Protein AF-0000000083132637 (afdb_homodimer)

Foldseek 3Di:
DPDFPWQEEEEAQALLSLLLLVLVLVVVTQYEYEYEPDADQQRPPQAAPDDPPRPRHGSVRVSVVSVVVSVVRPSYHYDHWAWDEWDDDPPDQWIWIATPVRDIGIYNFYEYEHAKHWDDDPAAACVQQPPQFEAADCNGCLQVVAAFAEEEEALDPCQLVVLVVNLVRYLRYEYENQADDPDDPVSVVVCVVSNYHYDNFHFHHKDDDHNAWIWTFTPDDPVRDTDTGNHYHYNTQIADPPVVRCVNQPWDADPSHATEADPLQATPHPRYGYAANRHDVPHHSVRSSVSSSSNSVVSSVVVVPDPPD/DPDFPWQEEEEAQALLSLLLLVLVLVVVTQYEYEYEPDADQQRPPQAAFDDPPRPRHGSVRVSVVSVVVSVVRPSYHYDHWAWDEWDDDPPDQWIWIATPVRDIGIYNFYEYEHAKHWDDDPAAACVQQPPQFEAADCNGCLQVVAAFAEEEEALDPCQLVVLVVNLVRYLRYEYENQADDPDDPVSVVVCVVSNYHYDNFHFHHKDDDHNAWIWTFTPDDPVRDTDTGNHYHYNTQIADPPVVRCVNQPWDADPSHATEADPLQATPHPRYGYAANRHDVPHHSVRSSVSSSSNSVVSSVVVVPDPPD

pLDDT: mean 93.15, std 8.48, range [42.53, 98.94]

Radius of gyration: 26.76 Å; Cα contacts (8 Å, |Δi|>4): 1368; chains: 2; bounding box: 70×93×56 Å

Structure (mmCIF, N/CA/C/O backbone):
data_AF-0000000083132637-model_v1
#
loop_
_entity.id
_entity.type
_entity.pdbx_description
1 polymer 'Alkyl hydroperoxide reductase subunit F'
#
loop_
_atom_site.group_PDB
_atom_site.id
_atom_site.type_symbol
_atom_site.label_atom_id
_atom_site.label_alt_id
_atom_site.label_comp_id
_atom_site.label_asym_id
_atom_site.label_entity_id
_atom_site.label_seq_id
_atom_site.pdbx_PDB_ins_code
_atom_site.Cartn_x
_atom_site.Cartn_y
_atom_site.Cartn_z
_atom_site.occupancy
_atom_site.B_iso_or_equiv
_atom_site.auth_seq_id
_atom_site.auth_comp_id
_atom_site.auth_asym_id
_atom_site.auth_atom_id
_atom_site.pdbx_PDB_model_num
ATOM 1 N N . MET A 1 1 ? -26.375 22.875 8.797 1 43.59 1 MET A N 1
ATOM 2 C CA . MET A 1 1 ? -25.703 21.734 8.203 1 43.59 1 MET A CA 1
ATOM 3 C C . MET A 1 1 ? -26.438 20.438 8.523 1 43.59 1 MET A C 1
ATOM 5 O O . MET A 1 1 ? -26.812 20.188 9.68 1 43.59 1 MET A O 1
ATOM 9 N N . SER A 1 2 ? -27.188 19.922 7.578 1 56.88 2 SER A N 1
ATOM 10 C CA . SER A 1 2 ? -28.031 18.75 7.793 1 56.88 2 SER A CA 1
ATOM 11 C C . SER A 1 2 ? -27.328 17.703 8.648 1 56.88 2 SER A C 1
ATOM 13 O O . SER A 1 2 ? -26.109 17.531 8.547 1 56.88 2 SER A O 1
ATOM 15 N N . TYR A 1 3 ? -27.859 17.375 9.789 1 80.25 3 TYR A N 1
ATOM 16 C CA . TYR A 1 3 ? -27.375 16.422 10.781 1 80.25 3 TYR A CA 1
ATOM 17 C C . TYR A 1 3 ? -27.047 15.094 10.133 1 80.25 3 TYR A C 1
ATOM 19 O O . TYR A 1 3 ? -27.828 14.555 9.344 1 80.25 3 TYR A O 1
ATOM 27 N N . CYS A 1 4 ? -25.734 14.75 10.031 1 90.75 4 CYS A N 1
ATOM 28 C CA . CYS A 1 4 ? -25.344 13.414 9.617 1 90.75 4 CYS A CA 1
ATOM 29 C C . CYS A 1 4 ? -24.938 12.562 10.812 1 90.75 4 CYS A C 1
ATOM 31 O O . CYS A 1 4 ? -24.344 13.078 11.766 1 90.75 4 CYS A O 1
ATOM 33 N N . ASP A 1 5 ? -25.375 11.289 10.789 1 96.5 5 ASP A N 1
ATOM 34 C CA . ASP A 1 5 ? -25.031 10.367 11.867 1 96.5 5 ASP A CA 1
ATOM 35 C C . ASP A 1 5 ? -23.516 10.102 11.891 1 96.5 5 ASP A C 1
ATOM 37 O O . ASP A 1 5 ? -22.906 10.07 12.961 1 96.5 5 ASP A O 1
ATOM 41 N N . TYR A 1 6 ? -22.938 9.961 10.75 1 97.56 6 TYR A N 1
ATOM 42 C CA . TYR A 1 6 ? -21.516 9.711 10.57 1 97.56 6 TYR A CA 1
ATOM 43 C C . TYR A 1 6 ? -20.953 10.523 9.414 1 97.56 6 TYR A C 1
ATOM 45 O O . TYR A 1 6 ? -21.688 10.836 8.461 1 97.56 6 TYR A O 1
ATOM 53 N N . ASP A 1 7 ? -19.672 10.906 9.555 1 97.31 7 ASP A N 1
ATOM 54 C CA . ASP A 1 7 ? -19 11.531 8.43 1 97.31 7 ASP A CA 1
ATOM 55 C C . ASP A 1 7 ? -18.766 10.531 7.293 1 97.31 7 ASP A C 1
ATOM 57 O O . ASP A 1 7 ? -18.922 10.875 6.117 1 97.31 7 ASP A O 1
ATOM 61 N N . VAL A 1 8 ? -18.438 9.305 7.68 1 98.5 8 VAL A N 1
ATOM 62 C CA . VAL A 1 8 ? -18.109 8.289 6.688 1 98.5 8 VAL A CA 1
ATOM 63 C C . VAL A 1 8 ? -18.594 6.926 7.172 1 98.5 8 VAL A C 1
ATOM 65 O O . VAL A 1 8 ? -18.453 6.586 8.352 1 98.5 8 VAL A O 1
ATOM 68 N N . VAL A 1 9 ? -19.188 6.141 6.309 1 98.56 9 VAL A N 1
ATOM 69 C CA . VAL A 1 9 ? -19.422 4.719 6.539 1 98.56 9 VAL A CA 1
ATOM 70 C C . VAL A 1 9 ? -18.484 3.891 5.664 1 98.56 9 VAL A C 1
ATOM 72 O O . VAL A 1 9 ? -18.359 4.141 4.461 1 98.56 9 VAL A O 1
ATOM 75 N N . VAL A 1 10 ? -17.781 2.994 6.246 1 98.75 10 VAL A N 1
ATOM 76 C CA . VAL A 1 10 ? -16.922 2.035 5.551 1 98.75 10 VAL A CA 1
ATOM 77 C C . VAL A 1 10 ? -17.594 0.66 5.551 1 98.75 10 VAL A C 1
ATOM 79 O O . VAL A 1 10 ? -17.859 0.091 6.613 1 98.75 10 VAL A O 1
ATOM 82 N N . ILE A 1 11 ? -17.875 0.161 4.34 1 97.88 11 ILE A N 1
ATOM 83 C CA . ILE A 1 11 ? -18.547 -1.126 4.211 1 97.88 11 ILE A CA 1
ATOM 84 C C . ILE A 1 11 ? -17.531 -2.211 3.871 1 97.88 11 ILE A C 1
ATOM 86 O O . ILE A 1 11 ? -17 -2.24 2.762 1 97.88 11 ILE A O 1
ATOM 90 N N . GLY A 1 12 ? -17.328 -3.156 4.77 1 97 12 GLY A N 1
ATOM 91 C CA . GLY A 1 12 ? -16.281 -4.164 4.699 1 97 12 GLY A CA 1
ATOM 92 C C . GLY A 1 12 ? -15.18 -3.949 5.719 1 97 12 GLY A C 1
ATOM 93 O O . GLY A 1 12 ? -14.57 -2.877 5.766 1 97 12 GLY A O 1
ATOM 94 N N . ALA A 1 13 ? -14.883 -4.988 6.469 1 96.31 13 ALA A N 1
ATOM 95 C CA . ALA A 1 13 ? -13.945 -4.832 7.574 1 96.31 13 ALA A CA 1
ATOM 96 C C . ALA A 1 13 ? -12.711 -5.707 7.375 1 96.31 13 ALA A C 1
ATOM 98 O O . ALA A 1 13 ? -12.188 -6.285 8.328 1 96.31 13 ALA A O 1
ATOM 99 N N . GLY A 1 14 ? -12.336 -5.93 6.105 1 96.12 14 GLY A N 1
ATOM 100 C CA . GLY A 1 14 ? -11.039 -6.52 5.809 1 96.12 14 GLY A CA 1
ATOM 101 C C . GLY A 1 14 ? -9.898 -5.512 5.855 1 96.12 14 GLY A C 1
ATOM 102 O O . GLY A 1 14 ? -10.016 -4.469 6.5 1 96.12 14 GLY A O 1
ATOM 103 N N . PHE A 1 15 ? -8.836 -5.789 5.223 1 96.94 15 PHE A N 1
ATOM 104 C CA . PHE A 1 15 ? -7.633 -4.965 5.281 1 96.94 15 PHE A CA 1
ATOM 105 C C . PHE A 1 15 ? -7.918 -3.555 4.777 1 96.94 15 PHE A C 1
ATOM 107 O O . PHE A 1 15 ? -7.543 -2.574 5.422 1 96.94 15 PHE A O 1
ATOM 114 N N . SER A 1 16 ? -8.586 -3.439 3.637 1 98.06 16 SER A N 1
ATOM 115 C CA . SER A 1 16 ? -8.82 -2.113 3.074 1 98.06 16 SER A CA 1
ATOM 116 C C . SER A 1 16 ? -9.797 -1.312 3.934 1 98.06 16 SER A C 1
ATOM 118 O O . SER A 1 16 ? -9.602 -0.115 4.152 1 98.06 16 SER A O 1
ATOM 120 N N . GLY A 1 17 ? -10.867 -1.948 4.395 1 98.25 17 GLY A N 1
ATOM 121 C CA . GLY A 1 17 ? -11.805 -1.254 5.266 1 98.25 17 GLY A CA 1
ATOM 122 C C . GLY A 1 17 ? -11.164 -0.769 6.555 1 98.25 17 GLY A C 1
ATOM 123 O O . GLY A 1 17 ? -11.398 0.366 6.977 1 98.25 17 GLY A O 1
ATOM 124 N N . LEU A 1 18 ? -10.367 -1.609 7.152 1 97.94 18 LEU A N 1
ATOM 125 C CA . LEU A 1 18 ? -9.688 -1.244 8.391 1 97.94 18 LEU A CA 1
ATOM 126 C C . LEU A 1 18 ? -8.688 -0.116 8.141 1 97.94 18 LEU A C 1
ATOM 128 O O . LEU A 1 18 ? -8.531 0.773 8.984 1 97.94 18 LEU A O 1
ATOM 132 N N . ALA A 1 19 ? -8 -0.187 7.023 1 98.56 19 ALA A N 1
ATOM 133 C CA . ALA A 1 19 ? -7.043 0.863 6.699 1 98.56 19 ALA A CA 1
ATOM 134 C C . ALA A 1 19 ? -7.734 2.213 6.543 1 98.56 19 ALA A C 1
ATOM 136 O O . ALA A 1 19 ? -7.262 3.225 7.07 1 98.56 19 ALA A O 1
ATOM 137 N N . ALA A 1 20 ? -8.859 2.215 5.824 1 98.81 20 ALA A N 1
ATOM 138 C CA . ALA A 1 20 ? -9.625 3.447 5.668 1 98.81 20 ALA A CA 1
ATOM 139 C C . ALA A 1 20 ? -10.109 3.969 7.016 1 98.81 20 ALA A C 1
ATOM 141 O O . ALA A 1 20 ? -9.992 5.16 7.309 1 98.81 20 ALA A O 1
ATOM 142 N N . THR A 1 21 ? -10.609 3.062 7.828 1 98.62 21 THR A N 1
ATOM 143 C CA . THR A 1 21 ? -11.148 3.434 9.133 1 98.62 21 THR A CA 1
ATOM 144 C C . THR A 1 21 ? -10.047 3.994 10.031 1 98.62 21 THR A C 1
ATOM 146 O O . THR A 1 21 ? -10.242 5.016 10.695 1 98.62 21 THR A O 1
ATOM 149 N N . LEU A 1 22 ? -8.906 3.352 10.023 1 97.81 22 LEU A N 1
ATOM 150 C CA . LEU A 1 22 ? -7.781 3.805 10.844 1 97.81 22 LEU A CA 1
ATOM 151 C C . LEU A 1 22 ? -7.348 5.207 10.438 1 97.81 22 LEU A C 1
ATOM 153 O O . LEU A 1 22 ? -7.137 6.07 11.289 1 97.81 22 LEU A O 1
ATOM 157 N N . PHE A 1 23 ? -7.227 5.43 9.164 1 98.25 23 PHE A N 1
ATOM 158 C CA . PHE A 1 23 ? -6.836 6.734 8.641 1 98.25 23 PHE A CA 1
ATOM 159 C C . PHE A 1 23 ? -7.836 7.805 9.055 1 98.25 23 PHE A C 1
ATOM 161 O O . PHE A 1 23 ? -7.453 8.867 9.555 1 98.25 23 PHE A O 1
ATOM 168 N N . LEU A 1 24 ? -9.078 7.516 8.867 1 98.31 24 LEU A N 1
ATOM 169 C CA . LEU A 1 24 ? -10.133 8.484 9.148 1 98.31 24 LEU A CA 1
ATOM 170 C C . LEU A 1 24 ? -10.297 8.695 10.648 1 98.31 24 LEU A C 1
ATOM 172 O O . LEU A 1 24 ? -10.656 9.789 11.094 1 98.31 24 LEU A O 1
ATOM 176 N N . ALA A 1 25 ? -10.055 7.613 11.422 1 97.12 25 ALA A N 1
ATOM 177 C CA . ALA A 1 25 ? -10.031 7.766 12.875 1 97.12 25 ALA A CA 1
ATOM 178 C C . ALA A 1 25 ? -8.945 8.75 13.305 1 97.12 25 ALA A C 1
ATOM 180 O O . ALA A 1 25 ? -9.203 9.664 14.086 1 97.12 25 ALA A O 1
ATOM 181 N N . ASN A 1 26 ? -7.781 8.57 12.727 1 95.69 26 ASN A N 1
ATOM 182 C CA . ASN A 1 26 ? -6.684 9.492 13 1 95.69 26 ASN A CA 1
ATOM 183 C C . ASN A 1 26 ? -6.996 10.906 12.516 1 95.69 26 ASN A C 1
ATOM 185 O O . ASN A 1 26 ? -6.5 11.883 13.07 1 95.69 26 ASN A O 1
ATOM 189 N N . ALA A 1 27 ? -7.859 10.992 11.508 1 96.62 27 ALA A N 1
ATOM 190 C CA . ALA A 1 27 ? -8.273 12.281 10.969 1 96.62 27 ALA A CA 1
ATOM 191 C C . ALA A 1 27 ? -9.398 12.891 11.805 1 96.62 27 ALA A C 1
ATOM 193 O O . ALA A 1 27 ? -9.977 13.906 11.43 1 96.62 27 ALA A O 1
ATOM 194 N N . ASN A 1 28 ? -9.781 12.211 12.914 1 96.31 28 ASN A N 1
ATOM 195 C CA . ASN A 1 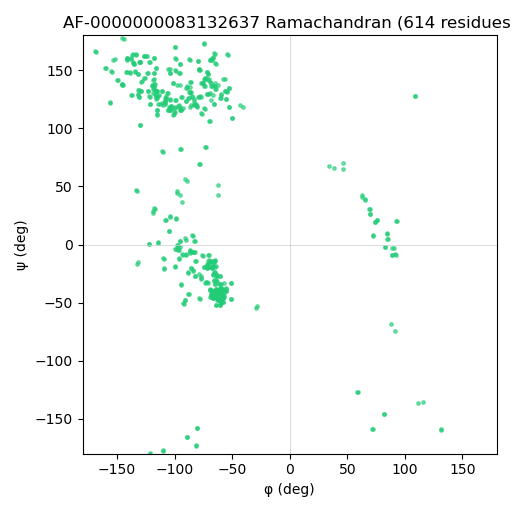28 ? -10.766 12.68 13.883 1 96.31 28 ASN A CA 1
ATOM 196 C C . ASN A 1 28 ? -12.156 12.781 13.273 1 96.31 28 ASN A C 1
ATOM 198 O O . ASN A 1 28 ? -12.898 13.719 13.562 1 96.31 28 ASN A O 1
ATOM 202 N N . ARG A 1 29 ? -12.516 11.859 12.43 1 97.25 29 ARG A N 1
ATOM 203 C CA . ARG A 1 29 ? -13.828 11.789 11.797 1 97.25 29 ARG A CA 1
ATOM 204 C C . ARG A 1 29 ? -14.734 10.797 12.523 1 97.25 29 ARG A C 1
ATOM 206 O O . ARG A 1 29 ? -14.25 9.844 13.133 1 97.25 29 ARG A O 1
ATOM 213 N N . ARG A 1 30 ? -16.047 11.062 12.5 1 97.94 30 ARG A N 1
ATOM 214 C CA . ARG A 1 30 ? -17.016 10.07 12.945 1 97.94 30 ARG A CA 1
ATOM 215 C C . ARG A 1 30 ? -17.219 8.984 11.891 1 97.94 30 ARG A C 1
ATOM 217 O O . ARG A 1 30 ? -17.75 9.242 10.812 1 97.94 30 ARG A O 1
ATOM 224 N N . VAL A 1 31 ? -16.797 7.715 12.203 1 98.56 31 VAL A N 1
ATOM 225 C CA . VAL A 1 31 ? -16.766 6.637 11.219 1 98.56 31 VAL A CA 1
ATOM 226 C C . VAL A 1 31 ? -17.594 5.461 11.711 1 98.56 31 VAL A C 1
ATOM 228 O O . VAL A 1 31 ? -17.516 5.074 12.883 1 98.56 31 VAL A O 1
ATOM 231 N N . LEU A 1 32 ? -18.438 4.93 10.875 1 98.44 32 LEU A N 1
ATOM 232 C CA . LEU A 1 32 ? -19.078 3.637 11.102 1 98.44 32 LEU A CA 1
ATOM 233 C C . LEU A 1 32 ? -18.438 2.559 10.234 1 98.44 32 LEU A C 1
ATOM 235 O O . LEU A 1 32 ? -18.438 2.662 9.008 1 98.44 32 LEU A O 1
ATOM 239 N N . LEU A 1 33 ? -17.828 1.591 10.828 1 98.31 33 LEU A N 1
ATOM 240 C CA . LEU A 1 33 ? -17.266 0.428 10.148 1 98.31 33 LEU A CA 1
ATOM 241 C C . LEU A 1 33 ? -18.25 -0.734 10.156 1 98.31 33 LEU A C 1
ATOM 243 O O . LEU A 1 33 ? -18.609 -1.24 11.227 1 98.31 33 LEU A O 1
ATOM 247 N N . VAL A 1 34 ? -18.688 -1.099 8.938 1 96.94 34 VAL A N 1
ATOM 248 C CA . VAL A 1 34 ? -19.656 -2.178 8.812 1 96.94 34 VAL A CA 1
ATOM 249 C C . VAL A 1 34 ? -18.953 -3.465 8.398 1 96.94 34 VAL A C 1
ATOM 251 O O . VAL A 1 34 ? -18.391 -3.549 7.297 1 96.94 34 VAL A O 1
ATOM 254 N N . GLY A 1 35 ? -18.906 -4.418 9.211 1 92.69 35 GLY A N 1
ATOM 255 C CA . GLY A 1 35 ? -18.281 -5.703 8.914 1 92.69 35 GLY A CA 1
ATOM 256 C C . GLY A 1 35 ? -19.281 -6.77 8.516 1 92.69 35 GLY A C 1
ATOM 257 O O . GLY A 1 35 ? -20.5 -6.566 8.633 1 92.69 35 GLY A O 1
ATOM 258 N N . SER A 1 36 ? -18.75 -7.766 7.867 1 79.62 36 SER A N 1
ATOM 259 C CA . SER A 1 36 ? -19.578 -8.93 7.578 1 79.62 36 SER A CA 1
ATOM 260 C C . SER A 1 36 ? -19.203 -10.109 8.477 1 79.62 36 SER A C 1
ATOM 262 O O . SER A 1 36 ? -18.109 -10.133 9.055 1 79.62 36 SER A O 1
ATOM 264 N N . GLN A 1 37 ? -20.219 -10.852 8.664 1 70.38 37 GLN A N 1
ATOM 265 C CA . GLN A 1 37 ? -19.953 -12.07 9.414 1 70.38 37 GLN A CA 1
ATOM 266 C C . GLN A 1 37 ? -19.125 -13.055 8.586 1 70.38 37 GLN A C 1
ATOM 268 O O . GLN A 1 37 ? -18.562 -14.016 9.125 1 70.38 37 GLN A O 1
ATOM 273 N N . GLN A 1 38 ? -19.047 -12.578 7.312 1 70.69 38 GLN A N 1
ATOM 274 C CA . GLN A 1 38 ? -18.25 -13.453 6.449 1 70.69 38 GLN A CA 1
ATOM 275 C C . GLN A 1 38 ? -16.766 -13.102 6.527 1 70.69 38 GLN A C 1
ATOM 277 O O . GLN A 1 38 ? -16.406 -11.945 6.734 1 70.69 38 GLN A O 1
ATOM 282 N N . GLY A 1 39 ? -15.914 -13.953 6.723 1 77.12 39 GLY A N 1
ATOM 283 C CA . GLY A 1 39 ? -14.477 -13.766 6.785 1 77.12 39 GLY A CA 1
ATOM 284 C C . GLY A 1 39 ? -13.914 -13.062 5.566 1 77.12 39 GLY A C 1
ATOM 285 O O . GLY A 1 39 ? -14.633 -12.836 4.586 1 77.12 39 GLY A O 1
ATOM 286 N N . THR A 1 40 ? -12.703 -12.547 5.656 1 84.44 40 THR A N 1
ATOM 287 C CA . THR A 1 40 ? -11.984 -11.906 4.559 1 84.44 40 THR A CA 1
ATOM 288 C C . THR A 1 40 ? -11.586 -12.922 3.5 1 84.44 40 THR A C 1
ATOM 290 O O . THR A 1 40 ? -11.625 -14.133 3.748 1 84.44 40 THR A O 1
ATOM 293 N N . ARG A 1 41 ? -11.336 -12.453 2.336 1 88.06 41 ARG A N 1
ATOM 294 C CA . ARG A 1 41 ? -10.914 -13.297 1.226 1 88.06 41 ARG A CA 1
ATOM 295 C C . ARG A 1 41 ? -9.742 -14.188 1.631 1 88.06 41 ARG A C 1
ATOM 297 O O . ARG A 1 41 ? -9.656 -15.344 1.209 1 88.06 41 ARG A O 1
ATOM 304 N N . ASN A 1 42 ? -8.898 -13.617 2.529 1 87.62 42 ASN A N 1
ATOM 305 C CA . ASN A 1 42 ? -7.695 -14.336 2.939 1 87.62 42 ASN A CA 1
ATOM 306 C C . ASN A 1 42 ? -7.848 -14.938 4.332 1 87.62 42 ASN A C 1
ATOM 308 O O . ASN A 1 42 ? -6.855 -15.242 4.996 1 87.62 42 ASN A O 1
ATOM 312 N N . HIS A 1 43 ? -9.031 -15.18 4.754 1 83.62 43 HIS A N 1
ATOM 313 C CA . HIS A 1 43 ? -9.328 -15.609 6.117 1 83.62 43 HIS A CA 1
ATOM 314 C C . HIS A 1 43 ? -8.648 -16.938 6.434 1 83.62 43 HIS A C 1
ATOM 316 O O . HIS A 1 43 ? -8.266 -17.188 7.578 1 83.62 43 HIS A O 1
ATOM 322 N N . HIS A 1 44 ? -8.406 -17.734 5.457 1 81.38 44 HIS A N 1
ATOM 323 C CA . HIS A 1 44 ? -7.891 -19.078 5.715 1 81.38 44 HIS A CA 1
ATOM 324 C C . HIS A 1 44 ? -6.379 -19.141 5.523 1 81.38 44 HIS A C 1
ATOM 326 O O . HIS A 1 44 ? -5.754 -20.172 5.766 1 81.38 44 HIS A O 1
ATOM 332 N N . ALA A 1 45 ? -5.816 -18.016 5.086 1 85.69 45 ALA A N 1
ATOM 333 C CA . ALA A 1 45 ? -4.367 -18.016 4.926 1 85.69 45 ALA A CA 1
ATOM 334 C C . ALA A 1 45 ? -3.662 -18.078 6.277 1 85.69 45 ALA A C 1
ATOM 336 O O . ALA A 1 45 ? -4.098 -17.453 7.246 1 85.69 45 ALA A O 1
ATOM 337 N N . LEU A 1 46 ? -2.623 -18.844 6.309 1 83.56 46 LEU A N 1
ATOM 338 C CA . LEU A 1 46 ? -1.888 -19.031 7.555 1 83.56 46 LEU A CA 1
ATOM 339 C C . LEU A 1 46 ? -1.002 -17.828 7.848 1 83.56 46 LEU A C 1
ATOM 341 O O . LEU A 1 46 ? -0.704 -17.531 9.008 1 83.56 46 LEU A O 1
ATOM 345 N N . LYS A 1 47 ? -0.576 -17.172 6.785 1 90.62 47 LYS A N 1
ATOM 346 C CA . LYS A 1 47 ? 0.303 -16.016 6.914 1 90.62 47 LYS A CA 1
ATOM 347 C C . LYS A 1 47 ? -0.05 -14.945 5.887 1 90.62 47 LYS A C 1
ATOM 349 O O . LYS A 1 47 ? -0.604 -15.25 4.828 1 90.62 47 LYS A O 1
ATOM 354 N N . ALA A 1 48 ? 0.181 -13.695 6.293 1 92.19 48 ALA A N 1
ATOM 355 C CA . ALA A 1 48 ? 0.148 -12.602 5.324 1 92.19 48 ALA A CA 1
ATOM 356 C C . ALA A 1 48 ? 1.504 -12.43 4.645 1 92.19 48 ALA A C 1
ATOM 358 O O . ALA A 1 48 ? 2.512 -12.18 5.309 1 92.19 48 ALA A O 1
ATOM 359 N N . TYR A 1 49 ? 1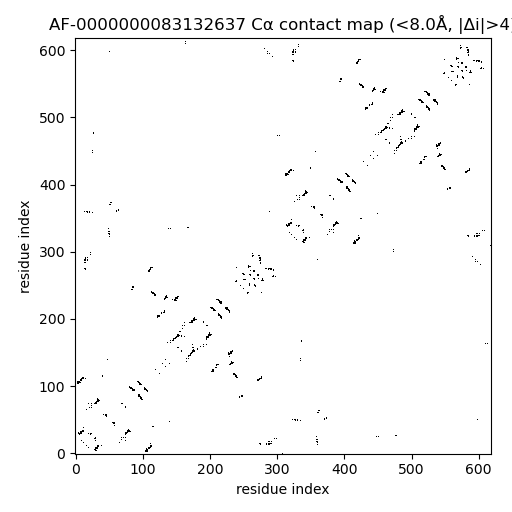.474 -12.586 3.365 1 91.31 49 TYR A N 1
ATOM 360 C CA . TYR A 1 49 ? 2.734 -12.617 2.631 1 91.31 49 TYR A CA 1
ATOM 361 C C . TYR A 1 49 ? 3.061 -11.25 2.051 1 91.31 49 TYR A C 1
ATOM 363 O O . TYR A 1 49 ? 2.158 -10.469 1.734 1 91.31 49 TYR A O 1
ATOM 371 N N . ASN A 1 50 ? 4.316 -10.938 1.965 1 93.44 50 ASN A N 1
ATOM 372 C CA . ASN A 1 50 ? 4.883 -9.844 1.188 1 93.44 50 ASN A CA 1
ATOM 373 C C . ASN A 1 50 ? 4.52 -8.484 1.781 1 93.44 50 ASN A C 1
ATOM 375 O O . ASN A 1 50 ? 4.336 -7.512 1.049 1 93.44 50 ASN A O 1
ATOM 379 N N . VAL A 1 51 ? 4.262 -8.422 3.041 1 94.88 51 VAL A N 1
ATOM 380 C CA . VAL A 1 51 ? 4.012 -7.141 3.689 1 94.88 51 VAL A CA 1
ATOM 381 C C . VAL A 1 51 ? 5.02 -6.926 4.816 1 94.88 51 VAL A C 1
ATOM 383 O O . VAL A 1 51 ? 5.078 -7.711 5.766 1 94.88 51 VAL A O 1
ATOM 386 N N . VAL A 1 52 ? 5.719 -5.863 4.641 1 96.25 52 VAL A N 1
ATOM 387 C CA . VAL A 1 52 ? 6.719 -5.465 5.625 1 96.25 52 VAL A CA 1
ATOM 388 C C . VAL A 1 52 ? 6.062 -5.328 7 1 96.25 52 VAL A C 1
ATOM 390 O O . VAL A 1 52 ? 5.004 -4.715 7.133 1 96.25 52 VAL A O 1
ATOM 393 N N . GLY A 1 53 ? 6.703 -5.926 7.98 1 94 53 GLY A N 1
ATOM 394 C CA . GLY A 1 53 ? 6.262 -5.746 9.359 1 94 53 GLY A CA 1
ATOM 395 C C . GLY A 1 53 ? 5.277 -6.805 9.812 1 94 53 GLY A C 1
ATOM 396 O O . GLY A 1 53 ? 4.969 -6.902 11 1 94 53 GLY A O 1
ATOM 397 N N . TYR A 1 54 ? 4.777 -7.664 8.891 1 93.19 54 TYR A N 1
ATOM 398 C CA . TYR A 1 54 ? 3.729 -8.609 9.266 1 93.19 54 TYR A CA 1
ATOM 399 C C . TYR A 1 54 ? 4.328 -9.906 9.789 1 93.19 54 TYR A C 1
ATOM 401 O O . TYR A 1 54 ? 3.67 -10.641 10.523 1 93.19 54 TYR A O 1
ATOM 409 N N . GLY A 1 55 ? 5.551 -10.164 9.359 1 89.81 55 GLY A N 1
ATOM 410 C CA . GLY A 1 55 ? 6.168 -11.398 9.82 1 89.81 55 GLY A CA 1
ATOM 411 C C . GLY A 1 55 ? 5.383 -12.633 9.43 1 89.81 55 GLY A C 1
ATOM 412 O O . GLY A 1 55 ? 5.047 -12.82 8.25 1 89.81 55 GLY A O 1
ATOM 413 N N . ASN A 1 56 ? 5.086 -13.461 10.492 1 89.31 56 ASN A N 1
ATOM 414 C CA . ASN A 1 56 ? 4.363 -14.703 10.25 1 89.31 56 ASN A CA 1
ATOM 415 C C . ASN A 1 56 ? 2.926 -14.625 10.758 1 89.31 56 ASN A C 1
ATOM 417 O O . ASN A 1 56 ? 2.283 -15.648 10.984 1 89.31 56 ASN A O 1
ATOM 421 N N . LYS A 1 57 ? 2.482 -13.461 10.906 1 93.19 57 LYS A N 1
ATOM 422 C CA . LYS A 1 57 ? 1.12 -13.305 11.406 1 93.19 57 LYS A CA 1
ATOM 423 C C . LYS A 1 57 ? 0.094 -13.68 10.344 1 93.19 57 LYS A C 1
ATOM 425 O O . LYS A 1 57 ? 0.271 -13.367 9.164 1 93.19 57 LYS A O 1
ATOM 430 N N . SER A 1 58 ? -0.985 -14.297 10.805 1 94.12 58 SER A N 1
ATOM 431 C CA . SER A 1 58 ? -2.1 -14.578 9.906 1 94.12 58 SER A CA 1
ATOM 432 C C . SER A 1 58 ? -2.963 -13.344 9.688 1 94.12 58 SER A C 1
ATOM 434 O O . SER A 1 58 ? -2.982 -12.438 10.523 1 94.12 58 SER A O 1
ATOM 436 N N . PRO A 1 59 ? -3.695 -13.336 8.586 1 94.44 59 PRO A N 1
ATOM 437 C CA . PRO A 1 59 ? -4.629 -12.227 8.367 1 94.44 59 PRO A CA 1
ATOM 438 C C . PRO A 1 59 ? -5.613 -12.047 9.516 1 94.44 59 PRO A C 1
ATOM 440 O O . PRO A 1 59 ? -5.902 -10.914 9.922 1 94.44 59 PRO A O 1
ATOM 443 N N . HIS A 1 60 ? -6.051 -13.133 10.062 1 93.31 60 HIS A N 1
ATOM 444 C CA . HIS A 1 60 ? -6.992 -13.07 11.18 1 93.31 60 HIS A CA 1
ATOM 445 C C . HIS A 1 60 ? -6.379 -12.359 12.383 1 93.31 60 HIS A C 1
ATOM 447 O O . HIS A 1 60 ? -7.031 -11.531 13.016 1 93.31 60 HIS A O 1
ATOM 453 N N . GLN A 1 61 ? -5.141 -12.672 12.695 1 94.62 61 GLN A N 1
ATOM 454 C CA . GLN A 1 61 ? -4.445 -12.039 13.812 1 94.62 61 GLN A CA 1
ATOM 455 C C . GLN A 1 61 ? -4.25 -10.547 13.562 1 94.62 61 GLN A C 1
ATOM 457 O O . GLN A 1 61 ? -4.457 -9.734 14.469 1 94.62 61 GLN A O 1
ATOM 462 N N . ILE A 1 62 ? -3.871 -10.203 12.375 1 96 62 ILE A N 1
ATOM 463 C CA . ILE A 1 62 ? -3.629 -8.812 12 1 96 62 ILE A CA 1
ATOM 464 C C . ILE A 1 62 ? -4.922 -8.008 12.133 1 96 62 ILE A C 1
ATOM 466 O O . ILE A 1 62 ? -4.926 -6.914 12.703 1 96 62 ILE A O 1
ATOM 470 N N . ILE A 1 63 ? -5.984 -8.586 11.648 1 94.94 63 ILE A N 1
ATOM 471 C CA . ILE A 1 63 ? -7.293 -7.938 11.695 1 94.94 63 ILE A CA 1
ATOM 472 C C . ILE A 1 63 ? -7.73 -7.766 13.148 1 94.94 63 ILE A C 1
ATOM 474 O O . ILE A 1 63 ? -8.188 -6.688 13.539 1 94.94 63 ILE A O 1
ATOM 478 N N . ALA A 1 64 ? -7.531 -8.797 13.938 1 94.12 64 ALA A N 1
ATOM 479 C CA . ALA A 1 64 ? -7.914 -8.742 15.344 1 94.12 64 ALA A CA 1
ATOM 480 C C . ALA A 1 64 ? -7.141 -7.648 16.078 1 94.12 64 ALA A C 1
ATOM 482 O O . ALA A 1 64 ? -7.727 -6.859 16.828 1 94.12 64 ALA A O 1
ATOM 483 N N . GLU A 1 65 ? -5.875 -7.586 15.844 1 94.44 65 GLU A N 1
ATOM 484 C CA . GLU A 1 65 ? -5.027 -6.586 16.484 1 94.44 65 GLU A CA 1
ATOM 485 C C . GLU A 1 65 ? -5.422 -5.176 16.062 1 94.44 65 GLU A C 1
ATOM 487 O O . GLU A 1 65 ? -5.418 -4.254 16.891 1 94.44 65 GLU A O 1
ATOM 492 N N . THR A 1 66 ? -5.742 -5.027 14.828 1 95.94 66 THR A N 1
ATOM 493 C CA . THR A 1 66 ? -6.133 -3.717 14.32 1 95.94 66 THR A CA 1
ATOM 494 C C . THR A 1 66 ? -7.48 -3.293 14.906 1 95.94 66 THR A C 1
ATOM 496 O O . THR A 1 66 ? -7.684 -2.117 15.219 1 95.94 66 THR A O 1
ATOM 499 N N . ASN A 1 67 ? -8.352 -4.25 15.023 1 94.75 67 ASN A N 1
ATOM 500 C CA . ASN A 1 67 ? -9.633 -3.951 15.656 1 94.75 67 ASN A CA 1
ATOM 501 C C . ASN A 1 67 ? -9.453 -3.467 17.094 1 94.75 67 ASN A C 1
ATOM 503 O O . ASN A 1 67 ? -10.133 -2.537 17.531 1 94.75 67 ASN A O 1
ATOM 507 N N . GLN A 1 68 ? -8.562 -4.039 17.766 1 95.44 68 GLN A N 1
ATOM 508 C CA . GLN A 1 68 ? -8.258 -3.59 19.125 1 95.44 68 GLN A CA 1
ATOM 509 C C . GLN A 1 68 ? -7.73 -2.158 19.125 1 95.44 68 GLN A C 1
ATOM 511 O O . GLN A 1 68 ? -8.086 -1.361 20 1 95.44 68 GLN A O 1
ATOM 516 N N . GLN A 1 69 ? -6.926 -1.873 18.188 1 94.5 69 GLN A N 1
ATOM 517 C CA . GLN A 1 69 ? -6.391 -0.521 18.062 1 94.5 69 GLN A CA 1
ATOM 518 C C . GLN A 1 69 ? -7.508 0.493 17.828 1 94.5 69 GLN A C 1
ATOM 520 O O . GLN A 1 69 ? -7.48 1.59 18.391 1 94.5 69 GLN A O 1
ATOM 525 N N . LEU A 1 70 ? -8.445 0.116 17.031 1 95.88 70 LEU A N 1
ATOM 526 C CA . LEU A 1 70 ? -9.531 1.016 16.656 1 95.88 70 LEU A CA 1
ATOM 527 C C . LEU A 1 70 ? -10.43 1.315 17.859 1 95.88 70 LEU A C 1
ATOM 529 O O . LEU A 1 70 ? -11.133 2.33 17.875 1 95.88 70 LEU A O 1
ATOM 533 N N . ASP A 1 71 ? -10.375 0.469 18.859 1 94.81 71 ASP A N 1
ATOM 534 C CA . ASP A 1 71 ? -11.203 0.645 20.047 1 94.81 71 ASP A CA 1
ATOM 535 C C . ASP A 1 71 ? -10.789 1.896 20.812 1 94.81 71 ASP A C 1
ATOM 537 O O . ASP A 1 71 ? -11.562 2.412 21.625 1 94.81 71 ASP A O 1
ATOM 541 N N . ARG A 1 72 ? -9.68 2.418 20.547 1 92.06 72 ARG A N 1
ATOM 542 C CA . ARG A 1 72 ? -9.18 3.582 21.266 1 92.06 72 ARG A CA 1
ATOM 543 C C . ARG A 1 72 ? -9.781 4.871 20.719 1 92.06 72 ARG A C 1
ATOM 545 O O . ARG A 1 72 ? -9.664 5.93 21.344 1 92.06 72 ARG A O 1
ATOM 552 N N . PHE A 1 73 ? -10.367 4.773 19.578 1 95.5 73 PHE A N 1
ATOM 553 C CA . PHE A 1 73 ? -10.953 5.945 18.938 1 95.5 73 PHE A CA 1
ATOM 554 C C . PHE A 1 73 ? -12.438 6.055 19.266 1 95.5 73 PHE A C 1
ATOM 556 O O . PHE A 1 73 ? -13.25 5.273 18.766 1 95.5 73 PHE A O 1
ATOM 563 N N . SER A 1 74 ? -12.836 7.09 19.969 1 95.19 74 SER A N 1
ATOM 564 C CA . SER A 1 74 ? -14.195 7.227 20.484 1 95.19 74 SER A CA 1
ATOM 565 C C . SER A 1 74 ? -15.18 7.523 19.359 1 95.19 74 SER A C 1
ATOM 567 O O . SER A 1 74 ? -16.375 7.234 19.469 1 95.19 74 SER A O 1
ATOM 569 N N . LYS A 1 75 ? -14.648 8.016 18.219 1 97.06 75 LYS A N 1
ATOM 570 C CA . LYS A 1 75 ? -15.539 8.43 17.141 1 97.06 75 LYS A CA 1
ATOM 571 C C . LYS A 1 75 ? -15.719 7.32 16.109 1 97.06 75 LYS A C 1
ATOM 573 O O . LYS A 1 75 ? -16.391 7.508 15.102 1 97.06 75 LYS A O 1
ATOM 578 N N . VAL A 1 76 ? -15.102 6.168 16.406 1 98 76 VAL A N 1
ATOM 579 C CA . VAL A 1 76 ? -15.258 5.02 15.508 1 98 76 VAL A CA 1
ATOM 580 C C . VAL A 1 76 ? -16.219 4.012 16.125 1 98 76 VAL A C 1
ATOM 582 O O . VAL A 1 76 ? -16.047 3.604 17.281 1 98 76 VAL A O 1
ATOM 585 N N . LYS A 1 77 ? -17.234 3.674 15.367 1 97.81 77 LYS A N 1
ATOM 586 C CA . LYS A 1 77 ? -18.172 2.621 15.766 1 97.81 77 LYS A CA 1
ATOM 587 C C . LYS A 1 77 ? -18.156 1.464 14.773 1 97.81 77 LYS A C 1
ATOM 589 O O . LYS A 1 77 ? -17.891 1.666 13.578 1 97.81 77 LYS A O 1
ATOM 594 N N . ARG A 1 78 ? -18.375 0.311 15.289 1 96.06 78 ARG A N 1
ATOM 595 C CA . ARG A 1 78 ? -18.438 -0.89 14.461 1 96.06 78 ARG A CA 1
ATOM 596 C C . ARG A 1 78 ? -19.797 -1.546 14.547 1 96.06 78 ARG A C 1
ATOM 598 O O . ARG A 1 78 ? -20.422 -1.558 15.609 1 96.06 78 ARG A O 1
ATOM 605 N N . CYS A 1 79 ? -20.203 -2.035 13.43 1 93.88 79 CYS A N 1
ATOM 606 C CA . CYS A 1 79 ? -21.406 -2.869 13.461 1 93.88 79 CYS A CA 1
ATOM 607 C C . CYS A 1 79 ? -21.266 -4.047 12.5 1 93.88 79 CYS A C 1
ATOM 609 O O . CYS A 1 79 ? -20.453 -4.012 11.578 1 93.88 79 CYS A O 1
ATOM 611 N N . TYR A 1 80 ? -22.047 -5.098 12.711 1 92.81 80 TYR A N 1
ATOM 612 C CA . TYR A 1 80 ? -22 -6.312 11.906 1 92.81 80 TYR A CA 1
ATOM 613 C C . TYR A 1 80 ? -23.328 -6.566 11.203 1 92.81 80 TYR A C 1
ATOM 615 O O . TYR A 1 80 ? -23.672 -7.715 10.922 1 92.81 80 TYR A O 1
ATOM 623 N N . LEU A 1 81 ? -23.984 -5.48 10.992 1 93.19 81 LEU A N 1
ATOM 624 C CA . LEU A 1 81 ? -25.234 -5.547 10.242 1 93.19 81 LEU A CA 1
ATOM 625 C C . LEU A 1 81 ? -24.984 -5.465 8.742 1 93.19 81 LEU A C 1
ATOM 627 O O . LEU A 1 81 ? -23.922 -5 8.312 1 93.19 81 LEU A O 1
ATOM 631 N N . GLN A 1 82 ? -25.922 -5.922 8.008 1 94.12 82 GLN A N 1
ATOM 632 C CA . GLN A 1 82 ? -25.859 -5.801 6.559 1 94.12 82 GLN A CA 1
ATOM 633 C C . GLN A 1 82 ? -26.438 -4.469 6.086 1 94.12 82 GLN A C 1
ATOM 635 O O . GLN A 1 82 ? -27.453 -4.004 6.621 1 94.12 82 GLN A O 1
ATOM 640 N N . VAL A 1 83 ? -25.75 -3.846 5.172 1 96.31 83 VAL A N 1
ATOM 641 C CA . VAL A 1 83 ? -26.328 -2.674 4.516 1 96.31 83 VAL A CA 1
ATOM 642 C C . VAL A 1 83 ? -27.297 -3.113 3.42 1 96.31 83 VAL A C 1
ATOM 644 O O . VAL A 1 83 ? -26.891 -3.73 2.432 1 96.31 83 VAL A O 1
ATOM 647 N N . ASN A 1 84 ? -28.516 -2.762 3.525 1 95.88 84 ASN A N 1
ATOM 648 C CA . ASN A 1 84 ? -29.531 -3.229 2.592 1 95.88 84 ASN A CA 1
ATOM 649 C C . ASN A 1 84 ? -29.75 -2.234 1.453 1 95.88 84 ASN A C 1
ATOM 651 O O . ASN A 1 84 ? -30.062 -2.631 0.331 1 95.88 84 ASN A O 1
ATOM 655 N N . ARG A 1 85 ? -29.609 -0.983 1.826 1 97.12 85 ARG A N 1
ATOM 656 C CA . ARG A 1 85 ? -29.906 0.049 0.834 1 97.12 85 ARG A CA 1
ATOM 657 C C . ARG A 1 85 ? -29.062 1.294 1.08 1 97.12 85 ARG A C 1
ATOM 659 O O . ARG A 1 85 ? -28.781 1.651 2.229 1 97.12 85 ARG A O 1
ATOM 666 N N . ILE A 1 86 ? -28.625 1.876 0.013 1 97.69 86 ILE A N 1
ATOM 667 C CA . ILE A 1 86 ? -27.953 3.172 0.044 1 97.69 86 ILE A CA 1
ATOM 668 C C . ILE A 1 86 ? -28.469 4.047 -1.097 1 97.69 86 ILE A C 1
ATOM 670 O O . ILE A 1 86 ? -28.5 3.615 -2.252 1 97.69 86 ILE A O 1
ATOM 674 N N . MET A 1 87 ? -28.875 5.25 -0.814 1 96.38 87 MET A N 1
ATOM 675 C CA . MET A 1 87 ? -29.328 6.184 -1.841 1 96.38 87 MET A CA 1
ATOM 676 C C . MET A 1 87 ? -28.953 7.617 -1.478 1 96.38 87 MET A C 1
ATOM 678 O O . MET A 1 87 ? -29 8 -0.309 1 96.38 87 MET A O 1
ATOM 682 N N . GLN A 1 88 ? -28.516 8.32 -2.449 1 96.25 88 GLN A N 1
A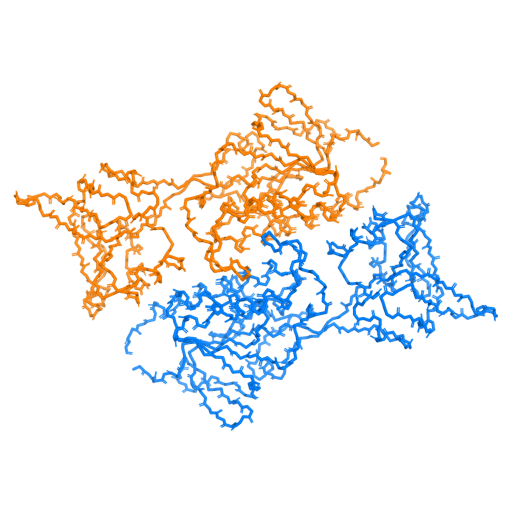TOM 683 C CA . GLN A 1 88 ? -28.312 9.75 -2.209 1 96.25 88 GLN A CA 1
ATOM 684 C C . GLN A 1 88 ? -29.641 10.445 -1.908 1 96.25 88 GLN A C 1
ATOM 686 O O . GLN A 1 88 ? -30.625 10.242 -2.611 1 96.25 88 GLN A O 1
ATOM 691 N N . ARG A 1 89 ? -29.562 11.281 -0.839 1 95.44 89 ARG A N 1
ATOM 692 C CA . ARG A 1 89 ? -30.781 12.031 -0.526 1 95.44 89 ARG A CA 1
ATOM 693 C C . ARG A 1 89 ? -31 13.156 -1.532 1 95.44 89 ARG A C 1
ATOM 695 O O . ARG A 1 89 ? -30.062 13.891 -1.861 1 95.44 89 ARG A O 1
ATOM 702 N N . GLU A 1 90 ? -32.219 13.273 -1.939 1 93.5 90 GLU A N 1
ATOM 703 C CA . GLU A 1 90 ? -32.594 14.297 -2.922 1 93.5 90 GLU A CA 1
ATOM 704 C C . GLU A 1 90 ? -32.281 15.695 -2.391 1 93.5 90 GLU A C 1
ATOM 706 O O . GLU A 1 90 ? -32.688 16.047 -1.282 1 93.5 90 GLU A O 1
ATOM 711 N N . GLY A 1 91 ? -31.547 16.422 -3.15 1 92.38 91 GLY A N 1
ATOM 712 C CA . GLY A 1 91 ? -31.25 17.812 -2.811 1 92.38 91 GLY A CA 1
ATOM 713 C C . GLY A 1 91 ? -30.109 17.953 -1.825 1 92.38 91 GLY A C 1
ATOM 714 O O . GLY A 1 91 ? -29.781 19.062 -1.41 1 92.38 91 GLY A O 1
ATOM 715 N N . TYR A 1 92 ? -29.609 16.812 -1.413 1 91.69 92 TYR A N 1
ATOM 716 C CA . TYR A 1 92 ? -28.531 16.859 -0.436 1 91.69 92 TYR A CA 1
ATOM 717 C C . TYR A 1 92 ? -27.281 16.156 -0.967 1 91.69 92 TYR A C 1
ATOM 719 O O . TYR A 1 92 ? -27.375 15.359 -1.908 1 91.69 92 TYR A O 1
ATOM 727 N N . ASP A 1 93 ? -26.156 16.531 -0.42 1 92.44 93 ASP A N 1
ATOM 728 C CA . ASP A 1 93 ? -24.875 15.891 -0.74 1 92.44 93 ASP A CA 1
ATOM 729 C C . ASP A 1 93 ? -24.516 14.852 0.314 1 92.44 93 ASP A C 1
ATOM 731 O O . ASP A 1 93 ? -23.453 14.945 0.939 1 92.44 93 ASP A O 1
ATOM 735 N N . ASP A 1 94 ? -25.484 14.031 0.671 1 96.31 94 ASP A N 1
ATOM 736 C CA . ASP A 1 94 ? -25.312 12.945 1.632 1 96.31 94 ASP A CA 1
ATOM 737 C C . ASP A 1 94 ? -26.172 11.75 1.262 1 96.31 94 ASP A C 1
ATOM 739 O O . ASP A 1 94 ? -26.797 11.727 0.198 1 96.31 94 ASP A O 1
ATOM 743 N N . PHE A 1 95 ? -26.062 10.656 2.045 1 97.56 95 PHE A N 1
ATOM 744 C CA . PHE A 1 95 ? -26.688 9.398 1.672 1 97.56 95 PHE A CA 1
ATOM 745 C C . PHE A 1 95 ? -27.562 8.875 2.803 1 97.56 95 PHE A C 1
ATOM 747 O O . PHE A 1 95 ? -27.219 9.023 3.979 1 97.56 95 PHE A O 1
ATOM 754 N N . LEU A 1 96 ? -28.688 8.281 2.412 1 97.69 96 LEU A N 1
ATOM 755 C CA . LEU A 1 96 ? -29.516 7.496 3.318 1 97.69 96 LEU A CA 1
ATOM 756 C C . LEU A 1 96 ? -29.188 6.008 3.199 1 97.69 96 LEU A C 1
ATOM 758 O O . LEU A 1 96 ? -29.234 5.449 2.102 1 97.69 96 LEU A O 1
ATOM 762 N N . MET A 1 97 ? -28.75 5.406 4.305 1 97.5 97 MET A N 1
ATOM 763 C CA . MET A 1 97 ? -28.391 3.992 4.352 1 97.5 97 MET A CA 1
ATOM 764 C C . MET A 1 97 ? -29.328 3.219 5.273 1 97.5 97 MET A C 1
ATOM 766 O O . MET A 1 97 ? -29.656 3.684 6.367 1 97.5 97 MET A O 1
ATOM 770 N N . THR A 1 98 ? -29.812 2.117 4.809 1 97.62 98 THR A N 1
ATOM 771 C CA . THR A 1 98 ? -30.656 1.245 5.617 1 97.62 98 THR A CA 1
ATOM 772 C C . THR A 1 98 ? -29.938 -0.057 5.945 1 97.62 98 THR A C 1
ATOM 774 O O . THR A 1 98 ? -29.344 -0.677 5.066 1 97.62 98 THR A O 1
ATOM 777 N N . LEU A 1 99 ? -29.984 -0.419 7.223 1 96.12 99 LEU A N 1
ATOM 778 C CA . LEU A 1 99 ? -29.328 -1.632 7.695 1 96.12 99 LEU A CA 1
ATOM 779 C C . LEU A 1 99 ? -30.328 -2.77 7.848 1 96.12 99 LEU A C 1
ATOM 781 O O . LEU A 1 99 ? -31.531 -2.57 7.676 1 96.12 99 LEU A O 1
ATOM 785 N N . SER A 1 100 ? -29.812 -3.922 8.07 1 95.06 100 SER A N 1
ATOM 786 C CA . SER A 1 100 ? -30.609 -5.137 8.094 1 95.06 100 SER A CA 1
ATOM 787 C C . SER A 1 100 ? -31.562 -5.141 9.281 1 95.06 100 SER A C 1
ATOM 789 O O . SER A 1 100 ? -32.531 -5.895 9.297 1 95.06 100 SER A O 1
ATOM 791 N N . ASP A 1 101 ? -31.344 -4.316 10.367 1 94.62 101 ASP A N 1
ATOM 792 C CA . ASP A 1 101 ? -32.281 -4.219 11.492 1 94.62 101 ASP A CA 1
ATOM 793 C C . ASP A 1 101 ? -33.312 -3.123 11.258 1 94.62 101 ASP A C 1
ATOM 795 O O . ASP A 1 101 ? -34 -2.709 12.188 1 94.62 101 ASP A O 1
ATOM 799 N N . ALA A 1 102 ? -33.281 -2.508 10.109 1 94.38 102 ALA A N 1
ATOM 800 C CA . ALA A 1 102 ? -34.25 -1.525 9.633 1 94.38 102 ALA A CA 1
ATOM 801 C C . ALA A 1 102 ? -33.906 -0.123 10.117 1 94.38 102 ALA A C 1
ATOM 803 O O . ALA A 1 102 ? -34.625 0.835 9.867 1 94.38 102 ALA A O 1
ATOM 804 N N . SER A 1 103 ? -32.781 -0.088 10.75 1 94.81 103 SER A N 1
ATOM 805 C CA . SER A 1 103 ? -32.344 1.251 11.109 1 94.81 103 SER A CA 1
ATOM 806 C C . SER A 1 103 ? -31.875 2.023 9.883 1 94.81 103 SER A C 1
ATOM 808 O O . SER A 1 103 ? -31.422 1.428 8.906 1 94.81 103 SER A O 1
ATOM 810 N N . SER A 1 104 ? -32.094 3.348 9.953 1 95.88 104 SER A N 1
ATOM 811 C CA . SER A 1 104 ? -31.641 4.246 8.891 1 95.88 104 SER A CA 1
ATOM 812 C C . SER A 1 104 ? -30.609 5.25 9.398 1 95.88 104 SER A C 1
ATOM 814 O O . SER A 1 104 ? -30.75 5.762 10.516 1 95.88 104 SER A O 1
ATOM 816 N N . LEU A 1 105 ? -29.609 5.453 8.578 1 96.56 105 LEU A N 1
ATOM 817 C CA . LEU A 1 105 ? -28.531 6.367 8.922 1 96.56 105 LEU A CA 1
ATOM 818 C C . LEU A 1 105 ? -28.297 7.371 7.797 1 96.56 105 LEU A C 1
ATOM 820 O O . LEU A 1 105 ? -28.359 7.02 6.617 1 96.56 105 LEU A O 1
ATOM 824 N N . ILE A 1 106 ? -28.047 8.562 8.172 1 97.75 106 ILE A N 1
ATOM 825 C CA . ILE A 1 106 ? -27.594 9.578 7.223 1 97.75 106 ILE A CA 1
ATOM 826 C C . ILE A 1 106 ? -26.078 9.734 7.316 1 97.75 106 ILE A C 1
ATOM 828 O O . ILE A 1 106 ? -25.531 9.992 8.391 1 97.75 106 ILE A O 1
ATOM 832 N N . VAL A 1 107 ? -25.438 9.562 6.172 1 97.44 107 VAL A N 1
ATOM 833 C CA . VAL A 1 107 ? -23.984 9.594 6.16 1 97.44 107 VAL A CA 1
ATOM 834 C C . VAL A 1 107 ? -23.484 10.508 5.039 1 97.44 107 VAL A C 1
ATOM 836 O O . VAL A 1 107 ? -24.109 10.586 3.977 1 97.44 107 VAL A O 1
ATOM 839 N N . LYS A 1 108 ? -22.359 11.18 5.242 1 97.12 108 LYS A N 1
ATOM 840 C CA . LYS A 1 108 ? -21.844 12.125 4.246 1 97.12 108 LYS A CA 1
ATOM 841 C C . LYS A 1 108 ? -21.156 11.391 3.104 1 97.12 108 LYS A C 1
ATOM 843 O O . LYS A 1 108 ? -21.391 11.688 1.931 1 97.12 108 LYS A O 1
ATOM 848 N N . ARG A 1 109 ? -20.312 10.438 3.404 1 98.38 109 ARG A N 1
ATOM 849 C CA . ARG A 1 109 ? -19.531 9.711 2.41 1 98.38 109 ARG A CA 1
ATOM 850 C C . ARG A 1 109 ? -19.547 8.211 2.686 1 98.38 109 ARG A C 1
ATOM 852 O O . ARG A 1 109 ? -19.781 7.789 3.818 1 98.38 109 ARG A O 1
ATOM 859 N N . VAL A 1 110 ? -19.328 7.438 1.632 1 98.69 110 VAL A N 1
ATOM 860 C CA . VAL A 1 110 ? -19.359 5.98 1.72 1 98.69 110 VAL A CA 1
ATOM 861 C C . VAL A 1 110 ? -18.094 5.406 1.09 1 98.69 110 VAL A C 1
ATOM 863 O O . VAL A 1 110 ? -17.672 5.836 0.011 1 98.69 110 VAL A O 1
ATOM 866 N N . ILE A 1 111 ? -17.438 4.492 1.752 1 98.88 111 ILE A N 1
ATOM 867 C CA . ILE A 1 111 ? -16.328 3.73 1.188 1 98.88 111 ILE A CA 1
ATOM 868 C C . ILE A 1 111 ? -16.703 2.254 1.105 1 98.88 111 ILE A C 1
ATOM 870 O O . ILE A 1 111 ? -16.953 1.615 2.129 1 98.88 111 ILE A O 1
ATOM 874 N N . PHE A 1 112 ? -16.781 1.75 -0.129 1 98.69 112 PHE A N 1
ATOM 875 C CA . PHE A 1 112 ? -16.938 0.317 -0.339 1 98.69 112 PHE A CA 1
ATOM 876 C C . PHE A 1 112 ? -15.602 -0.406 -0.233 1 98.69 112 PHE A C 1
ATOM 878 O O . PHE A 1 112 ? -14.672 -0.102 -0.976 1 98.69 112 PHE A O 1
ATOM 885 N N . ALA A 1 113 ? -15.5 -1.318 0.659 1 98.31 113 ALA A N 1
ATOM 886 C CA . ALA A 1 113 ? -14.336 -2.18 0.869 1 98.31 113 ALA A CA 1
ATOM 887 C C . ALA A 1 113 ? -14.758 -3.639 1.018 1 98.31 113 ALA A C 1
ATOM 889 O O . ALA A 1 113 ? -14.258 -4.348 1.895 1 98.31 113 ALA A O 1
ATOM 890 N N . THR A 1 114 ? -15.625 -4.145 0.154 1 96.94 114 THR A N 1
ATOM 891 C CA . THR A 1 114 ? -16.281 -5.43 0.358 1 96.94 114 THR A CA 1
ATOM 892 C C . THR A 1 114 ? -15.531 -6.539 -0.382 1 96.94 114 THR A C 1
ATOM 894 O O . THR A 1 114 ? -15.812 -7.723 -0.177 1 96.94 114 THR A O 1
ATOM 897 N N . GLY A 1 115 ? -14.633 -6.176 -1.238 1 96.81 115 GLY A N 1
ATOM 898 C CA . GLY A 1 115 ? -13.758 -7.148 -1.87 1 96.81 115 GLY A CA 1
ATOM 899 C C . GLY A 1 115 ? -14.469 -8.016 -2.895 1 96.81 115 GLY A C 1
ATOM 900 O O . GLY A 1 115 ? -15.422 -7.57 -3.531 1 96.81 115 GLY A O 1
ATOM 901 N N . VAL A 1 116 ? -13.883 -9.156 -3.172 1 97.12 116 VAL A N 1
ATOM 902 C CA . VAL A 1 116 ? -14.359 -10.07 -4.203 1 97.12 116 VAL A CA 1
ATOM 903 C C . VAL A 1 116 ? -14.383 -11.492 -3.654 1 97.12 116 VAL A C 1
ATOM 905 O O . VAL A 1 116 ? -13.82 -11.766 -2.592 1 97.12 116 VAL A O 1
ATOM 908 N N . THR A 1 117 ? -15.07 -12.336 -4.328 1 95.56 117 THR A N 1
ATOM 909 C CA . THR A 1 117 ? -15.094 -13.766 -4.035 1 95.56 117 THR A CA 1
ATOM 910 C C . THR A 1 117 ? -14.562 -14.562 -5.223 1 95.56 117 THR A C 1
ATOM 912 O O . THR A 1 117 ? -14.992 -14.359 -6.359 1 95.56 117 THR A O 1
ATOM 915 N N . ASP A 1 118 ? -13.617 -15.469 -4.926 1 95.31 118 ASP A N 1
ATOM 916 C CA . ASP A 1 118 ? -13.039 -16.312 -5.969 1 95.31 118 ASP A CA 1
ATOM 917 C C . ASP A 1 118 ? -14.016 -17.406 -6.398 1 95.31 118 ASP A C 1
ATOM 919 O O . ASP A 1 118 ? -14.75 -17.953 -5.57 1 95.31 118 ASP A O 1
ATOM 923 N N . LEU A 1 119 ? -14.008 -17.688 -7.664 1 95.62 119 LEU A N 1
ATOM 924 C CA . LEU A 1 119 ? -14.844 -18.734 -8.227 1 95.62 119 LEU A CA 1
ATOM 925 C C . LEU A 1 119 ? -14 -19.938 -8.641 1 95.62 119 LEU A C 1
ATOM 927 O O . LEU A 1 119 ? -13.086 -19.812 -9.453 1 95.62 119 LEU A O 1
ATOM 931 N N . LEU A 1 120 ? -14.312 -21.109 -8.055 1 95.12 120 LEU A N 1
ATOM 932 C CA . LEU A 1 120 ? -13.602 -22.328 -8.391 1 95.12 120 LEU A CA 1
ATOM 933 C C . LEU A 1 120 ? -14.086 -22.906 -9.719 1 95.12 120 LEU A C 1
ATOM 935 O O . LEU A 1 120 ? -15.234 -22.688 -10.102 1 95.12 120 LEU A O 1
ATOM 939 N N . PRO A 1 121 ? -13.148 -23.609 -10.422 1 92.5 121 PRO A N 1
ATOM 940 C CA . PRO A 1 121 ? -13.617 -24.266 -11.633 1 92.5 121 PRO A CA 1
ATOM 941 C C . PRO A 1 121 ? -14.609 -25.391 -11.344 1 92.5 121 PRO A C 1
ATOM 943 O O . PRO A 1 121 ? -14.703 -25.859 -10.211 1 92.5 121 PRO A O 1
ATOM 946 N N . ASN A 1 122 ? -15.352 -25.75 -12.398 1 91.81 122 ASN A N 1
ATOM 947 C CA . ASN A 1 122 ? -16.359 -26.797 -12.273 1 91.81 122 ASN A CA 1
ATOM 948 C C . ASN A 1 122 ? -15.719 -28.188 -12.305 1 91.81 122 ASN A C 1
ATOM 950 O O . ASN A 1 122 ? -15.867 -28.922 -13.289 1 91.81 122 ASN A O 1
ATOM 954 N N . ILE A 1 123 ? -15.016 -28.531 -11.32 1 91.88 123 ILE A N 1
ATOM 955 C CA . ILE A 1 123 ? -14.43 -29.859 -11.117 1 91.88 123 ILE A CA 1
ATOM 956 C C . ILE A 1 123 ? -15.031 -30.5 -9.883 1 91.88 123 ILE A C 1
ATOM 958 O O . ILE A 1 123 ? -15.055 -29.906 -8.805 1 91.88 123 ILE A O 1
ATOM 962 N N . GLU A 1 124 ? -15.516 -31.703 -10.07 1 93.25 124 GLU A N 1
ATOM 963 C CA . GLU A 1 124 ? -16.172 -32.406 -8.969 1 93.25 124 GLU A CA 1
ATOM 964 C C . GLU A 1 124 ? -15.219 -32.594 -7.801 1 93.25 124 GLU A C 1
ATOM 966 O O . GLU A 1 124 ? -14.078 -33.031 -7.988 1 93.25 124 GLU A O 1
ATOM 971 N N . GLY A 1 125 ? -15.688 -32.219 -6.66 1 94.25 125 GLY A N 1
ATOM 972 C CA . GLY A 1 125 ? -14.945 -32.531 -5.445 1 94.25 125 GLY A CA 1
ATOM 973 C C . GLY A 1 125 ? -13.859 -31.5 -5.141 1 94.25 125 GLY A C 1
ATOM 974 O O . GLY A 1 125 ? -13.109 -31.672 -4.176 1 94.25 125 GLY A O 1
ATOM 975 N N . ILE A 1 126 ? -13.805 -30.438 -5.809 1 94.75 126 ILE A N 1
ATOM 976 C CA . ILE A 1 126 ? -12.656 -29.547 -5.711 1 94.75 126 ILE A CA 1
ATOM 977 C C . ILE A 1 126 ? -12.82 -28.625 -4.508 1 94.75 126 ILE A C 1
ATOM 979 O O . ILE A 1 126 ? -11.828 -28.125 -3.953 1 94.75 126 ILE A O 1
ATOM 983 N N . GLN A 1 127 ? -13.977 -28.359 -3.971 1 94.81 127 GLN A N 1
ATOM 984 C CA . GLN A 1 127 ? -14.328 -27.281 -3.051 1 94.81 127 GLN A CA 1
ATOM 985 C C . GLN A 1 127 ? -13.578 -27.422 -1.732 1 94.81 127 GLN A C 1
ATOM 987 O O . GLN A 1 127 ? -13.039 -26.438 -1.219 1 94.81 127 GLN A O 1
ATOM 992 N N . PRO A 1 128 ? -13.383 -28.625 -1.222 1 95.38 128 PRO A N 1
ATOM 993 C CA . PRO A 1 128 ? -12.734 -28.75 0.084 1 95.38 128 PRO A CA 1
ATOM 994 C C . PRO A 1 128 ? -11.25 -28.391 0.04 1 95.38 128 PRO A C 1
ATOM 996 O O . PRO A 1 128 ? -10.633 -28.188 1.086 1 95.38 128 PRO A O 1
ATOM 999 N N . PHE A 1 129 ? -10.758 -28.312 -1.076 1 95.69 129 PHE A N 1
ATOM 1000 C CA . PHE A 1 129 ? -9.312 -28.172 -1.196 1 95.69 129 PHE A CA 1
ATOM 1001 C C . PHE A 1 129 ? -8.93 -26.703 -1.373 1 95.69 129 PHE A C 1
ATOM 1003 O O . PHE A 1 129 ? -7.746 -26.359 -1.404 1 95.69 129 PHE A O 1
ATOM 1010 N N . TRP A 1 130 ? -9.93 -25.875 -1.488 1 92.69 130 TRP A N 1
ATOM 1011 C CA . TRP A 1 130 ? -9.703 -24.438 -1.452 1 92.69 130 TRP A CA 1
ATOM 1012 C C . TRP A 1 130 ? -9.711 -23.906 -0.018 1 92.69 130 TRP A C 1
ATOM 1014 O O . TRP A 1 130 ? -10.633 -24.203 0.748 1 92.69 130 TRP A O 1
ATOM 1024 N N . PRO A 1 131 ? -8.734 -23.141 0.339 1 90.44 131 PRO A N 1
ATOM 1025 C CA . PRO A 1 131 ? -7.531 -22.734 -0.391 1 90.44 131 PRO A CA 1
ATOM 1026 C C . PRO A 1 131 ? -6.301 -23.547 -0.013 1 90.44 131 PRO A C 1
ATOM 1028 O O . PRO A 1 131 ? -5.168 -23.094 -0.218 1 90.44 131 PRO A O 1
ATOM 1031 N N . HIS A 1 132 ? -6.469 -24.688 0.493 1 93.25 132 HIS A N 1
ATOM 1032 C CA . HIS A 1 132 ? -5.398 -25.453 1.117 1 93.25 132 HIS A CA 1
ATOM 1033 C C . HIS A 1 132 ? -4.516 -26.125 0.068 1 93.25 132 HIS A C 1
ATOM 1035 O O . HIS A 1 132 ? -3.352 -26.438 0.336 1 93.25 132 HIS A O 1
ATOM 1041 N N . ASN A 1 133 ? -5.094 -26.359 -1.1 1 96.44 133 ASN A N 1
ATOM 1042 C CA . ASN A 1 133 ? -4.367 -27.047 -2.164 1 96.44 133 ASN A CA 1
ATOM 1043 C C . ASN A 1 133 ? -4.52 -26.328 -3.5 1 96.44 133 ASN A C 1
ATOM 1045 O O . ASN A 1 133 ? -3.797 -26.625 -4.453 1 96.44 133 ASN A O 1
ATOM 1049 N N . ILE A 1 134 ? -5.539 -25.453 -3.518 1 95.94 134 ILE A N 1
ATOM 1050 C CA . ILE A 1 134 ? -5.785 -24.641 -4.703 1 95.94 134 ILE A CA 1
ATOM 1051 C C . ILE A 1 134 ? -5.27 -23.219 -4.469 1 95.94 134 ILE A C 1
ATOM 1053 O O . ILE A 1 134 ? -5.73 -22.531 -3.557 1 95.94 134 ILE A O 1
ATOM 1057 N N . PHE A 1 135 ? -4.301 -22.875 -5.297 1 95.25 135 PHE A N 1
ATOM 1058 C CA . PHE A 1 135 ? -3.6 -21.609 -5.066 1 95.25 135 PHE A CA 1
ATOM 1059 C C . PHE A 1 135 ? -3.762 -20.672 -6.258 1 95.25 135 PHE A C 1
ATOM 1061 O O . PHE A 1 135 ? -3.656 -21.109 -7.41 1 95.25 135 PHE A O 1
ATOM 1068 N N . HIS A 1 136 ? -4 -19.438 -5.953 1 91.81 136 HIS A N 1
ATOM 1069 C CA . HIS A 1 136 ? -4.191 -18.5 -7.051 1 91.81 136 HIS A CA 1
ATOM 1070 C C . HIS A 1 136 ? -3.021 -17.516 -7.152 1 91.81 136 HIS A C 1
ATOM 1072 O O . HIS A 1 136 ? -2.908 -16.781 -8.133 1 91.81 136 HIS A O 1
ATOM 1078 N N . CYS A 1 137 ? -2.143 -17.438 -6.188 1 91.75 137 CYS A N 1
ATOM 1079 C CA . CYS A 1 137 ? -1.038 -16.5 -6.215 1 91.75 137 CYS A CA 1
ATOM 1080 C C . CYS A 1 137 ? 0.285 -17.188 -5.914 1 91.75 137 CYS A C 1
ATOM 1082 O O . CYS A 1 137 ? 0.613 -17.438 -4.754 1 91.75 137 CYS A O 1
ATOM 1084 N N . PRO A 1 138 ? 1.087 -17.453 -6.879 1 94.31 138 PRO A N 1
ATOM 1085 C CA . PRO A 1 138 ? 2.363 -18.125 -6.629 1 94.31 138 PRO A CA 1
ATOM 1086 C C . PRO A 1 138 ? 3.336 -17.266 -5.824 1 94.31 138 PRO A C 1
ATOM 1088 O O . PRO A 1 138 ? 4.145 -17.797 -5.055 1 94.31 138 PRO A O 1
ATOM 1091 N N . TYR A 1 139 ? 3.236 -15.969 -5.871 1 93.81 139 TYR A N 1
ATOM 1092 C CA . TYR A 1 139 ? 4.168 -15.078 -5.191 1 93.81 139 TYR A CA 1
ATOM 1093 C C . TYR A 1 139 ? 3.957 -15.117 -3.682 1 93.81 139 TYR A C 1
ATOM 1095 O O . TYR A 1 139 ? 4.809 -14.664 -2.916 1 93.81 139 TYR A O 1
ATOM 1103 N N . CYS A 1 140 ? 2.869 -15.602 -3.27 1 92.44 140 CYS A N 1
ATOM 1104 C CA . CYS A 1 140 ? 2.553 -15.695 -1.849 1 92.44 140 CYS A CA 1
ATOM 1105 C C . CYS A 1 140 ? 2.961 -17.047 -1.283 1 92.44 140 CYS A C 1
ATOM 1107 O O . CYS A 1 140 ? 3.83 -17.125 -0.413 1 92.44 140 CYS A O 1
ATOM 1109 N N . ILE A 1 141 ? 2.578 -18.109 -1.906 1 93.12 141 ILE A N 1
ATOM 1110 C CA . ILE A 1 141 ? 2.59 -19.391 -1.216 1 93.12 141 ILE A CA 1
ATOM 1111 C C . ILE A 1 141 ? 3.699 -20.266 -1.785 1 93.12 141 ILE A C 1
ATOM 1113 O O . ILE A 1 141 ? 4.098 -21.266 -1.162 1 93.12 141 ILE A O 1
ATOM 1117 N N . ALA A 1 142 ? 4.16 -20 -2.969 1 95 142 ALA A N 1
ATOM 1118 C CA . ALA A 1 142 ? 4.965 -20.984 -3.703 1 95 142 ALA A CA 1
ATOM 1119 C C . ALA A 1 142 ? 6.293 -21.25 -2.992 1 95 142 ALA A C 1
ATOM 1121 O O . ALA A 1 142 ? 6.801 -22.359 -3.012 1 95 142 ALA A O 1
ATOM 1122 N N . TYR A 1 143 ? 6.832 -20.203 -2.355 1 95 143 TYR A N 1
ATOM 1123 C CA . TYR A 1 143 ? 8.102 -20.391 -1.654 1 95 143 TYR A CA 1
ATOM 1124 C C . TYR A 1 143 ? 7.961 -21.438 -0.554 1 95 143 TYR A C 1
ATOM 1126 O O . TYR A 1 143 ? 8.891 -22.203 -0.297 1 95 143 TYR A O 1
ATOM 1134 N N . GLU A 1 144 ? 6.852 -21.516 0.057 1 93.25 144 GLU A N 1
ATOM 1135 C CA . GLU A 1 144 ? 6.594 -22.469 1.123 1 93.25 144 GLU A CA 1
ATOM 1136 C C . GLU A 1 144 ? 6.402 -23.875 0.56 1 93.25 144 GLU A C 1
ATOM 1138 O O . GLU A 1 144 ? 6.488 -24.859 1.294 1 93.25 144 GLU A O 1
ATOM 1143 N N . LEU A 1 145 ? 6.102 -23.922 -0.715 1 95.88 145 LEU A N 1
ATOM 1144 C CA . LEU A 1 145 ? 5.824 -25.203 -1.361 1 95.88 145 LEU A CA 1
ATOM 1145 C C . LEU A 1 145 ? 6.996 -25.641 -2.234 1 95.88 145 LEU A C 1
ATOM 1147 O O . LEU A 1 145 ? 6.855 -26.531 -3.066 1 95.88 145 LEU A O 1
ATOM 1151 N N . ARG A 1 146 ? 8.094 -24.938 -2.045 1 96.19 146 ARG A N 1
ATOM 1152 C CA . ARG A 1 146 ? 9.234 -25.188 -2.918 1 96.19 146 ARG A CA 1
ATOM 1153 C C . ARG A 1 146 ? 9.656 -26.656 -2.875 1 96.19 146 ARG A C 1
ATOM 1155 O O . ARG A 1 146 ? 9.633 -27.281 -1.815 1 96.19 146 ARG A O 1
ATOM 1162 N N . ASP A 1 147 ? 10.047 -27.172 -4.027 1 97.06 147 ASP A N 1
ATOM 1163 C CA . ASP A 1 147 ? 10.625 -28.484 -4.246 1 97.06 147 ASP A CA 1
ATOM 1164 C C . ASP A 1 147 ? 9.57 -29.578 -4.094 1 97.06 147 ASP A C 1
ATOM 1166 O O . ASP A 1 147 ? 9.891 -30.766 -4.098 1 97.06 147 ASP A O 1
ATOM 1170 N N . LEU A 1 148 ? 8.312 -29.25 -3.951 1 97.88 148 LEU A N 1
ATOM 1171 C CA . LEU A 1 148 ? 7.227 -30.234 -3.912 1 97.88 148 LEU A CA 1
ATOM 1172 C C . LEU A 1 148 ? 6.602 -30.406 -5.293 1 97.88 148 LEU A C 1
ATOM 1174 O O . LEU A 1 148 ? 6.719 -29.516 -6.145 1 97.88 148 LEU A O 1
ATOM 1178 N N . PRO A 1 149 ? 5.973 -31.609 -5.516 1 97.75 149 PRO A N 1
ATOM 1179 C CA . PRO A 1 149 ? 5.223 -31.766 -6.77 1 97.75 149 PRO A CA 1
ATOM 1180 C C . PRO A 1 149 ? 4.008 -30.844 -6.848 1 97.75 149 PRO A C 1
ATOM 1182 O O . PRO A 1 149 ? 3.127 -30.906 -5.988 1 97.75 149 PRO A O 1
ATOM 1185 N N . LEU A 1 150 ? 3.977 -29.984 -7.859 1 98 150 LEU A N 1
ATOM 1186 C CA . LEU A 1 150 ? 2.902 -29.016 -8.031 1 98 150 LEU A CA 1
ATOM 1187 C C . LEU A 1 150 ? 2.287 -29.125 -9.422 1 98 150 LEU A C 1
ATOM 1189 O O . LEU A 1 150 ? 2.846 -29.781 -10.305 1 98 150 LEU A O 1
ATOM 1193 N N . ALA A 1 151 ? 1.11 -28.578 -9.586 1 97.31 151 ALA A N 1
ATOM 1194 C CA . ALA A 1 151 ? 0.423 -28.562 -10.867 1 97.31 151 ALA A CA 1
ATOM 1195 C C . ALA A 1 151 ? -0.077 -27.156 -11.203 1 97.31 151 ALA A C 1
ATOM 1197 O O . ALA A 1 151 ? -0.113 -26.281 -10.336 1 97.31 151 ALA A O 1
ATOM 1198 N N . ILE A 1 152 ? -0.273 -26.938 -12.453 1 96.75 152 ILE A N 1
ATOM 1199 C CA . ILE A 1 152 ? -1.001 -25.797 -12.984 1 96.75 152 ILE A CA 1
ATOM 1200 C C . ILE A 1 152 ? -2.254 -26.266 -13.719 1 96.75 152 ILE A C 1
ATOM 1202 O O . ILE A 1 152 ? -2.211 -27.266 -14.453 1 96.75 152 ILE A O 1
ATOM 1206 N N . TYR A 1 153 ? -3.361 -25.625 -13.406 1 95.06 153 TYR A N 1
ATOM 1207 C CA . TYR A 1 153 ? -4.586 -25.906 -14.156 1 95.06 153 TYR A CA 1
ATOM 1208 C C . TYR A 1 153 ? -5.039 -24.672 -14.93 1 95.06 153 TYR A C 1
ATOM 1210 O O . TYR A 1 153 ? -5.402 -23.656 -14.336 1 95.06 153 TYR A O 1
ATOM 1218 N N . SER A 1 154 ? -4.961 -24.734 -16.219 1 91.56 154 SER A N 1
ATOM 1219 C CA . SER A 1 154 ? -5.449 -23.672 -17.078 1 91.56 154 SER A CA 1
ATOM 1220 C C . SER A 1 154 ? -5.789 -24.203 -18.469 1 91.56 154 SER A C 1
ATOM 1222 O O . SER A 1 154 ? -4.918 -24.703 -19.188 1 91.56 154 SER A O 1
ATOM 1224 N N . PRO A 1 155 ? -7.066 -23.984 -18.828 1 83.31 155 PRO A N 1
ATOM 1225 C CA . PRO A 1 155 ? -7.438 -24.359 -20.188 1 83.31 155 PRO A CA 1
ATOM 1226 C C . PRO A 1 155 ? -7.121 -23.281 -21.219 1 83.31 155 PRO A C 1
ATOM 1228 O O . PRO A 1 155 ? -7.473 -23.422 -22.391 1 83.31 155 PRO A O 1
ATOM 1231 N N . ASN A 1 156 ? -6.426 -22.234 -20.781 1 84.06 156 ASN A N 1
ATOM 1232 C CA . ASN A 1 156 ? -6.227 -21.062 -21.625 1 84.06 156 ASN A CA 1
ATOM 1233 C C . ASN A 1 156 ? -4.742 -20.781 -21.844 1 84.06 156 ASN A C 1
ATOM 1235 O O . ASN A 1 156 ? -3.887 -21.562 -21.438 1 84.06 156 ASN A O 1
ATOM 1239 N N . ASP A 1 157 ? -4.535 -19.75 -22.578 1 81.5 157 ASP A N 1
ATOM 1240 C CA . ASP A 1 157 ? -3.191 -19.375 -23.016 1 81.5 157 ASP A CA 1
ATOM 1241 C C . ASP A 1 157 ? -2.316 -18.984 -21.812 1 81.5 157 ASP A C 1
ATOM 1243 O O . ASP A 1 157 ? -1.088 -19.031 -21.906 1 81.5 157 ASP A O 1
ATOM 1247 N N . GLU A 1 158 ? -2.92 -18.766 -20.703 1 87.69 158 GLU A N 1
ATOM 1248 C CA . GLU A 1 158 ? -2.137 -18.297 -19.562 1 87.69 158 GLU A CA 1
ATOM 1249 C C . GLU A 1 158 ? -1.316 -19.422 -18.953 1 87.69 158 GLU A C 1
ATOM 1251 O O . GLU A 1 158 ? -0.412 -19.172 -18.141 1 87.69 158 GLU A O 1
ATOM 1256 N N . ALA A 1 159 ? -1.621 -20.641 -19.422 1 90.75 159 ALA A N 1
ATOM 1257 C CA . ALA A 1 159 ? -0.917 -21.812 -18.906 1 90.75 159 ALA A CA 1
ATOM 1258 C C . ALA A 1 159 ? 0.59 -21.688 -19.109 1 90.75 159 ALA A C 1
ATOM 1260 O O . ALA A 1 159 ? 1.37 -21.953 -18.188 1 90.75 159 ALA A O 1
ATOM 1261 N N . TYR A 1 160 ? 0.934 -21.219 -20.297 1 92.75 160 TYR A N 1
ATOM 1262 C CA . TYR A 1 160 ? 2.35 -21.062 -20.625 1 92.75 160 TYR A CA 1
ATOM 1263 C C . TYR A 1 160 ? 3.023 -20.062 -19.688 1 92.75 160 TYR A C 1
ATOM 1265 O O . TYR A 1 160 ? 4.059 -20.375 -19.094 1 92.75 160 TYR A O 1
ATOM 1273 N N . MET A 1 161 ? 2.422 -18.922 -19.469 1 92.19 161 MET A N 1
ATOM 1274 C CA . MET A 1 161 ? 2.973 -17.875 -18.609 1 92.19 161 MET A CA 1
ATOM 1275 C C . MET A 1 161 ? 3.098 -18.359 -17.172 1 92.19 161 MET A C 1
ATOM 1277 O O . MET A 1 161 ? 4.129 -18.172 -16.531 1 92.19 161 MET A O 1
ATOM 1281 N N . MET A 1 162 ? 2.092 -19.016 -16.719 1 94.56 162 MET A N 1
ATOM 1282 C CA . MET A 1 162 ? 2.109 -19.531 -15.344 1 94.56 162 MET A CA 1
ATOM 1283 C C . MET A 1 162 ? 3.232 -20.547 -15.164 1 94.56 162 MET A C 1
ATOM 1285 O O . MET A 1 162 ? 3.926 -20.531 -14.141 1 94.56 162 MET A O 1
ATOM 1289 N N . ALA A 1 163 ? 3.381 -21.359 -16.156 1 95.19 163 ALA A N 1
ATOM 1290 C CA . ALA A 1 163 ? 4.438 -22.359 -16.094 1 95.19 163 ALA A CA 1
ATOM 1291 C C . ALA A 1 163 ? 5.816 -21.719 -16.031 1 95.19 163 ALA A C 1
ATOM 1293 O O . ALA A 1 163 ? 6.66 -22.125 -15.234 1 95.19 163 ALA A O 1
ATOM 1294 N N . LYS A 1 164 ? 5.961 -20.688 -16.844 1 93.94 164 LYS A N 1
ATOM 1295 C CA . LYS A 1 164 ? 7.23 -19.969 -16.891 1 93.94 164 LYS A CA 1
ATOM 1296 C C . LYS A 1 164 ? 7.539 -19.281 -15.562 1 93.94 164 LYS A C 1
ATOM 1298 O O . LYS A 1 164 ? 8.703 -19.125 -15.195 1 93.94 164 LYS A O 1
ATOM 1303 N N . ILE A 1 165 ? 6.551 -18.984 -14.836 1 94.81 165 ILE A N 1
ATOM 1304 C CA . ILE A 1 165 ? 6.723 -18.297 -13.562 1 94.81 165 ILE A CA 1
ATOM 1305 C C . ILE A 1 165 ? 6.941 -19.328 -12.453 1 94.81 165 ILE A C 1
ATOM 1307 O O . ILE A 1 165 ? 7.867 -19.188 -11.648 1 94.81 165 ILE A O 1
ATOM 1311 N N . ILE A 1 166 ? 6.234 -20.391 -12.422 1 96 166 ILE A N 1
ATOM 1312 C CA . ILE A 1 166 ? 6.113 -21.266 -11.258 1 96 166 ILE A CA 1
ATOM 1313 C C . ILE A 1 166 ? 7.254 -22.281 -11.25 1 96 166 ILE A C 1
ATOM 1315 O O . ILE A 1 166 ? 7.625 -22.797 -10.195 1 96 166 ILE A O 1
ATOM 1319 N N . HIS A 1 167 ? 7.895 -22.531 -12.328 1 94.75 167 HIS A N 1
ATOM 1320 C CA . HIS A 1 167 ? 8.906 -23.578 -12.43 1 94.75 167 HIS A CA 1
ATOM 1321 C C . HIS A 1 167 ? 10.109 -23.266 -11.547 1 94.75 167 HIS A C 1
ATOM 1323 O O . HIS A 1 167 ? 10.883 -24.156 -11.203 1 94.75 167 HIS A O 1
ATOM 1329 N N . LYS A 1 168 ? 10.281 -22 -11.141 1 92.69 168 LYS A N 1
ATOM 1330 C CA . LYS A 1 168 ? 11.445 -21.625 -10.344 1 92.69 168 LYS A CA 1
ATOM 1331 C C . LYS A 1 168 ? 11.367 -22.219 -8.938 1 92.69 168 LYS A C 1
ATOM 1333 O O . LYS A 1 168 ? 12.375 -22.266 -8.227 1 92.69 168 LYS A O 1
ATOM 1338 N N . TRP A 1 169 ? 10.188 -22.688 -8.555 1 95.94 169 TRP A N 1
ATOM 1339 C CA . TRP A 1 169 ? 10.031 -23.203 -7.195 1 95.94 169 TRP A CA 1
ATOM 1340 C C . TRP A 1 169 ? 10.117 -24.719 -7.172 1 95.94 169 TRP A C 1
ATOM 1342 O O . TRP A 1 169 ? 10.336 -25.312 -6.113 1 95.94 169 TRP A O 1
ATOM 1352 N N . THR A 1 170 ? 9.938 -25.391 -8.344 1 96.62 170 THR A N 1
ATOM 1353 C CA . THR A 1 170 ? 9.922 -26.844 -8.32 1 96.62 170 THR A CA 1
ATOM 1354 C C . THR A 1 170 ? 10.32 -27.406 -9.68 1 96.62 170 THR A C 1
ATOM 1356 O O . THR A 1 170 ? 9.984 -26.828 -10.719 1 96.62 170 THR A O 1
ATOM 1359 N N . SER A 1 171 ? 10.977 -28.625 -9.68 1 95.56 171 SER A N 1
ATOM 1360 C CA . SER A 1 171 ? 11.328 -29.328 -10.906 1 95.56 171 SER A CA 1
ATOM 1361 C C . SER A 1 171 ? 10.258 -30.344 -11.297 1 95.56 171 SER A C 1
ATOM 1363 O O . SER A 1 171 ? 10.312 -30.922 -12.383 1 95.56 171 SER A O 1
ATOM 1365 N N . ASP A 1 172 ? 9.336 -30.516 -10.398 1 97.5 172 ASP A N 1
ATOM 1366 C CA . ASP A 1 172 ? 8.227 -31.422 -10.664 1 97.5 172 ASP A CA 1
ATOM 1367 C C . ASP A 1 172 ? 6.918 -30.656 -10.836 1 97.5 172 ASP A C 1
ATOM 1369 O O . ASP A 1 172 ? 6.109 -30.594 -9.914 1 97.5 172 ASP A O 1
ATOM 1373 N N . LEU A 1 173 ? 6.73 -30.109 -12.039 1 97.56 173 LEU A N 1
ATOM 1374 C CA . LEU A 1 173 ? 5.586 -29.281 -12.383 1 97.56 173 LEU A CA 1
ATOM 1375 C C . LEU A 1 173 ? 4.828 -29.875 -13.57 1 97.56 173 LEU A C 1
ATOM 1377 O O . LEU A 1 173 ? 5.43 -30.219 -14.586 1 97.56 173 LEU A O 1
ATOM 1381 N N . THR A 1 174 ? 3.527 -30.047 -13.422 1 96.06 174 THR A N 1
ATOM 1382 C CA . THR A 1 174 ? 2.67 -30.531 -14.5 1 96.06 174 THR A CA 1
ATOM 1383 C C . THR A 1 174 ? 1.608 -29.484 -14.844 1 96.06 174 THR A C 1
ATOM 1385 O O . THR A 1 174 ? 0.962 -28.938 -13.953 1 96.06 174 THR A O 1
ATOM 1388 N N . VAL A 1 175 ? 1.438 -29.234 -16.125 1 95.5 175 VAL A N 1
ATOM 1389 C CA . VAL A 1 175 ? 0.406 -28.312 -16.594 1 95.5 175 VAL A CA 1
ATOM 1390 C C . VAL A 1 175 ? -0.778 -29.109 -17.156 1 95.5 175 VAL A C 1
ATOM 1392 O O . VAL A 1 175 ? -0.631 -29.875 -18.109 1 95.5 175 VAL A O 1
ATOM 1395 N N . PHE A 1 176 ? -1.92 -28.859 -16.484 1 92.88 176 PHE A N 1
ATOM 1396 C CA . PHE A 1 176 ? -3.168 -29.422 -17 1 92.88 176 PHE A CA 1
ATOM 1397 C C . PHE A 1 176 ? -3.881 -28.406 -17.891 1 92.88 176 PHE A C 1
ATOM 1399 O O . PHE A 1 176 ? -4.227 -27.312 -17.453 1 92.88 176 PHE A O 1
ATOM 1406 N N . THR A 1 177 ? -4.25 -28.766 -19.156 1 88.88 177 THR A N 1
ATOM 1407 C CA . THR A 1 177 ? -4.848 -27.828 -20.094 1 88.88 177 THR A CA 1
ATOM 1408 C C . THR A 1 177 ? -6.281 -28.219 -20.422 1 88.88 177 THR A C 1
ATOM 1410 O O . THR A 1 177 ? -6.996 -27.484 -21.109 1 88.88 177 THR A O 1
ATOM 1413 N N . GLU A 1 178 ? -6.691 -29.281 -19.781 1 83.25 178 GLU A N 1
ATOM 1414 C CA . GLU A 1 178 ? -8.039 -29.781 -20.031 1 83.25 178 GLU A CA 1
ATOM 1415 C C . GLU A 1 178 ? -8.336 -29.844 -21.516 1 83.25 178 GLU A C 1
ATOM 1417 O O . GLU A 1 178 ? -9.25 -29.172 -22 1 83.25 178 GLU A O 1
ATOM 1422 N N . GLY A 1 179 ? -7.793 -30.672 -22.25 1 79.62 179 GLY A N 1
ATOM 1423 C CA . GLY A 1 179 ? -7.945 -30.844 -23.688 1 79.62 179 GLY A CA 1
ATOM 1424 C C . GLY A 1 179 ? -6.695 -30.484 -24.453 1 79.62 179 GLY A C 1
ATOM 1425 O O . GLY A 1 179 ? -5.586 -30.844 -24.062 1 79.62 179 GLY A O 1
ATOM 1426 N N . GLN A 1 180 ? -6.93 -29.781 -25.531 1 75.44 180 GLN A N 1
ATOM 1427 C CA . GLN A 1 180 ? -5.797 -29.422 -26.375 1 75.44 180 GLN A CA 1
ATOM 1428 C C . GLN A 1 180 ? -5.016 -28.25 -25.781 1 75.44 180 GLN A C 1
ATOM 1430 O O . GLN A 1 180 ? -5.605 -27.266 -25.328 1 75.44 180 GLN A O 1
ATOM 1435 N N . ALA A 1 181 ? -3.711 -28.594 -25.703 1 77.31 181 ALA A N 1
ATOM 1436 C CA . ALA A 1 181 ? -2.801 -27.531 -25.312 1 77.31 181 ALA A CA 1
ATOM 1437 C C . ALA A 1 181 ? -2.58 -26.547 -26.453 1 77.31 181 ALA A C 1
ATOM 1439 O O . ALA A 1 181 ? -2.168 -26.953 -27.547 1 77.31 181 ALA A O 1
ATOM 1440 N N . ASN A 1 182 ? -2.959 -25.297 -26.297 1 83.62 182 ASN A N 1
ATOM 1441 C CA . ASN A 1 182 ? -2.766 -24.297 -27.328 1 83.62 182 ASN A CA 1
ATOM 1442 C C . ASN A 1 182 ? -1.411 -23.594 -27.188 1 83.62 182 ASN A C 1
ATOM 1444 O O . ASN A 1 182 ? -1.342 -22.375 -27.094 1 83.62 182 ASN A O 1
ATOM 1448 N N . PHE A 1 183 ? -0.341 -24.422 -27.156 1 90.56 183 PHE A N 1
ATOM 1449 C CA . PHE A 1 183 ? 1.013 -23.891 -27.125 1 90.56 183 PHE A CA 1
ATOM 1450 C C . PHE A 1 183 ? 1.603 -23.828 -28.531 1 90.56 183 PHE A C 1
ATOM 1452 O O . PHE A 1 183 ? 1.404 -24.734 -29.328 1 90.56 183 PHE A O 1
ATOM 1459 N N . SER A 1 184 ? 2.23 -22.781 -28.781 1 91.5 184 SER A N 1
ATOM 1460 C CA . SER A 1 184 ? 3.035 -22.766 -30 1 91.5 184 SER A CA 1
ATOM 1461 C C . SER A 1 184 ? 4.176 -23.766 -29.922 1 91.5 184 SER A C 1
ATOM 1463 O O . SER A 1 184 ? 4.496 -24.266 -28.844 1 91.5 184 SER A O 1
ATOM 1465 N N . ALA A 1 185 ? 4.781 -24.094 -31.094 1 93.06 185 ALA A N 1
ATOM 1466 C CA . ALA A 1 185 ? 5.922 -25 -31.125 1 93.06 185 ALA A CA 1
ATOM 1467 C C . ALA A 1 185 ? 7.07 -24.469 -30.266 1 93.06 185 ALA A C 1
ATOM 1469 O O . ALA A 1 185 ? 7.734 -25.234 -29.562 1 93.06 185 ALA A O 1
ATOM 1470 N N . GLU A 1 186 ? 7.227 -23.203 -30.328 1 92.31 186 GLU A N 1
ATOM 1471 C CA . GLU A 1 186 ? 8.281 -22.578 -29.547 1 92.31 186 GLU A CA 1
ATOM 1472 C C . GLU A 1 186 ? 7.996 -22.688 -28.047 1 92.31 186 GLU A C 1
ATOM 1474 O O . GLU A 1 186 ? 8.898 -22.984 -27.266 1 92.31 186 GLU A O 1
ATOM 1479 N N . GLN A 1 187 ? 6.785 -22.422 -27.719 1 91.81 187 GLN A N 1
ATOM 1480 C CA . GLN A 1 187 ? 6.387 -22.516 -26.328 1 91.81 187 GLN A CA 1
ATOM 1481 C C . GLN A 1 187 ? 6.551 -23.953 -25.797 1 91.81 187 GLN A C 1
ATOM 1483 O O . GLN A 1 187 ? 7.082 -24.156 -24.703 1 91.81 187 GLN A O 1
ATOM 1488 N N . GLN A 1 188 ? 6.109 -24.891 -26.578 1 91.88 188 GLN A N 1
ATOM 1489 C CA . GLN A 1 188 ? 6.238 -26.297 -26.188 1 91.88 188 GLN A CA 1
ATOM 1490 C C . GLN A 1 188 ? 7.699 -26.688 -26.031 1 91.88 188 GLN A C 1
ATOM 1492 O O . GLN A 1 188 ? 8.055 -27.391 -25.078 1 91.88 188 GLN A O 1
ATOM 1497 N N . HIS A 1 189 ? 8.477 -26.266 -26.922 1 93.62 189 HIS A N 1
ATOM 1498 C CA . HIS A 1 189 ? 9.906 -26.547 -26.844 1 93.62 189 HIS A CA 1
ATOM 1499 C C . HIS A 1 189 ? 10.523 -25.984 -25.562 1 93.62 189 HIS A C 1
ATOM 1501 O O . HIS A 1 189 ? 11.305 -26.672 -24.906 1 93.62 189 HIS A O 1
ATOM 1507 N N . GLU A 1 190 ? 10.188 -24.828 -25.219 1 92.5 190 GLU A N 1
ATOM 1508 C CA . GLU A 1 190 ? 10.695 -24.219 -23.984 1 92.5 190 GLU A CA 1
ATOM 1509 C C . GLU A 1 190 ? 10.242 -24.984 -22.75 1 92.5 190 GLU A C 1
ATOM 1511 O O . GLU A 1 190 ? 11.023 -25.203 -21.828 1 92.5 190 GLU A O 1
ATOM 1516 N N . LEU A 1 191 ? 8.984 -25.328 -22.734 1 93.31 191 LEU A N 1
ATOM 1517 C CA . LEU A 1 191 ? 8.469 -26.094 -21.609 1 93.31 191 LEU A CA 1
ATOM 1518 C C . LEU A 1 191 ? 9.211 -27.422 -21.469 1 93.31 191 LEU A C 1
ATOM 1520 O O . LEU A 1 191 ? 9.555 -27.828 -20.359 1 93.31 191 LEU A O 1
ATOM 1524 N N . ASP A 1 192 ? 9.469 -28.047 -22.547 1 93.88 192 ASP A N 1
ATOM 1525 C CA . ASP A 1 192 ? 10.219 -29.297 -22.562 1 93.88 192 ASP A CA 1
ATOM 1526 C C . ASP A 1 192 ? 11.633 -29.109 -22 1 93.88 192 ASP A C 1
ATOM 1528 O O . ASP A 1 192 ? 12.117 -29.922 -21.234 1 93.88 192 ASP A O 1
ATOM 1532 N N . GLN A 1 193 ? 12.164 -28.047 -22.406 1 93.06 193 GLN A N 1
ATOM 1533 C CA . GLN A 1 193 ? 13.516 -27.75 -21.938 1 93.06 193 GLN A CA 1
ATOM 1534 C C . GLN A 1 193 ? 13.539 -27.531 -20.438 1 93.06 193 GLN A C 1
ATOM 1536 O O . GLN A 1 193 ? 14.523 -27.859 -19.766 1 93.06 193 GLN A O 1
ATOM 1541 N N . LEU A 1 194 ? 12.461 -27.031 -19.922 1 92.62 194 LEU A N 1
ATOM 1542 C CA . LEU A 1 194 ? 12.367 -26.75 -18.484 1 92.62 194 LEU A CA 1
ATOM 1543 C C . LEU A 1 194 ? 11.906 -28 -17.734 1 92.62 194 LEU A C 1
ATOM 1545 O O . LEU A 1 194 ? 11.812 -27.969 -16.5 1 92.62 194 LEU A O 1
ATOM 1549 N N . GLY A 1 195 ? 11.594 -29.016 -18.516 1 93.94 195 GLY A N 1
ATOM 1550 C CA . GLY A 1 195 ? 11.164 -30.266 -17.891 1 93.94 195 GLY A CA 1
ATOM 1551 C C . GLY A 1 195 ? 9.734 -30.203 -17.375 1 93.94 195 GLY A C 1
ATOM 1552 O O . GLY A 1 195 ? 9.367 -30.953 -16.469 1 93.94 195 GLY A O 1
ATOM 1553 N N . ILE A 1 196 ? 8.961 -29.297 -17.891 1 95.69 196 ILE A N 1
ATOM 1554 C CA . ILE A 1 196 ? 7.574 -29.141 -17.453 1 95.69 196 ILE A CA 1
ATOM 1555 C C . ILE A 1 196 ? 6.668 -30.047 -18.281 1 95.69 196 ILE A C 1
ATOM 1557 O O . ILE A 1 196 ? 6.668 -29.984 -19.516 1 95.69 196 ILE A O 1
ATOM 1561 N N . LYS A 1 197 ? 5.914 -30.844 -17.578 1 94.31 197 LYS A N 1
ATOM 1562 C CA . LYS A 1 197 ? 5.031 -31.781 -18.25 1 94.31 197 LYS A CA 1
ATOM 1563 C C . LYS A 1 197 ? 3.693 -31.141 -18.594 1 94.31 197 LYS A C 1
ATOM 1565 O O . LYS A 1 197 ? 3.156 -30.344 -17.812 1 94.31 197 LYS A O 1
ATOM 1570 N N . THR A 1 198 ? 3.201 -31.484 -19.797 1 93.62 198 THR A N 1
ATOM 1571 C CA . THR A 1 198 ? 1.871 -31.062 -20.203 1 93.62 198 THR A CA 1
ATOM 1572 C C . THR A 1 198 ? 0.913 -32.25 -20.281 1 93.62 198 THR A C 1
ATOM 1574 O O . THR A 1 198 ? 1.21 -33.25 -20.922 1 93.62 198 THR A O 1
ATOM 1577 N N . ASN A 1 199 ? -0.089 -32.156 -19.547 1 92.25 199 ASN A N 1
ATOM 1578 C CA . ASN A 1 199 ? -1.141 -33.188 -19.531 1 92.25 199 ASN A CA 1
ATOM 1579 C C . ASN A 1 199 ? -2.457 -32.625 -20.062 1 92.25 199 ASN A C 1
ATOM 1581 O O . ASN A 1 199 ? -3.033 -31.703 -19.469 1 92.25 199 ASN A O 1
ATOM 1585 N N . THR A 1 200 ? -3.014 -33.188 -21.125 1 90.69 200 THR A N 1
ATOM 1586 C CA . THR A 1 200 ? -4.195 -32.625 -21.781 1 90.69 200 THR A CA 1
ATOM 1587 C C . THR A 1 200 ? -5.457 -33.344 -21.297 1 90.69 200 THR A C 1
ATOM 1589 O O . THR A 1 200 ? -6.57 -32.969 -21.672 1 90.69 200 THR A O 1
ATOM 1592 N N . GLN A 1 201 ? -5.289 -34.281 -20.438 1 89.88 201 GLN A N 1
ATOM 1593 C CA . GLN A 1 201 ? -6.438 -35.031 -19.938 1 89.88 201 GLN A CA 1
ATOM 1594 C C . GLN A 1 201 ? -7.305 -34.188 -19.031 1 89.88 201 GLN A C 1
ATOM 1596 O O . GLN A 1 201 ? -6.793 -33.312 -18.312 1 89.88 201 GLN A O 1
ATOM 1601 N N . LYS A 1 202 ? -8.562 -34.469 -19.094 1 90.25 202 LYS A N 1
ATOM 1602 C CA . LYS A 1 202 ? -9.508 -33.781 -18.219 1 90.25 202 LYS A CA 1
ATOM 1603 C C . LYS A 1 202 ? -9.43 -34.312 -16.797 1 90.25 202 LYS A C 1
ATOM 1605 O O . LYS A 1 202 ? -9.32 -35.531 -16.594 1 90.25 202 LYS A O 1
ATOM 1610 N N . ILE A 1 203 ? -9.5 -33.406 -15.867 1 90.69 203 ILE A N 1
ATOM 1611 C CA . ILE A 1 203 ? -9.602 -33.812 -14.469 1 90.69 203 ILE A CA 1
ATOM 1612 C C . ILE A 1 203 ? -11.062 -34.125 -14.133 1 90.69 203 ILE A C 1
ATOM 1614 O O . ILE A 1 203 ? -11.93 -33.25 -14.258 1 90.69 203 ILE A O 1
ATOM 1618 N N . CYS A 1 204 ? -11.297 -35.312 -13.633 1 90.88 204 CYS A N 1
ATOM 1619 C CA . CYS A 1 204 ? -12.656 -35.75 -13.344 1 90.88 204 CYS A CA 1
ATOM 1620 C C . CYS A 1 204 ? -13.039 -35.406 -11.906 1 90.88 204 CYS A C 1
ATOM 1622 O O . CYS A 1 204 ? -14.141 -34.906 -11.648 1 90.88 204 CYS A O 1
ATOM 1624 N N . THR A 1 205 ? -12.188 -35.719 -11.055 1 92.75 205 THR A N 1
ATOM 1625 C CA . THR A 1 205 ? -12.438 -35.469 -9.641 1 92.75 205 THR A CA 1
ATOM 1626 C C . THR A 1 205 ? -11.125 -35.312 -8.883 1 92.75 205 THR A C 1
ATOM 1628 O O . THR A 1 205 ? -10.055 -35.625 -9.398 1 92.75 205 THR A O 1
ATOM 1631 N N . VAL A 1 206 ? -11.219 -34.688 -7.758 1 93.69 206 VAL A N 1
ATOM 1632 C CA . VAL A 1 206 ? -10.094 -34.531 -6.848 1 93.69 206 VAL A CA 1
ATOM 1633 C C . VAL A 1 206 ? -10.398 -35.219 -5.516 1 93.69 206 VAL A C 1
ATOM 1635 O O . VAL A 1 206 ? -11.531 -35.125 -5.023 1 93.69 206 VAL A O 1
ATOM 1638 N N . SER A 1 207 ? -9.438 -35.938 -4.977 1 94.56 207 SER A N 1
ATOM 1639 C CA . SER A 1 207 ? -9.641 -36.625 -3.693 1 94.56 207 SER A CA 1
ATOM 1640 C C . SER A 1 207 ? -8.414 -36.469 -2.797 1 94.56 207 SER A C 1
ATOM 1642 O O . SER A 1 207 ? -7.336 -36.094 -3.266 1 94.56 207 SER A O 1
ATOM 1644 N N . GLY A 1 208 ? -8.625 -36.75 -1.479 1 95.69 208 GLY A N 1
ATOM 1645 C CA . GLY A 1 208 ? -7.562 -36.656 -0.489 1 95.69 208 GLY A CA 1
ATOM 1646 C C . GLY A 1 208 ? -7.969 -35.875 0.749 1 95.69 208 GLY A C 1
ATOM 1647 O O . GLY A 1 208 ? -9.156 -35.812 1.08 1 95.69 208 GLY A O 1
ATOM 1648 N N . GLU A 1 209 ? -6.934 -35.406 1.438 1 96.38 209 GLU A N 1
ATOM 1649 C CA . GLU A 1 209 ? -7.133 -34.594 2.625 1 96.38 209 GLU A CA 1
ATOM 1650 C C . GLU A 1 209 ? -6.617 -33.156 2.402 1 96.38 209 GLU A C 1
ATOM 1652 O O . GLU A 1 209 ? -5.477 -32.969 1.983 1 96.38 209 GLU A O 1
ATOM 1657 N N . PRO A 1 210 ? -7.504 -32.219 2.693 1 95.25 210 PRO A N 1
ATOM 1658 C CA . PRO A 1 210 ? -7.055 -30.844 2.521 1 95.25 210 PRO A CA 1
ATOM 1659 C C . PRO A 1 210 ? -5.746 -30.562 3.25 1 95.25 210 PRO A C 1
ATOM 1661 O O . PRO A 1 210 ? -5.574 -30.953 4.406 1 95.25 210 PRO A O 1
ATOM 1664 N N . GLY A 1 211 ? -4.848 -29.875 2.523 1 94.62 211 GLY A N 1
ATOM 1665 C CA . GLY A 1 211 ? -3.584 -29.5 3.135 1 94.62 211 GLY A CA 1
ATOM 1666 C C . GLY A 1 211 ? -2.506 -30.547 2.992 1 94.62 211 GLY A C 1
ATOM 1667 O O . GLY A 1 211 ? -1.34 -30.297 3.307 1 94.62 211 GLY A O 1
ATOM 1668 N N . GLN A 1 212 ? -2.879 -31.688 2.521 1 96.69 212 GLN A N 1
ATOM 1669 C CA . GLN A 1 212 ? -1.941 -32.781 2.238 1 96.69 212 GLN A CA 1
ATOM 1670 C C . GLN A 1 212 ? -1.812 -33 0.736 1 96.69 212 GLN A C 1
ATOM 1672 O O . GLN A 1 212 ? -2.299 -32.188 -0.067 1 96.69 212 GLN A O 1
ATOM 1677 N N . PHE A 1 213 ? -1.051 -34 0.448 1 97.25 213 PHE A N 1
ATOM 1678 C CA . PHE A 1 213 ? -1.023 -34.375 -0.954 1 97.25 213 PHE A CA 1
ATOM 1679 C C . PHE A 1 213 ? -2.396 -34.875 -1.404 1 97.25 213 PHE A C 1
ATOM 1681 O O . PHE A 1 213 ? -3.084 -35.562 -0.664 1 97.25 213 PHE A O 1
ATOM 1688 N N . ILE A 1 214 ? -2.762 -34.438 -2.631 1 95.81 214 ILE A N 1
ATOM 1689 C CA . ILE A 1 214 ? -4.086 -34.781 -3.125 1 95.81 214 ILE A CA 1
ATOM 1690 C C . ILE A 1 214 ? -3.963 -35.5 -4.477 1 95.81 214 ILE A C 1
ATOM 1692 O O . ILE A 1 214 ? -2.934 -35.375 -5.145 1 95.81 214 ILE A O 1
ATOM 1696 N N . ASN A 1 215 ? -5.055 -36.188 -4.844 1 94.56 215 ASN A N 1
ATOM 1697 C CA . ASN A 1 215 ? -5.102 -36.969 -6.078 1 94.56 215 ASN A CA 1
ATOM 1698 C C . ASN A 1 215 ? -5.992 -36.312 -7.125 1 94.56 215 ASN A C 1
ATOM 1700 O O . ASN A 1 215 ? -7.16 -36.031 -6.855 1 94.56 215 ASN A O 1
ATOM 1704 N N . PHE A 1 216 ? -5.469 -36.094 -8.273 1 93.38 216 PHE A N 1
ATOM 1705 C CA . PHE A 1 216 ? -6.262 -35.719 -9.438 1 93.38 216 PHE A CA 1
ATOM 1706 C C . PHE A 1 216 ? -6.609 -36.938 -10.266 1 93.38 216 PHE A C 1
ATOM 1708 O O . PHE A 1 216 ? -5.719 -37.625 -10.781 1 93.38 216 PHE A O 1
ATOM 1715 N N . HIS A 1 217 ? -7.906 -37.156 -10.352 1 93 217 HIS A N 1
ATOM 1716 C CA . HIS A 1 217 ? -8.383 -38.25 -11.172 1 93 217 HIS A CA 1
ATOM 1717 C C . HIS A 1 217 ? -8.648 -37.812 -12.602 1 93 217 HIS A C 1
ATOM 1719 O O . HIS A 1 217 ? -9.445 -36.875 -12.828 1 93 217 HIS A O 1
ATOM 1725 N N . LEU A 1 218 ? -8.031 -38.438 -13.539 1 91 218 LEU A N 1
ATOM 1726 C CA . LEU A 1 218 ? -8.062 -38 -14.93 1 91 218 LEU A CA 1
ATOM 1727 C C . LEU A 1 218 ? -8.992 -38.875 -15.766 1 91 218 LEU A C 1
ATOM 1729 O O . LEU A 1 218 ? -9.227 -40.062 -15.422 1 91 218 LEU A O 1
ATOM 1733 N N . GLU A 1 219 ? -9.617 -38.219 -16.781 1 86.31 219 GLU A N 1
ATOM 1734 C CA . GLU A 1 219 ? -10.5 -38.938 -17.703 1 86.31 219 GLU A CA 1
ATOM 1735 C C . GLU A 1 219 ? -9.727 -39.969 -18.516 1 86.31 219 GLU A C 1
ATOM 1737 O O . GLU A 1 219 ? -8.617 -39.688 -18.984 1 86.31 219 GLU A O 1
ATOM 1742 N N . GLY A 1 220 ? -10.531 -41.094 -19.031 1 72.44 220 GLY A N 1
ATOM 1743 C CA . GLY A 1 220 ? -10.125 -42.094 -20 1 72.44 220 GLY A CA 1
ATOM 1744 C C . GLY A 1 220 ? -9.445 -43.281 -19.359 1 72.44 220 GLY A C 1
ATOM 1745 O O . GLY A 1 220 ? -9.523 -44.406 -19.891 1 72.44 220 GLY A O 1
ATOM 1746 N N . ASP A 1 221 ? -8.156 -43.062 -18.766 1 54.38 221 ASP A N 1
ATOM 1747 C CA . ASP A 1 221 ? -7.379 -44.281 -18.688 1 54.38 221 ASP A CA 1
ATOM 1748 C C . ASP A 1 221 ? -7.992 -45.25 -17.688 1 54.38 221 ASP A C 1
ATOM 1750 O O . ASP A 1 221 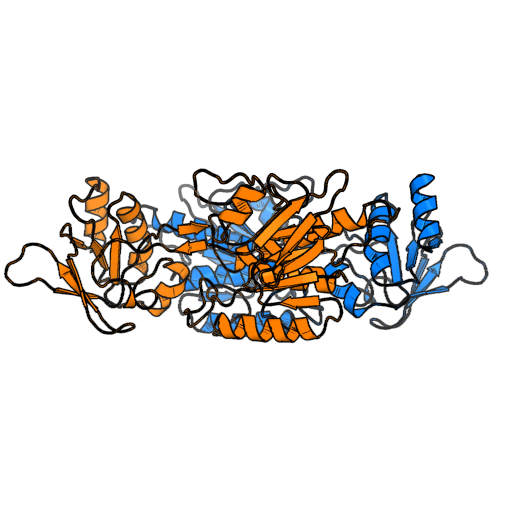? -8.555 -44.844 -16.672 1 54.38 221 ASP A O 1
ATOM 1754 N N . LYS A 1 222 ? -8.203 -46.406 -18.344 1 55.06 222 LYS A N 1
ATOM 1755 C CA . LYS A 1 222 ? -8.711 -47.594 -17.641 1 55.06 222 LYS A CA 1
ATOM 1756 C C . LYS A 1 222 ? -8.281 -47.594 -16.172 1 55.06 222 LYS A C 1
ATOM 1758 O O . LYS A 1 222 ? -9.062 -47.969 -15.305 1 55.06 222 LYS A O 1
ATOM 1763 N N . ASP A 1 223 ? -7.059 -47.5 -15.812 1 51.09 223 ASP A N 1
ATOM 1764 C CA . ASP A 1 223 ? -6.531 -47.719 -14.461 1 51.09 223 ASP A CA 1
ATOM 1765 C C . ASP A 1 223 ? -6.422 -46.375 -13.711 1 51.09 223 ASP A C 1
ATOM 1767 O O . ASP A 1 223 ? -5.727 -46.312 -12.695 1 51.09 223 ASP A O 1
ATOM 1771 N N . HIS A 1 224 ? -7.543 -45.594 -13.93 1 57.91 224 HIS A N 1
ATOM 1772 C CA . HIS A 1 224 ? -7.75 -44.344 -13.195 1 57.91 224 HIS A CA 1
ATOM 1773 C C . HIS A 1 224 ? -6.426 -43.656 -12.922 1 57.91 224 HIS A C 1
ATOM 1775 O O . HIS A 1 224 ? -5.848 -43.812 -11.844 1 57.91 224 HIS A O 1
ATOM 1781 N N . ASP A 1 225 ? -5.758 -43.188 -13.812 1 71.5 225 ASP A N 1
ATOM 1782 C CA . ASP A 1 225 ? -4.523 -42.469 -13.562 1 71.5 225 ASP A CA 1
ATOM 1783 C C . ASP A 1 225 ? -4.746 -41.344 -12.539 1 71.5 225 ASP A C 1
ATOM 1785 O O . ASP A 1 225 ? -5.773 -40.656 -12.57 1 71.5 225 ASP A O 1
ATOM 1789 N N . VAL A 1 226 ? -4.066 -41.531 -11.539 1 85.19 226 VAL A N 1
ATOM 1790 C CA . VAL A 1 226 ? -4.062 -40.594 -10.414 1 85.19 226 VAL A CA 1
ATOM 1791 C C . VAL A 1 226 ? -2.732 -39.844 -10.383 1 85.19 226 VAL A C 1
ATOM 1793 O O . VAL A 1 226 ? -1.669 -40.438 -10.562 1 85.19 226 VAL A O 1
ATOM 1796 N N . LEU A 1 227 ? -2.867 -38.594 -10.43 1 90.94 227 LEU A N 1
ATOM 1797 C CA . LEU A 1 227 ? -1.675 -37.781 -10.258 1 90.94 227 LEU A CA 1
ATOM 1798 C C . LEU A 1 227 ? -1.64 -37.125 -8.875 1 90.94 227 LEU A C 1
ATOM 1800 O O . LEU A 1 227 ? -2.516 -36.344 -8.523 1 90.94 227 LEU A O 1
ATOM 1804 N N . LEU A 1 228 ? -0.647 -37.531 -8.141 1 95.12 228 LEU A N 1
ATOM 1805 C CA . LEU A 1 228 ? -0.459 -37.031 -6.789 1 95.12 228 LEU A CA 1
ATOM 1806 C C . LEU A 1 228 ? 0.275 -35.688 -6.816 1 95.12 228 LEU A C 1
ATOM 1808 O O . LEU A 1 228 ? 1.366 -35.594 -7.383 1 95.12 228 LEU A O 1
ATOM 1812 N N . ARG A 1 229 ? -0.372 -34.625 -6.27 1 97.31 229 ARG A N 1
ATOM 1813 C CA . ARG A 1 229 ? 0.214 -33.281 -6.184 1 97.31 229 ARG A CA 1
ATOM 1814 C C . ARG A 1 229 ? -0.009 -32.688 -4.805 1 97.31 229 ARG A C 1
ATOM 1816 O O . ARG A 1 229 ? -1.003 -32.969 -4.141 1 97.31 229 ARG A O 1
ATOM 1823 N N . ARG A 1 230 ? 0.91 -31.828 -4.316 1 97.69 230 ARG A N 1
ATOM 1824 C CA . ARG A 1 230 ? 0.698 -31.062 -3.088 1 97.69 230 ARG A CA 1
ATOM 1825 C C . ARG A 1 230 ? -0.301 -29.938 -3.311 1 97.69 230 ARG A C 1
ATOM 1827 O O . ARG A 1 230 ? -1.046 -29.562 -2.398 1 97.69 230 ARG A O 1
ATOM 1834 N N . GLY A 1 231 ? -0.282 -29.406 -4.504 1 95.88 231 GLY A N 1
ATOM 1835 C CA . GLY A 1 231 ? -1.194 -28.312 -4.812 1 95.88 231 GLY A CA 1
ATOM 1836 C C . GLY A 1 231 ? -1.252 -27.984 -6.293 1 95.88 231 GLY A C 1
ATOM 1837 O O . GLY A 1 231 ? -0.474 -28.531 -7.082 1 95.88 231 GLY A O 1
ATOM 1838 N N . VAL A 1 232 ? -2.277 -27.203 -6.652 1 97.12 232 VAL A N 1
ATOM 1839 C CA . VAL A 1 232 ? -2.492 -26.797 -8.039 1 97.12 232 VAL A CA 1
ATOM 1840 C C . VAL A 1 232 ? -2.717 -25.281 -8.094 1 97.12 232 VAL A C 1
ATOM 1842 O O . VAL A 1 232 ? -3.445 -24.719 -7.27 1 97.12 232 VAL A O 1
ATOM 1845 N N . PHE A 1 233 ? -1.923 -24.625 -8.938 1 97.19 233 PHE A N 1
ATOM 1846 C CA . PHE A 1 233 ? -2.131 -23.203 -9.203 1 97.19 233 PHE A CA 1
ATOM 1847 C C . PHE A 1 233 ? -3.18 -23.016 -10.289 1 97.19 233 PHE A C 1
ATOM 1849 O O . PHE A 1 233 ? -3.121 -23.641 -11.344 1 97.19 233 PHE A O 1
ATOM 1856 N N . ILE A 1 234 ? -4.188 -22.172 -9.977 1 95 234 ILE A N 1
ATOM 1857 C CA . ILE A 1 234 ? -5.273 -21.859 -10.898 1 95 234 ILE A CA 1
ATOM 1858 C C . ILE A 1 234 ? -5.488 -20.344 -10.961 1 95 234 ILE A C 1
ATOM 1860 O O . ILE A 1 234 ? -5.5 -19.672 -9.93 1 95 234 ILE A O 1
ATOM 1864 N N . HIS A 1 235 ? -5.531 -19.781 -12.164 1 92.44 235 HIS A N 1
ATOM 1865 C CA . HIS A 1 235 ? -6.062 -18.438 -12.273 1 92.44 235 HIS A CA 1
ATOM 1866 C C . HIS A 1 235 ? -7.566 -18.406 -12.039 1 92.44 235 HIS A C 1
ATOM 1868 O O . HIS A 1 235 ? -8.344 -18.781 -12.922 1 92.44 235 HIS A O 1
ATOM 1874 N N . LEU A 1 236 ? -7.949 -17.922 -10.93 1 93 236 LEU A N 1
ATOM 1875 C CA . LEU A 1 236 ? -9.359 -17.969 -10.562 1 93 236 LEU A CA 1
ATOM 1876 C C . LEU A 1 236 ? -10.094 -16.719 -11.039 1 93 236 LEU A C 1
ATOM 1878 O O . LEU A 1 236 ? -9.578 -15.609 -10.93 1 93 236 LEU A O 1
ATOM 1882 N N . GLU A 1 237 ? -11.234 -16.984 -11.609 1 93.06 237 GLU A N 1
ATOM 1883 C CA . GLU A 1 237 ? -12.18 -15.883 -11.773 1 93.06 237 GLU A CA 1
ATOM 1884 C C . GLU A 1 237 ? -12.703 -15.414 -10.414 1 93.06 237 GLU A C 1
ATOM 1886 O O . GLU A 1 237 ? -12.523 -16.094 -9.406 1 93.06 237 GLU A O 1
ATOM 1891 N N . PHE A 1 238 ? -13.195 -14.172 -10.43 1 96.44 238 PHE A N 1
ATOM 1892 C CA . PHE A 1 238 ? -13.789 -13.664 -9.203 1 96.44 238 PHE A CA 1
ATOM 1893 C C . PHE A 1 238 ? -15.031 -12.836 -9.5 1 96.44 238 PHE A C 1
ATOM 1895 O O . PHE A 1 238 ? -15.273 -12.461 -10.648 1 96.44 238 PHE A O 1
ATOM 1902 N N . GLN A 1 239 ? -15.867 -12.672 -8.492 1 97.06 239 GLN A N 1
ATOM 1903 C CA . GLN A 1 239 ? -17.031 -11.805 -8.578 1 97.06 239 GLN A CA 1
ATOM 1904 C C . GLN A 1 239 ? -17.016 -10.75 -7.473 1 97.06 239 GLN A C 1
ATOM 1906 O O . GLN A 1 239 ? -16.516 -11.008 -6.375 1 97.06 239 GLN A O 1
ATOM 1911 N N . LEU A 1 240 ? -17.562 -9.57 -7.805 1 97.81 240 LEU A N 1
ATOM 1912 C CA . LEU A 1 240 ? -17.672 -8.492 -6.82 1 97.81 240 LEU A CA 1
ATOM 1913 C C . LEU A 1 240 ? -18.625 -8.883 -5.691 1 97.81 240 LEU A C 1
ATOM 1915 O O . LEU A 1 240 ? -19.688 -9.469 -5.941 1 97.81 240 LEU A O 1
ATOM 1919 N N . ASN A 1 241 ? -18.172 -8.562 -4.465 1 96.12 241 ASN A N 1
ATOM 1920 C CA . ASN A 1 241 ? -19.125 -8.68 -3.359 1 96.12 241 ASN A CA 1
ATOM 1921 C C . ASN A 1 241 ? -20.078 -7.5 -3.314 1 96.12 241 ASN A C 1
ATOM 1923 O O . ASN A 1 241 ? -19.766 -6.418 -3.812 1 96.12 241 ASN A O 1
ATOM 1927 N N . ASN A 1 242 ? -21.328 -7.723 -2.795 1 94.19 242 ASN A N 1
ATOM 1928 C CA . ASN A 1 242 ? -22.344 -6.695 -2.604 1 94.19 242 ASN A CA 1
ATOM 1929 C C . ASN A 1 242 ? -22.766 -6.066 -3.93 1 94.19 242 ASN A C 1
ATOM 1931 O O . ASN A 1 242 ? -22.922 -4.848 -4.02 1 94.19 242 ASN A O 1
ATOM 1935 N N . ARG A 1 243 ? -22.906 -6.883 -4.902 1 95.44 243 ARG A N 1
ATOM 1936 C CA . ARG A 1 243 ? -23.266 -6.438 -6.246 1 95.44 243 ARG A CA 1
ATOM 1937 C C . ARG A 1 243 ? -24.578 -5.672 -6.238 1 95.44 243 ARG A C 1
ATOM 1939 O O . ARG A 1 243 ? -24.766 -4.719 -6.996 1 95.44 243 ARG A O 1
ATOM 1946 N N . ALA A 1 244 ? -25.469 -6.027 -5.395 1 95.81 244 ALA A N 1
ATOM 1947 C CA . ALA A 1 244 ? -26.781 -5.379 -5.32 1 95.81 244 ALA A CA 1
ATOM 1948 C C . ALA A 1 244 ? -26.641 -3.904 -4.957 1 95.81 244 ALA A C 1
ATOM 1950 O O . ALA A 1 244 ? -27.281 -3.047 -5.574 1 95.81 244 ALA A O 1
ATOM 1951 N N . LEU A 1 245 ? -25.828 -3.6 -3.99 1 96.81 245 LEU A N 1
ATOM 1952 C CA . LEU A 1 245 ? -25.609 -2.219 -3.572 1 96.81 245 LEU A CA 1
ATOM 1953 C C . LEU A 1 245 ? -24.891 -1.427 -4.664 1 96.81 245 LEU A C 1
ATOM 1955 O O . LEU A 1 245 ? -25.203 -0.258 -4.895 1 96.81 245 LEU A O 1
ATOM 1959 N N . ILE A 1 246 ? -23.938 -2.102 -5.285 1 97.5 246 ILE A N 1
ATOM 1960 C CA . ILE A 1 246 ? -23.188 -1.501 -6.383 1 97.5 246 ILE A CA 1
ATOM 1961 C C . ILE A 1 246 ? -24.141 -1.076 -7.492 1 97.5 246 ILE A C 1
ATOM 1963 O O . ILE A 1 246 ? -24.078 0.052 -7.984 1 97.5 246 ILE A O 1
ATOM 1967 N N . ASN A 1 247 ? -25.047 -1.975 -7.809 1 96.88 247 ASN A N 1
ATOM 1968 C CA . ASN A 1 247 ? -26.047 -1.714 -8.844 1 96.88 247 ASN A CA 1
ATOM 1969 C C . ASN A 1 247 ? -27.016 -0.616 -8.43 1 96.88 247 ASN A C 1
ATOM 1971 O O . ASN A 1 247 ? -27.375 0.243 -9.242 1 96.88 247 ASN A O 1
ATOM 1975 N N . GLN A 1 248 ? -27.406 -0.65 -7.219 1 95.88 248 GLN A N 1
ATOM 1976 C CA . GLN A 1 248 ? -28.344 0.331 -6.688 1 95.88 248 GLN A CA 1
ATOM 1977 C C . GLN A 1 248 ? -27.797 1.747 -6.805 1 95.88 248 GLN A C 1
ATOM 1979 O O . GLN A 1 248 ? -28.531 2.688 -7.098 1 95.88 248 GLN A O 1
ATOM 1984 N N . LEU A 1 249 ? -26.531 1.905 -6.609 1 96.81 249 LEU A N 1
ATOM 1985 C CA . LEU A 1 249 ? -25.875 3.213 -6.648 1 96.81 249 LEU A CA 1
ATOM 1986 C C . LEU A 1 249 ? -25.469 3.576 -8.07 1 96.81 249 LEU A C 1
ATOM 1988 O O . LEU A 1 249 ? -24.984 4.68 -8.32 1 96.81 249 LEU A O 1
ATOM 1992 N N . GLY A 1 250 ? -25.641 2.605 -8.992 1 96.62 250 GLY A N 1
ATOM 1993 C CA . GLY A 1 250 ? -25.297 2.85 -10.383 1 96.62 250 GLY A CA 1
ATOM 1994 C C . GLY A 1 250 ? -23.797 2.969 -10.609 1 96.62 250 GLY A C 1
ATOM 1995 O O . GLY A 1 250 ? -23.359 3.738 -11.461 1 96.62 250 GLY A O 1
ATOM 1996 N N . LEU A 1 251 ? -23.016 2.291 -9.82 1 98.5 251 LEU A N 1
ATOM 1997 C CA . LEU A 1 251 ? -21.562 2.35 -10 1 98.5 251 LEU A CA 1
ATOM 1998 C C . LEU A 1 251 ? -21.156 1.626 -11.273 1 98.5 251 LEU A C 1
ATOM 2000 O O . LEU A 1 251 ? -21.703 0.571 -11.602 1 98.5 251 LEU A O 1
ATOM 2004 N N . VAL A 1 252 ? -20.172 2.17 -11.977 1 98.75 252 VAL A N 1
ATOM 2005 C CA . VAL A 1 252 ? -19.672 1.576 -13.211 1 98.75 252 VAL A CA 1
ATOM 2006 C C . VAL A 1 252 ? -18.734 0.419 -12.883 1 98.75 252 VAL A C 1
ATOM 2008 O O . VAL A 1 252 ? -17.812 0.568 -12.07 1 98.75 252 VAL A O 1
ATOM 2011 N N . VAL A 1 253 ? -18.969 -0.683 -13.414 1 98.62 253 VAL A N 1
ATOM 2012 C CA . VAL A 1 253 ? -18.109 -1.86 -13.32 1 98.62 253 VAL A CA 1
ATOM 2013 C C . VAL A 1 253 ? -17.391 -2.084 -14.648 1 98.62 253 VAL A C 1
ATOM 2015 O O . VAL A 1 253 ? -18.016 -2.07 -15.711 1 98.62 253 VAL A O 1
ATOM 2018 N N . THR A 1 254 ? -16.062 -2.266 -14.586 1 98.44 254 THR A N 1
ATOM 2019 C CA . THR A 1 254 ? -15.258 -2.416 -15.789 1 98.44 254 THR A CA 1
ATOM 2020 C C . THR A 1 254 ? -15.453 -3.801 -16.406 1 98.44 254 THR A C 1
ATOM 2022 O O . THR A 1 254 ? -16.078 -4.668 -15.797 1 98.44 254 THR A O 1
ATOM 2025 N N . ALA A 1 255 ? -14.883 -3.994 -17.578 1 97.69 255 ALA A N 1
ATOM 2026 C CA . ALA A 1 255 ? -14.945 -5.281 -18.266 1 97.69 255 ALA A CA 1
ATOM 2027 C C . ALA A 1 255 ? -14.203 -6.359 -17.484 1 97.69 255 ALA A C 1
ATOM 2029 O O . ALA A 1 255 ? -14.539 -7.543 -17.562 1 97.69 255 ALA A O 1
ATOM 2030 N N . GLU A 1 25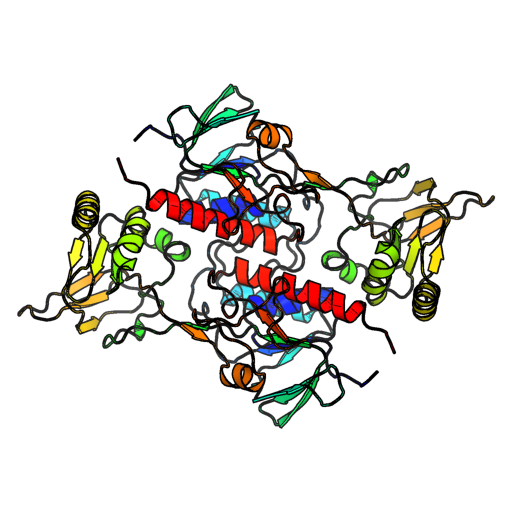6 ? -13.258 -5.949 -16.656 1 96.5 256 GLU A N 1
ATOM 2031 C CA . GLU A 1 256 ? -12.453 -6.883 -15.875 1 96.5 256 GLU A CA 1
ATOM 2032 C C . GLU A 1 256 ? -13.18 -7.305 -14.602 1 96.5 256 GLU A C 1
ATOM 2034 O O . GLU A 1 256 ? -12.695 -8.156 -13.859 1 96.5 256 GLU A O 1
ATOM 2039 N N . GLY A 1 257 ? -14.297 -6.727 -14.32 1 97.56 257 GLY A N 1
ATOM 2040 C CA . GLY A 1 257 ? -15.125 -7.172 -13.211 1 97.56 257 GLY A CA 1
ATOM 2041 C C . GLY A 1 257 ? -14.844 -6.43 -11.922 1 97.56 257 GLY A C 1
ATOM 2042 O O . GLY A 1 257 ? -15.141 -6.926 -10.836 1 97.56 257 GLY A O 1
ATOM 2043 N N . ILE A 1 258 ? -14.227 -5.23 -12.016 1 98.56 258 ILE A N 1
ATOM 2044 C CA . ILE A 1 258 ? -13.961 -4.426 -10.828 1 98.56 258 ILE A CA 1
ATOM 2045 C C . ILE A 1 258 ? -14.719 -3.1 -10.922 1 98.56 258 ILE A C 1
ATOM 2047 O O . ILE A 1 258 ? -15.133 -2.691 -12.016 1 98.56 258 ILE A O 1
ATOM 2051 N N . VAL A 1 259 ? -14.914 -2.439 -9.812 1 98.88 259 VAL A N 1
ATOM 2052 C CA . VAL A 1 259 ? -15.547 -1.129 -9.805 1 98.88 259 VAL A CA 1
ATOM 2053 C C . VAL A 1 259 ? -14.602 -0.087 -10.391 1 98.88 259 VAL A C 1
ATOM 2055 O O . VAL A 1 259 ? -13.422 -0.03 -10.023 1 98.88 259 VAL A O 1
ATOM 2058 N N . SER A 1 260 ? -15.125 0.72 -11.391 1 98.88 260 SER A N 1
ATOM 2059 C CA . SER A 1 260 ? -14.328 1.8 -11.961 1 98.88 260 SER A CA 1
ATOM 2060 C C . SER A 1 260 ? -14.117 2.928 -10.953 1 98.88 260 SER A C 1
ATOM 2062 O O . SER A 1 260 ? -15.07 3.408 -10.352 1 98.88 260 SER A O 1
ATOM 2064 N N . VAL A 1 261 ? -12.867 3.379 -10.758 1 98.81 261 VAL A N 1
ATOM 2065 C CA . VAL A 1 261 ? -12.547 4.465 -9.836 1 98.81 261 VAL A CA 1
ATOM 2066 C C . VAL A 1 261 ? -11.547 5.418 -10.484 1 98.81 261 VAL A C 1
ATOM 2068 O O . VAL A 1 261 ? -10.836 5.039 -11.422 1 98.81 261 VAL A O 1
ATOM 2071 N N . ASP A 1 262 ? -11.516 6.617 -10.055 1 98.5 262 ASP A N 1
ATOM 2072 C CA . ASP A 1 262 ? -10.508 7.57 -10.508 1 98.5 262 ASP A CA 1
ATOM 2073 C C . ASP A 1 262 ? -9.258 7.512 -9.633 1 98.5 262 ASP A C 1
ATOM 2075 O O . ASP A 1 262 ? -9.078 6.566 -8.859 1 98.5 262 ASP A O 1
ATOM 2079 N N . SER A 1 263 ? -8.336 8.492 -9.703 1 97.38 263 SER A N 1
ATOM 2080 C CA . SER A 1 263 ? -7.055 8.469 -9.008 1 97.38 263 SER A CA 1
ATOM 2081 C C . SER A 1 263 ? -7.234 8.633 -7.5 1 97.38 263 SER A C 1
ATOM 2083 O O . SER A 1 263 ? -6.328 8.328 -6.723 1 97.38 263 SER A O 1
ATOM 2085 N N . SER A 1 264 ? -8.367 9.141 -7.07 1 98.44 264 SER A N 1
ATOM 2086 C CA . SER A 1 264 ? -8.672 9.281 -5.652 1 98.44 264 SER A CA 1
ATOM 2087 C C . SER A 1 264 ? -9.484 8.094 -5.141 1 98.44 264 SER A C 1
ATOM 2089 O O . SER A 1 264 ? -9.875 8.062 -3.973 1 98.44 264 SER A O 1
ATOM 2091 N N . TYR A 1 265 ? -9.836 7.145 -6.051 1 98.81 265 TYR A N 1
ATOM 2092 C CA . TYR A 1 265 ? -10.617 5.938 -5.785 1 98.81 265 TYR A CA 1
ATOM 2093 C C . TYR A 1 265 ? -12.086 6.27 -5.578 1 98.81 265 TYR A C 1
ATOM 2095 O O . TYR A 1 265 ? -12.812 5.516 -4.93 1 98.81 265 TYR A O 1
ATOM 2103 N N . GLN A 1 266 ? -12.461 7.457 -6.062 1 98.81 266 GLN A N 1
ATOM 2104 C CA . GLN A 1 266 ? -13.883 7.766 -6.121 1 98.81 266 GLN A CA 1
ATOM 2105 C C . GLN A 1 266 ? -14.555 7.051 -7.293 1 98.81 266 GLN A C 1
ATOM 2107 O O . GLN A 1 266 ? -13.984 6.961 -8.383 1 98.81 266 GLN A O 1
ATOM 2112 N N . THR A 1 267 ? -15.719 6.559 -7.02 1 98.75 267 THR A N 1
ATOM 2113 C CA . THR A 1 267 ? -16.469 5.844 -8.039 1 98.75 267 THR A CA 1
ATOM 2114 C C . THR A 1 267 ? -17.203 6.82 -8.961 1 98.75 267 THR A C 1
ATOM 2116 O O . THR A 1 267 ? -16.938 8.023 -8.922 1 98.75 267 THR A O 1
ATOM 2119 N N . SER A 1 268 ? -18.031 6.242 -9.844 1 98.44 268 SER A N 1
ATOM 2120 C CA . SER A 1 268 ? -18.828 7.066 -10.758 1 98.44 268 SER A CA 1
ATOM 2121 C C . SER A 1 268 ? -19.875 7.879 -10.008 1 98.44 268 SER A C 1
ATOM 2123 O O . SER A 1 268 ? -20.469 8.797 -10.57 1 98.44 268 SER A O 1
ATOM 2125 N N . GLN A 1 269 ? -20.156 7.555 -8.734 1 97.75 269 GLN A N 1
ATOM 2126 C CA . GLN A 1 269 ? -21.047 8.312 -7.875 1 97.75 269 GLN A CA 1
ATOM 2127 C C . GLN A 1 269 ? -20.281 9.219 -6.926 1 97.75 269 GLN A C 1
ATOM 2129 O O . GLN A 1 269 ? -19.484 8.742 -6.102 1 97.75 269 GLN A O 1
ATOM 2134 N N . ALA A 1 270 ? -20.516 10.547 -7.078 1 96.81 270 ALA A N 1
ATOM 2135 C CA . ALA A 1 270 ? -19.844 11.5 -6.195 1 96.81 270 ALA A CA 1
ATOM 2136 C C . ALA A 1 270 ? -20.094 11.156 -4.73 1 96.81 270 ALA A C 1
ATOM 2138 O O . ALA A 1 270 ? -21.219 10.844 -4.34 1 96.81 270 ALA A O 1
ATOM 2139 N N . GLY A 1 271 ? -19 11.133 -3.938 1 97.62 271 GLY A N 1
ATOM 2140 C CA . GLY A 1 271 ? -19.109 10.875 -2.51 1 97.62 271 GLY A CA 1
ATOM 2141 C C . GLY A 1 271 ? -19.031 9.406 -2.158 1 97.62 271 GLY A C 1
ATOM 2142 O O . GLY A 1 271 ? -19.094 9.039 -0.982 1 97.62 271 GLY A O 1
ATOM 2143 N N . VAL A 1 272 ? -18.938 8.539 -3.188 1 98.81 272 VAL A N 1
ATOM 2144 C CA . VAL A 1 272 ? -18.812 7.102 -2.984 1 98.81 272 VAL A CA 1
ATOM 2145 C C . VAL A 1 272 ? -17.469 6.609 -3.502 1 98.81 272 VAL A C 1
ATOM 2147 O O . VAL A 1 272 ? -17.109 6.863 -4.652 1 98.81 272 VAL A O 1
ATOM 2150 N N . TYR A 1 273 ? -16.734 5.934 -2.654 1 98.94 273 TYR A N 1
ATOM 2151 C CA . TYR A 1 273 ? -15.406 5.422 -2.969 1 98.94 273 TYR A CA 1
ATOM 2152 C C . TYR A 1 273 ? -15.383 3.898 -2.928 1 98.94 273 TYR A C 1
ATOM 2154 O O . TYR A 1 273 ? -16.219 3.279 -2.27 1 98.94 273 TYR A O 1
ATOM 2162 N N . ALA A 1 274 ? -14.523 3.291 -3.672 1 98.94 274 ALA A N 1
ATOM 2163 C CA . ALA A 1 274 ? -14.281 1.852 -3.648 1 98.94 274 ALA A CA 1
ATOM 2164 C C . ALA A 1 274 ? -12.789 1.549 -3.551 1 98.94 274 ALA A C 1
ATOM 2166 O O . ALA A 1 274 ? -11.977 2.121 -4.289 1 98.94 274 ALA A O 1
ATOM 2167 N N . VAL A 1 275 ? -12.422 0.624 -2.637 1 98.88 275 VAL A N 1
ATOM 2168 C CA . VAL A 1 275 ? -11.008 0.389 -2.363 1 98.88 275 VAL A CA 1
ATOM 2169 C C . VAL A 1 275 ? -10.75 -1.11 -2.23 1 98.88 275 VAL A C 1
ATOM 2171 O O . VAL A 1 275 ? -11.672 -1.886 -1.975 1 98.88 275 VAL A O 1
ATOM 2174 N N . GLY A 1 276 ? -9.469 -1.533 -2.391 1 98.44 276 GLY A N 1
ATOM 2175 C CA . GLY A 1 276 ? -9.07 -2.924 -2.244 1 98.44 276 GLY A CA 1
ATOM 2176 C C . GLY A 1 276 ? -9.328 -3.752 -3.488 1 98.44 276 GLY A C 1
ATOM 2177 O O . GLY A 1 276 ? -9.25 -3.242 -4.609 1 98.44 276 GLY A O 1
ATOM 2178 N N . ASP A 1 277 ? -9.656 -4.957 -3.264 1 98 277 ASP A N 1
ATOM 2179 C CA . ASP A 1 277 ? -9.719 -5.941 -4.34 1 98 277 ASP A CA 1
ATOM 2180 C C . ASP A 1 277 ? -10.852 -5.625 -5.309 1 98 277 ASP A C 1
ATOM 2182 O O . ASP A 1 277 ? -10.797 -6.016 -6.48 1 98 277 ASP A O 1
ATOM 2186 N N . MET A 1 278 ? -11.789 -4.871 -4.926 1 98.5 278 MET A N 1
ATOM 2187 C CA . MET A 1 278 ? -12.93 -4.625 -5.797 1 98.5 278 MET A CA 1
ATOM 2188 C C . MET A 1 278 ? -12.641 -3.49 -6.773 1 98.5 278 MET A C 1
ATOM 2190 O O . MET A 1 278 ? -13.43 -3.234 -7.688 1 98.5 278 MET A O 1
ATOM 2194 N N . SER A 1 279 ? -11.461 -2.826 -6.574 1 98.56 279 SER A N 1
ATOM 2195 C CA . SER A 1 279 ? -11.25 -1.614 -7.355 1 98.56 279 SER A CA 1
ATOM 2196 C C . SER A 1 279 ? -9.984 -1.713 -8.195 1 98.56 279 SER A C 1
ATOM 2198 O O . SER A 1 279 ? -9.609 -0.756 -8.883 1 98.56 279 SER A O 1
ATOM 2200 N N . HIS A 1 280 ? -9.289 -2.807 -8.133 1 97.31 280 HIS A N 1
ATOM 2201 C CA . HIS A 1 280 ? -8.062 -2.959 -8.898 1 97.31 280 HIS A CA 1
ATOM 2202 C C . HIS A 1 280 ? -7.695 -4.43 -9.07 1 97.31 280 HIS A C 1
ATOM 2204 O O . HIS A 1 280 ? -8.023 -5.258 -8.219 1 97.31 280 HIS A O 1
ATOM 2210 N N . LEU A 1 281 ? -6.992 -4.715 -10.188 1 96.44 281 LEU A N 1
ATOM 2211 C CA . LEU A 1 281 ? -6.664 -6.102 -10.5 1 96.44 281 LEU A CA 1
ATOM 2212 C C . LEU A 1 281 ? -5.43 -6.559 -9.727 1 96.44 281 LEU A C 1
ATOM 2214 O O . LEU A 1 281 ? -5.199 -7.758 -9.578 1 96.44 281 LEU A O 1
ATOM 2218 N N . PHE A 1 282 ? -4.543 -5.645 -9.367 1 96.5 282 PHE A N 1
ATOM 2219 C CA . PHE A 1 282 ? -3.449 -5.996 -8.477 1 96.5 282 PHE A CA 1
ATOM 2220 C C . PHE A 1 282 ? -3.951 -6.184 -7.051 1 96.5 282 PHE A C 1
ATOM 2222 O O . PHE A 1 282 ? -3.824 -5.281 -6.219 1 96.5 282 PHE A O 1
ATOM 2229 N N . GLN A 1 283 ? -4.449 -7.375 -6.75 1 96.69 283 GLN A N 1
ATOM 2230 C CA . GLN A 1 283 ? -5.195 -7.66 -5.527 1 96.69 283 GLN A CA 1
ATOM 2231 C C . GLN A 1 283 ? -4.281 -8.227 -4.445 1 96.69 283 GLN A C 1
ATOM 2233 O O . GLN A 1 283 ? -4.203 -9.438 -4.266 1 96.69 283 GLN A O 1
ATOM 2238 N N . LYS A 1 284 ? -3.59 -7.387 -3.742 1 96.94 284 LYS A N 1
ATOM 2239 C CA . LYS A 1 284 ? -2.648 -7.648 -2.656 1 96.94 284 LYS A CA 1
ATOM 2240 C C . LYS A 1 284 ? -2.961 -6.785 -1.438 1 96.94 284 LYS A C 1
ATOM 2242 O O . LYS A 1 284 ? -3.596 -5.734 -1.561 1 96.94 284 LYS A O 1
ATOM 2247 N N . ILE A 1 285 ? -2.514 -7.246 -0.277 1 97.19 285 ILE A N 1
ATOM 2248 C CA . ILE A 1 285 ? -2.709 -6.473 0.945 1 97.19 285 ILE A CA 1
ATOM 2249 C C . ILE A 1 285 ? -2.119 -5.074 0.773 1 97.19 285 ILE A C 1
ATOM 2251 O O . ILE A 1 285 ? -2.723 -4.086 1.194 1 97.19 285 ILE A O 1
ATOM 2255 N N . SER A 1 286 ? -0.948 -4.957 0.113 1 97.75 286 SER A N 1
ATOM 2256 C CA . SER A 1 286 ? -0.3 -3.664 -0.084 1 97.75 286 SER A CA 1
ATOM 2257 C C . SER A 1 286 ? -1.197 -2.709 -0.863 1 97.75 286 SER A C 1
ATOM 2259 O O . SER A 1 286 ? -1.28 -1.522 -0.539 1 97.75 286 SER A O 1
ATOM 2261 N N . HIS A 1 287 ? -1.87 -3.227 -1.852 1 98.12 287 HIS A N 1
ATOM 2262 C CA . HIS A 1 287 ? -2.811 -2.396 -2.598 1 98.12 287 HIS A CA 1
ATOM 2263 C C . HIS A 1 287 ? -4.016 -2.027 -1.742 1 98.12 287 HIS A C 1
ATOM 2265 O O . HIS A 1 287 ? -4.508 -0.898 -1.811 1 98.12 287 HIS A O 1
ATOM 2271 N N . ALA A 1 288 ? -4.531 -3.025 -1.057 1 98.19 288 ALA A N 1
ATOM 2272 C CA . ALA A 1 288 ? -5.664 -2.768 -0.175 1 98.19 288 ALA A CA 1
ATOM 2273 C C . ALA A 1 288 ? -5.383 -1.593 0.757 1 98.19 288 ALA A C 1
ATOM 2275 O O . ALA A 1 288 ? -6.199 -0.675 0.875 1 98.19 288 ALA A O 1
ATOM 2276 N N . LEU A 1 289 ? -4.234 -1.576 1.375 1 98.44 289 LEU A N 1
ATOM 2277 C CA . LEU A 1 289 ? -3.844 -0.522 2.305 1 98.44 289 LEU A CA 1
ATOM 2278 C C . LEU A 1 289 ? -3.68 0.809 1.579 1 98.44 289 LEU A C 1
ATOM 2280 O O . LEU A 1 289 ? -4.172 1.839 2.045 1 98.44 289 LEU A O 1
ATOM 2284 N N . HIS A 1 290 ? -3.008 0.778 0.446 1 98.62 290 HIS A N 1
ATOM 2285 C CA . HIS A 1 290 ? -2.715 1.98 -0.325 1 98.62 290 HIS A CA 1
ATOM 2286 C C . HIS A 1 290 ? -3.996 2.639 -0.829 1 98.62 290 HIS A C 1
ATOM 2288 O O . HIS A 1 290 ? -4.207 3.836 -0.621 1 98.62 290 HIS A O 1
ATOM 2294 N N . SER A 1 291 ? -4.844 1.832 -1.497 1 98.81 291 SER A N 1
ATOM 2295 C CA . SER A 1 291 ? -6.082 2.375 -2.051 1 98.81 291 SER A CA 1
ATOM 2296 C C . SER A 1 291 ? -6.945 3 -0.961 1 98.81 291 SER A C 1
ATOM 2298 O O . SER A 1 291 ? -7.527 4.07 -1.159 1 98.81 291 SER A O 1
ATOM 2300 N N . ALA A 1 292 ? -6.973 2.367 0.172 1 98.88 292 ALA A N 1
ATOM 2301 C CA . ALA A 1 292 ? -7.777 2.852 1.289 1 98.88 292 ALA A CA 1
ATOM 2302 C C . ALA A 1 292 ? -7.238 4.176 1.821 1 98.88 292 ALA A C 1
ATOM 2304 O O . ALA A 1 292 ? -8.008 5.105 2.078 1 98.88 292 ALA A O 1
ATOM 2305 N N . ASN A 1 293 ? -5.922 4.242 2.012 1 98.69 293 ASN A N 1
ATOM 2306 C CA . ASN A 1 293 ? -5.316 5.469 2.514 1 98.69 293 ASN A CA 1
ATOM 2307 C C . ASN A 1 293 ? -5.52 6.633 1.545 1 98.69 293 ASN A C 1
ATOM 2309 O O . ASN A 1 293 ? -5.812 7.754 1.965 1 98.69 293 ASN A O 1
ATOM 2313 N N . VAL A 1 294 ? -5.371 6.363 0.251 1 98.75 294 VAL A N 1
ATOM 2314 C CA . VAL A 1 294 ? -5.562 7.398 -0.756 1 98.75 294 VAL A CA 1
ATOM 2315 C C . VAL A 1 294 ? -7.008 7.891 -0.724 1 98.75 294 VAL A C 1
ATOM 2317 O O . VAL A 1 294 ? -7.262 9.094 -0.693 1 98.75 294 VAL A O 1
ATOM 2320 N N . ALA A 1 295 ? -7.941 6.965 -0.713 1 98.88 295 ALA A N 1
ATOM 2321 C CA . ALA A 1 295 ? -9.352 7.328 -0.68 1 98.88 295 ALA A CA 1
ATOM 2322 C C . ALA A 1 295 ? -9.68 8.148 0.564 1 98.88 295 ALA A C 1
ATOM 2324 O O . ALA A 1 295 ? -10.344 9.188 0.475 1 98.88 295 ALA A O 1
ATOM 2325 N N . ALA A 1 296 ? -9.203 7.676 1.713 1 98.75 296 ALA A N 1
ATOM 2326 C CA . ALA A 1 296 ? -9.484 8.352 2.979 1 98.75 296 ALA A CA 1
ATOM 2327 C C . ALA A 1 296 ? -8.891 9.758 2.986 1 98.75 296 ALA A C 1
ATOM 2329 O O . ALA A 1 296 ? -9.523 10.703 3.479 1 98.75 296 ALA A O 1
ATOM 2330 N N . PHE A 1 297 ? -7.707 9.875 2.447 1 98.31 297 PHE A N 1
ATOM 2331 C CA . PHE A 1 297 ? -7.035 11.164 2.371 1 98.31 297 PHE A CA 1
ATOM 2332 C C . PHE A 1 297 ? -7.855 12.156 1.555 1 98.31 297 PHE A C 1
ATOM 2334 O O . PHE A 1 297 ? -8.141 13.266 2.018 1 98.31 297 PHE A O 1
ATOM 2341 N N . HIS A 1 298 ? -8.242 11.773 0.387 1 97.94 298 HIS A N 1
ATOM 2342 C CA . HIS A 1 298 ? -8.969 12.656 -0.512 1 97.94 298 HIS A CA 1
ATOM 2343 C C . HIS A 1 298 ? -10.359 12.969 0.032 1 97.94 298 HIS A C 1
ATOM 2345 O O . HIS A 1 298 ? -10.828 14.109 -0.054 1 97.94 298 HIS A O 1
ATOM 2351 N N . LEU A 1 299 ? -10.961 11.953 0.547 1 97.94 299 LEU A N 1
ATOM 2352 C CA . LEU A 1 299 ? -12.273 12.125 1.161 1 97.94 299 LEU A CA 1
ATOM 2353 C C . LEU A 1 299 ? -12.219 13.148 2.289 1 97.94 299 LEU A C 1
ATOM 2355 O O . LEU A 1 299 ? -13.031 14.07 2.332 1 97.94 299 LEU A O 1
ATOM 2359 N N . ASP A 1 300 ? -11.289 12.992 3.164 1 97.31 300 ASP A N 1
ATOM 2360 C CA . ASP A 1 300 ? -11.164 13.914 4.289 1 97.31 300 ASP A CA 1
ATOM 2361 C C . ASP A 1 300 ? -10.844 15.328 3.809 1 97.31 300 ASP A C 1
ATOM 2363 O O . ASP A 1 300 ? -11.359 16.312 4.352 1 97.31 300 ASP A O 1
ATOM 2367 N N . HIS A 1 301 ? -9.945 15.438 2.834 1 95.31 301 HIS A N 1
ATOM 2368 C CA . HIS A 1 301 ? -9.625 16.734 2.268 1 95.31 301 HIS A CA 1
ATOM 2369 C C . HIS A 1 301 ? -10.867 17.422 1.709 1 95.31 301 HIS A C 1
ATOM 2371 O O . HIS A 1 301 ? -11.094 18.609 1.95 1 95.31 301 HIS A O 1
ATOM 2377 N N . GLU A 1 302 ? -11.633 16.672 1.008 1 94.88 302 GLU A N 1
ATOM 2378 C CA . GLU A 1 302 ? -12.867 17.188 0.438 1 94.88 302 GLU A CA 1
ATOM 2379 C C . GLU A 1 302 ? -13.812 17.688 1.53 1 94.88 302 GLU A C 1
ATOM 2381 O O . GLU A 1 302 ? -14.336 18.797 1.454 1 94.88 302 GLU A O 1
ATOM 2386 N N . LEU A 1 303 ? -14.039 16.859 2.525 1 95.12 303 LEU A N 1
ATOM 2387 C CA . LEU A 1 303 ? -14.945 17.219 3.619 1 95.12 303 LEU A CA 1
ATOM 2388 C C . LEU A 1 303 ? -14.445 18.453 4.352 1 95.12 303 LEU A C 1
ATOM 2390 O O . LEU A 1 303 ? -15.242 19.312 4.742 1 95.12 303 LEU A O 1
ATOM 2394 N N . ALA A 1 304 ? -13.125 18.531 4.516 1 92.56 304 ALA A N 1
ATOM 2395 C CA . ALA A 1 304 ? -12.531 19.656 5.23 1 92.56 304 ALA A CA 1
ATOM 2396 C C . ALA A 1 304 ? -12.742 20.969 4.465 1 92.56 304 ALA A C 1
ATOM 2398 O O . ALA A 1 304 ? -12.844 22.031 5.07 1 92.56 304 ALA A O 1
ATOM 2399 N N . MET A 1 305 ? -12.789 20.891 3.166 1 89.44 305 MET A N 1
ATOM 2400 C CA . MET A 1 305 ? -12.859 22.094 2.338 1 89.44 305 MET A CA 1
ATOM 2401 C C . MET A 1 305 ? -14.305 22.5 2.09 1 89.44 305 MET A C 1
ATOM 2403 O O . MET A 1 305 ? -14.57 23.562 1.521 1 89.44 305 MET A O 1
ATOM 2407 N N . MET A 1 306 ? -15.234 21.656 2.484 1 84.38 306 MET A N 1
ATOM 2408 C CA . MET A 1 306 ? -16.641 22.016 2.367 1 84.38 306 MET A CA 1
ATOM 2409 C C . MET A 1 306 ? -17 23.141 3.34 1 84.38 306 MET A C 1
ATOM 2411 O O . MET A 1 306 ? -16.453 23.203 4.445 1 84.38 306 MET A O 1
ATOM 2415 N N . PRO A 1 307 ? -17.797 24.141 2.768 1 65.88 307 PRO A N 1
ATOM 2416 C CA . PRO A 1 307 ? -18.203 25.234 3.652 1 65.88 307 PRO A CA 1
ATOM 2417 C C . PRO A 1 307 ? -18.922 24.734 4.906 1 65.88 307 PRO A C 1
ATOM 2419 O O . PRO A 1 307 ? -19.625 23.734 4.855 1 65.88 307 PRO A O 1
ATOM 2422 N N . TYR A 1 308 ? -18.422 25.125 6.074 1 54.69 308 TYR A N 1
ATOM 2423 C CA . TYR A 1 308 ? -19.109 24.828 7.332 1 54.69 308 TYR A CA 1
ATOM 2424 C C . TYR A 1 308 ? -20.469 25.5 7.375 1 54.69 308 TYR A C 1
ATOM 2426 O O . TYR A 1 308 ? -21.188 25.422 8.375 1 54.69 308 TYR A O 1
ATOM 2434 N N . TYR A 1 309 ? -21.281 25.547 6.418 1 43.16 309 TYR A N 1
ATOM 2435 C CA . TYR A 1 309 ? -22.531 26.25 6.664 1 43.16 309 TYR A CA 1
ATOM 2436 C C . TYR A 1 309 ? -23.469 25.406 7.52 1 43.16 309 TYR A C 1
ATOM 2438 O O . TYR A 1 309 ? -23.422 24.172 7.461 1 43.16 309 TYR A O 1
ATOM 2446 N N . MET B 1 1 ? 23.812 -17.484 -21.25 1 44.03 1 MET B N 1
ATOM 2447 C CA . MET B 1 1 ? 23.188 -16.391 -20.516 1 44.03 1 MET B CA 1
ATOM 2448 C C . MET B 1 1 ? 24.219 -15.672 -19.641 1 44.03 1 MET B C 1
ATOM 2450 O O . MET B 1 1 ? 24.969 -16.312 -18.906 1 44.03 1 MET B O 1
ATOM 2454 N N . SER B 1 2 ? 24.672 -14.516 -20.047 1 57.16 2 SER B N 1
ATOM 2455 C CA . SER B 1 2 ? 25.734 -13.797 -19.359 1 57.16 2 SER B CA 1
ATOM 2456 C C . SER B 1 2 ? 25.547 -13.836 -17.859 1 57.16 2 SER B C 1
ATOM 2458 O O . SER B 1 2 ? 24.422 -13.836 -17.359 1 57.16 2 SER B O 1
ATOM 2460 N N . TYR B 1 3 ? 26.484 -14.367 -17.125 1 80.38 3 TYR B N 1
ATOM 2461 C CA . TYR B 1 3 ? 26.547 -14.547 -15.688 1 80.38 3 TYR B CA 1
ATOM 2462 C C . TYR B 1 3 ? 26.219 -13.242 -14.961 1 80.38 3 TYR B C 1
ATOM 2464 O O . TYR B 1 3 ? 26.75 -12.188 -15.305 1 80.38 3 TYR B O 1
ATOM 2472 N N . CYS B 1 4 ? 25.031 -13.172 -14.305 1 90.88 4 CYS B N 1
ATOM 2473 C CA . CYS B 1 4 ? 24.75 -12.047 -13.422 1 90.88 4 CYS B CA 1
ATOM 2474 C C . CYS B 1 4 ? 24.938 -12.43 -11.961 1 90.88 4 CYS B C 1
ATOM 2476 O O . CYS B 1 4 ? 24.641 -13.562 -11.57 1 90.88 4 CYS B O 1
ATOM 2478 N N . ASP B 1 5 ? 25.547 -11.5 -11.188 1 96.56 5 ASP B N 1
ATOM 2479 C CA . ASP B 1 5 ? 25.75 -11.742 -9.766 1 96.56 5 ASP B CA 1
ATOM 2480 C C . ASP B 1 5 ? 24.422 -11.828 -9.016 1 96.56 5 ASP B C 1
ATOM 2482 O O . ASP B 1 5 ? 24.234 -12.695 -8.164 1 96.56 5 ASP B O 1
ATOM 2486 N N . TYR B 1 6 ? 23.5 -10.992 -9.375 1 97.62 6 TYR B N 1
ATOM 2487 C CA . TYR B 1 6 ? 22.172 -10.93 -8.797 1 97.62 6 TYR B CA 1
ATOM 2488 C C . TYR B 1 6 ? 21.125 -10.703 -9.875 1 97.62 6 TYR B C 1
ATOM 2490 O O . TYR B 1 6 ? 21.406 -10.086 -10.906 1 97.62 6 TYR B O 1
ATOM 2498 N N . ASP B 1 7 ? 19.922 -11.266 -9.609 1 97.31 7 ASP B N 1
ATOM 2499 C CA . ASP B 1 7 ? 18.797 -10.961 -10.492 1 97.31 7 ASP B CA 1
ATOM 2500 C C . ASP B 1 7 ? 18.359 -9.508 -10.328 1 97.31 7 ASP B C 1
ATOM 2502 O O . ASP B 1 7 ? 18.016 -8.844 -11.312 1 97.31 7 ASP B O 1
ATOM 2506 N N . VAL B 1 8 ? 18.375 -9.039 -9.086 1 98.56 8 VAL B N 1
ATOM 2507 C CA . VAL B 1 8 ? 17.891 -7.691 -8.797 1 98.56 8 VAL B CA 1
ATOM 2508 C C . VAL B 1 8 ? 18.734 -7.074 -7.68 1 98.56 8 VAL B C 1
ATOM 2510 O O . VAL B 1 8 ? 19.078 -7.742 -6.703 1 98.56 8 VAL B O 1
ATOM 2513 N N . VAL B 1 9 ? 19.109 -5.828 -7.809 1 98.56 9 VAL B N 1
ATOM 2514 C CA . VAL B 1 9 ? 19.641 -5.027 -6.715 1 98.56 9 VAL B CA 1
ATOM 2515 C C . VAL B 1 9 ? 18.609 -3.988 -6.281 1 98.56 9 VAL B C 1
ATOM 2517 O O . VAL B 1 9 ? 18.047 -3.281 -7.117 1 98.56 9 VAL B O 1
ATOM 2520 N N . VAL B 1 10 ? 18.297 -3.959 -5.035 1 98.75 10 VAL B N 1
ATOM 2521 C CA . VAL B 1 10 ? 17.438 -2.957 -4.434 1 98.75 10 VAL B CA 1
ATOM 2522 C C . VAL B 1 10 ? 18.266 -1.943 -3.654 1 98.75 10 VAL B C 1
ATOM 2524 O O . VAL B 1 10 ? 18.984 -2.307 -2.715 1 98.75 10 VAL B O 1
ATOM 2527 N N . ILE B 1 11 ? 18.203 -0.663 -4.094 1 97.88 11 ILE B N 1
ATOM 2528 C CA . ILE B 1 11 ? 18.984 0.389 -3.457 1 97.88 11 ILE B CA 1
ATOM 2529 C C . ILE B 1 11 ? 18.094 1.183 -2.498 1 97.88 11 ILE B C 1
ATOM 2531 O O . ILE B 1 11 ? 17.219 1.93 -2.928 1 97.88 11 ILE B O 1
ATOM 2535 N N . GLY B 1 12 ? 18.375 1.107 -1.211 1 97 12 GLY B N 1
ATOM 2536 C CA . GLY B 1 12 ? 17.547 1.647 -0.143 1 97 12 GLY B CA 1
ATOM 2537 C C . GLY B 1 12 ? 16.859 0.575 0.675 1 97 12 GLY B C 1
ATOM 2538 O O . GLY B 1 12 ? 16.141 -0.269 0.126 1 97 12 GLY B O 1
ATOM 2539 N N . ALA B 1 13 ? 17.031 0.656 1.983 1 96.31 13 ALA B N 1
ATOM 2540 C CA . ALA B 1 13 ? 16.531 -0.417 2.84 1 96.31 13 ALA B CA 1
ATOM 2541 C C . ALA B 1 13 ? 15.453 0.1 3.799 1 96.31 13 ALA B C 1
ATOM 2543 O O . ALA B 1 13 ? 15.398 -0.319 4.957 1 96.31 13 ALA B O 1
ATOM 2544 N N . GLY B 1 14 ? 14.703 1.117 3.365 1 96.12 14 GLY B N 1
ATOM 2545 C CA . GLY B 1 14 ? 13.5 1.509 4.078 1 96.12 14 GLY B CA 1
ATOM 2546 C C . GLY B 1 14 ? 12.305 0.628 3.766 1 96.12 14 GLY B C 1
ATOM 2547 O O . GLY B 1 14 ? 12.469 -0.515 3.332 1 96.12 14 GLY B O 1
ATOM 2548 N N . PHE B 1 15 ? 11.148 1.105 3.977 1 96.94 15 PHE B N 1
ATOM 2549 C CA . PHE B 1 15 ? 9.922 0.326 3.826 1 96.94 15 PHE B CA 1
ATOM 2550 C C . PHE B 1 15 ? 9.773 -0.182 2.398 1 96.94 15 PHE B C 1
ATOM 2552 O O . PHE B 1 15 ? 9.492 -1.362 2.178 1 96.94 15 PHE B O 1
ATOM 2559 N N . SER B 1 16 ? 9.969 0.691 1.422 1 98.12 16 SER B N 1
ATOM 2560 C CA . SER B 1 16 ? 9.773 0.276 0.037 1 98.12 16 SER B CA 1
ATOM 2561 C C . SER B 1 16 ? 10.836 -0.723 -0.397 1 98.12 16 SER B C 1
ATOM 2563 O O . SER B 1 16 ? 10.539 -1.705 -1.079 1 98.12 16 SER B O 1
ATOM 2565 N N . GLY B 1 17 ? 12.102 -0.46 -0.039 1 98.31 17 GLY B N 1
ATOM 2566 C CA . GLY B 1 17 ? 13.148 -1.406 -0.377 1 98.31 17 GLY B CA 1
ATOM 2567 C C . GLY B 1 17 ? 12.938 -2.777 0.234 1 98.31 17 GLY B C 1
ATOM 2568 O O . GLY B 1 17 ? 13.109 -3.797 -0.438 1 98.31 17 GLY B O 1
ATOM 2569 N N . LEU B 1 18 ? 12.547 -2.805 1.476 1 98 18 LEU B N 1
ATOM 2570 C CA . LEU B 1 18 ? 12.289 -4.066 2.162 1 98 18 LEU B CA 1
ATOM 2571 C C . LEU B 1 18 ? 11.102 -4.789 1.54 1 98 18 LEU B C 1
ATOM 2573 O O . LEU B 1 18 ? 11.109 -6.02 1.425 1 98 18 LEU B O 1
ATOM 2577 N N . ALA B 1 19 ? 10.086 -4.035 1.188 1 98.56 19 ALA B N 1
ATOM 2578 C CA . ALA B 1 19 ? 8.914 -4.645 0.565 1 98.56 19 ALA B CA 1
ATOM 2579 C C . ALA B 1 19 ? 9.281 -5.305 -0.762 1 98.56 19 ALA B C 1
ATOM 2581 O O . ALA B 1 19 ? 8.867 -6.434 -1.037 1 98.56 19 ALA B O 1
ATOM 2582 N N . ALA B 1 20 ? 10.062 -4.586 -1.573 1 98.81 20 ALA B N 1
ATOM 2583 C CA . ALA B 1 20 ? 10.516 -5.156 -2.842 1 98.81 20 ALA B CA 1
ATOM 2584 C C . ALA B 1 20 ? 11.344 -6.414 -2.613 1 98.81 20 ALA B C 1
ATOM 2586 O O . ALA B 1 20 ? 11.141 -7.43 -3.281 1 98.81 20 ALA B O 1
ATOM 2587 N N . THR B 1 21 ? 12.25 -6.332 -1.652 1 98.69 21 THR B N 1
ATOM 2588 C CA . THR B 1 21 ? 13.141 -7.445 -1.359 1 98.69 21 THR B CA 1
ATOM 2589 C C . THR B 1 21 ? 12.359 -8.656 -0.866 1 98.69 21 THR B C 1
ATOM 2591 O O . THR B 1 21 ? 12.602 -9.781 -1.304 1 98.69 21 THR B O 1
ATOM 2594 N N . LEU B 1 22 ? 11.406 -8.422 0.005 1 97.94 22 LEU B N 1
ATOM 2595 C CA . LEU B 1 22 ? 10.586 -9.5 0.539 1 97.94 22 LEU B CA 1
ATOM 2596 C C . LEU B 1 22 ? 9.812 -10.195 -0.575 1 97.94 22 LEU B C 1
ATOM 2598 O O . LEU B 1 22 ? 9.773 -11.43 -0.642 1 97.94 22 LEU B O 1
ATOM 2602 N N . PHE B 1 23 ? 9.203 -9.43 -1.434 1 98.31 23 PHE B N 1
ATOM 2603 C CA . PHE B 1 23 ? 8.445 -9.961 -2.559 1 98.31 23 PHE B CA 1
ATOM 2604 C C . PHE B 1 23 ? 9.336 -10.805 -3.461 1 98.31 23 PHE B C 1
ATOM 2606 O O . PHE B 1 23 ? 8.984 -11.93 -3.814 1 98.31 23 PHE B O 1
ATOM 2613 N N . LEU B 1 24 ? 10.477 -10.273 -3.793 1 98.38 24 LEU B N 1
ATOM 2614 C CA . LEU B 1 24 ? 11.383 -10.945 -4.719 1 98.38 24 LEU B CA 1
ATOM 2615 C C . LEU B 1 24 ? 12.031 -12.156 -4.059 1 98.38 24 LEU B C 1
ATOM 2617 O O . LEU B 1 24 ? 12.336 -13.141 -4.734 1 98.38 24 LEU B O 1
ATOM 2621 N N . ALA B 1 25 ? 12.258 -12.055 -2.732 1 97.25 25 ALA B N 1
ATOM 2622 C CA . ALA B 1 25 ? 12.719 -13.234 -1.996 1 97.25 25 ALA B CA 1
ATOM 2623 C C . ALA B 1 25 ? 11.711 -14.367 -2.09 1 97.25 25 ALA B C 1
ATOM 2625 O O . ALA B 1 25 ? 12.07 -15.508 -2.406 1 97.25 25 ALA B O 1
ATOM 2626 N N . ASN B 1 26 ? 10.469 -14.023 -1.881 1 95.88 26 ASN B N 1
ATOM 2627 C CA . ASN B 1 26 ? 9.398 -15.008 -2.014 1 95.88 26 ASN B CA 1
ATOM 2628 C C . ASN B 1 26 ? 9.289 -15.531 -3.445 1 95.88 26 ASN B C 1
ATOM 2630 O O . ASN B 1 26 ? 8.859 -16.656 -3.668 1 95.88 26 ASN B O 1
ATOM 2634 N N . ALA B 1 27 ? 9.703 -14.703 -4.395 1 96.81 27 ALA B N 1
ATOM 2635 C CA . ALA B 1 27 ? 9.68 -15.086 -5.801 1 96.81 27 ALA B CA 1
ATOM 2636 C C . ALA B 1 27 ? 10.914 -15.914 -6.16 1 96.81 27 ALA B C 1
ATOM 2638 O O . ALA B 1 27 ? 11.148 -16.219 -7.336 1 96.81 27 ALA B O 1
ATOM 2639 N N . ASN B 1 28 ? 11.773 -16.219 -5.156 1 96.5 28 ASN B N 1
ATOM 2640 C CA . ASN B 1 28 ? 12.938 -17.078 -5.293 1 96.5 28 ASN B CA 1
ATOM 2641 C C . ASN B 1 28 ? 13.984 -16.469 -6.219 1 96.5 28 ASN B C 1
ATOM 2643 O O . ASN B 1 28 ? 14.609 -17.172 -7.008 1 96.5 28 ASN B O 1
ATOM 2647 N N . ARG B 1 29 ? 14.18 -15.188 -6.141 1 97.38 29 ARG B N 1
ATOM 2648 C CA . ARG B 1 29 ? 15.18 -14.461 -6.918 1 97.38 29 ARG B CA 1
ATOM 2649 C C . ARG B 1 29 ? 16.438 -14.195 -6.09 1 97.38 29 ARG B C 1
ATOM 2651 O O . ARG B 1 29 ? 16.359 -14.086 -4.863 1 97.38 29 ARG B O 1
ATOM 2658 N N . ARG B 1 30 ? 17.594 -14.125 -6.754 1 98 30 ARG B N 1
ATOM 2659 C CA . ARG B 1 30 ? 18.812 -13.641 -6.113 1 98 30 ARG B CA 1
ATOM 2660 C C . ARG B 1 30 ? 18.797 -12.117 -5.988 1 98 30 ARG B C 1
ATOM 2662 O O . ARG B 1 30 ? 18.859 -11.406 -6.992 1 98 30 ARG B O 1
ATOM 2669 N N . VAL B 1 31 ? 18.719 -11.586 -4.73 1 98.56 31 VAL B N 1
ATOM 2670 C CA . VAL B 1 31 ? 18.516 -10.164 -4.492 1 98.56 31 VAL B CA 1
ATOM 2671 C C . VAL B 1 31 ? 19.656 -9.617 -3.631 1 98.56 31 VAL B C 1
ATOM 2673 O O . VAL B 1 31 ? 20.047 -10.242 -2.643 1 98.56 31 VAL B O 1
ATOM 2676 N N . LEU B 1 32 ? 20.234 -8.516 -4.012 1 98.44 32 LEU B N 1
ATOM 2677 C CA . LEU B 1 32 ? 21.109 -7.734 -3.146 1 98.44 32 LEU B CA 1
ATOM 2678 C C . LEU B 1 32 ? 20.391 -6.488 -2.637 1 98.44 32 LEU B C 1
ATOM 2680 O O . LEU B 1 32 ? 19.953 -5.652 -3.428 1 98.44 32 LEU B O 1
ATOM 2684 N N . LEU B 1 33 ? 20.188 -6.398 -1.368 1 98.31 33 LEU B N 1
ATOM 2685 C CA . LEU B 1 33 ? 19.625 -5.219 -0.714 1 98.31 33 LEU B CA 1
ATOM 2686 C C . LEU B 1 33 ? 20.719 -4.305 -0.201 1 98.31 33 LEU B C 1
ATOM 2688 O O . LEU B 1 33 ? 21.516 -4.695 0.666 1 98.31 33 LEU B O 1
ATOM 2692 N N . VAL B 1 34 ? 20.75 -3.092 -0.79 1 96.94 34 VAL B N 1
ATOM 2693 C CA . VAL B 1 34 ? 21.781 -2.129 -0.413 1 96.94 34 VAL B CA 1
ATOM 2694 C C . VAL B 1 34 ? 21.203 -1.09 0.54 1 96.94 34 VAL B C 1
ATOM 2696 O O . VAL B 1 34 ? 20.312 -0.312 0.156 1 96.94 34 VAL B O 1
ATOM 2699 N N . GLY B 1 35 ? 21.594 -1.076 1.736 1 92.69 35 GLY B N 1
ATOM 2700 C CA . GLY B 1 35 ? 21.125 -0.115 2.725 1 92.69 35 GLY B CA 1
ATOM 2701 C C . GLY B 1 35 ? 22.094 1.042 2.928 1 92.69 35 GLY B C 1
ATOM 2702 O O . GLY B 1 35 ? 23.203 1.019 2.422 1 92.69 35 GLY B O 1
ATOM 2703 N N . SER B 1 36 ? 21.531 2.09 3.465 1 80 36 SER B N 1
ATOM 2704 C CA . SER B 1 36 ? 22.375 3.209 3.865 1 80 36 SER B CA 1
ATOM 2705 C C . SER B 1 36 ? 22.562 3.254 5.379 1 80 36 SER B C 1
ATOM 2707 O O . SER B 1 36 ? 21.766 2.666 6.121 1 80 36 SER B O 1
ATOM 2709 N N . GLN B 1 37 ? 23.672 3.777 5.668 1 70.56 37 GLN B N 1
ATOM 2710 C CA . GLN B 1 37 ? 23.891 3.986 7.094 1 70.56 37 GLN B CA 1
ATOM 2711 C C . GLN B 1 37 ? 23.016 5.105 7.637 1 70.56 37 GLN B C 1
ATOM 2713 O O . GLN B 1 37 ? 22.844 5.234 8.852 1 70.56 37 GLN B O 1
ATOM 2718 N N . GLN B 1 38 ? 22.422 5.719 6.57 1 70.5 38 GLN B N 1
ATOM 2719 C CA . GLN B 1 38 ? 21.516 6.793 6.988 1 70.5 38 GLN B CA 1
ATOM 2720 C C . GLN B 1 38 ? 20.125 6.25 7.309 1 70.5 38 GLN B C 1
ATOM 2722 O O . GLN B 1 38 ? 19.688 5.277 6.699 1 70.5 38 GLN B O 1
ATOM 2727 N N . GLY B 1 39 ? 19.547 6.547 8.352 1 77 39 GLY B N 1
ATOM 2728 C CA . GLY B 1 39 ? 18.219 6.129 8.758 1 77 39 GLY B CA 1
ATOM 2729 C C . GLY B 1 39 ? 17.156 6.465 7.73 1 77 39 GLY B C 1
ATOM 2730 O O . GLY B 1 39 ? 17.422 7.164 6.75 1 77 39 GLY B O 1
ATOM 2731 N N . THR B 1 40 ? 15.977 5.863 7.832 1 83.94 40 THR B N 1
ATOM 2732 C CA . THR B 1 40 ? 14.82 6.125 6.98 1 83.94 40 THR B CA 1
ATOM 2733 C C . THR B 1 40 ? 14.25 7.512 7.258 1 83.94 40 THR B C 1
ATOM 2735 O O . THR B 1 40 ? 14.57 8.133 8.273 1 83.94 40 THR B O 1
ATOM 2738 N N . ARG B 1 41 ? 13.531 8.016 6.328 1 87.94 41 ARG B N 1
ATOM 2739 C CA . ARG B 1 41 ? 12.883 9.32 6.457 1 87.94 41 ARG B CA 1
ATOM 2740 C C . ARG B 1 41 ? 12.094 9.406 7.758 1 87.94 41 ARG B C 1
ATOM 2742 O O . ARG B 1 41 ? 12.055 10.461 8.391 1 87.94 41 ARG B O 1
ATOM 2749 N N . ASN B 1 42 ? 11.547 8.234 8.148 1 87.31 42 ASN B N 1
ATOM 2750 C CA . ASN B 1 42 ? 10.703 8.203 9.336 1 87.31 42 ASN B CA 1
ATOM 2751 C C . ASN B 1 42 ? 11.438 7.605 10.531 1 87.31 42 ASN B C 1
ATOM 2753 O O . ASN B 1 42 ? 10.805 7.156 11.492 1 87.31 42 ASN B O 1
ATOM 2757 N N . HIS B 1 43 ? 12.711 7.652 10.531 1 83.31 43 HIS B N 1
ATOM 2758 C CA . HIS B 1 43 ? 13.539 6.98 11.531 1 83.31 43 HIS B CA 1
ATOM 2759 C C . HIS B 1 43 ? 13.242 7.5 12.93 1 83.31 43 HIS B C 1
ATOM 2761 O O . HIS B 1 43 ? 13.336 6.754 13.906 1 83.31 43 HIS B O 1
ATOM 2767 N N . HIS B 1 44 ? 12.805 8.703 13.039 1 81.19 44 HIS B N 1
ATOM 2768 C CA . HIS B 1 44 ? 12.641 9.305 14.359 1 81.19 44 HIS B CA 1
ATOM 2769 C C . HIS B 1 44 ? 11.188 9.242 14.812 1 81.19 44 HIS B C 1
ATOM 2771 O O . HIS B 1 44 ? 10.867 9.648 15.93 1 81.19 44 HIS B O 1
ATOM 2777 N N . ALA B 1 45 ? 10.336 8.742 13.945 1 85.5 45 ALA B N 1
ATOM 2778 C CA . ALA B 1 45 ? 8.938 8.617 14.352 1 85.5 45 ALA B CA 1
ATOM 2779 C C . ALA B 1 45 ? 8.773 7.551 15.43 1 85.5 45 ALA B C 1
ATOM 2781 O O . ALA B 1 45 ? 9.414 6.5 15.375 1 85.5 45 ALA B O 1
ATOM 2782 N N . LEU B 1 46 ? 7.953 7.863 16.375 1 83.12 46 LEU B N 1
ATOM 2783 C CA . LEU B 1 46 ? 7.742 6.945 17.5 1 83.12 46 LEU B CA 1
ATOM 2784 C C . LEU B 1 46 ? 6.828 5.793 17.078 1 83.12 46 LEU B C 1
ATOM 2786 O O . LEU B 1 46 ? 6.91 4.703 17.656 1 83.12 46 LEU B O 1
ATOM 2790 N N . LYS B 1 47 ? 5.953 6.074 16.141 1 90.19 47 LYS B N 1
ATOM 2791 C CA . LYS B 1 47 ? 4.996 5.078 15.672 1 90.19 47 LYS B CA 1
ATOM 2792 C C . LYS B 1 47 ? 4.789 5.184 14.164 1 90.19 47 LYS B C 1
ATOM 2794 O O . LYS B 1 47 ? 4.992 6.246 13.578 1 90.19 47 LYS B O 1
ATOM 2799 N N . ALA B 1 48 ? 4.512 4.02 13.57 1 91.94 48 ALA B N 1
ATOM 2800 C CA . ALA B 1 48 ? 4.027 4.016 12.188 1 91.94 48 ALA B CA 1
ATOM 2801 C C . ALA B 1 48 ? 2.512 4.176 12.141 1 91.94 48 ALA B C 1
ATOM 2803 O O . ALA B 1 48 ? 1.774 3.338 12.664 1 91.94 48 ALA B O 1
ATOM 2804 N N . TYR B 1 49 ? 2.111 5.246 11.523 1 91.19 49 TYR B N 1
ATOM 2805 C CA . TYR B 1 49 ? 0.697 5.598 11.57 1 91.19 49 TYR B CA 1
ATOM 2806 C C . TYR B 1 49 ? -0.038 5.07 10.344 1 91.19 49 TYR B C 1
ATOM 2808 O O . TYR B 1 49 ? 0.55 4.945 9.266 1 91.19 49 TYR B O 1
ATOM 2816 N N . ASN B 1 50 ? -1.274 4.723 10.508 1 93.25 50 ASN B N 1
ATOM 2817 C CA . ASN B 1 50 ? -2.256 4.48 9.453 1 93.25 50 ASN B CA 1
ATOM 2818 C C . ASN B 1 50 ? -1.935 3.215 8.664 1 93.25 50 ASN B C 1
ATOM 2820 O O . ASN B 1 50 ? -2.188 3.146 7.465 1 93.25 50 ASN B O 1
ATOM 2824 N N . VAL B 1 51 ? -1.265 2.287 9.258 1 94.88 51 VAL B N 1
ATOM 2825 C CA . VAL B 1 51 ? -1.013 1.009 8.602 1 94.88 51 VAL B CA 1
ATOM 2826 C C . VAL B 1 51 ? -1.58 -0.128 9.445 1 94.88 51 VAL B C 1
ATOM 2828 O O . VAL B 1 51 ? -1.166 -0.324 10.594 1 94.88 51 VAL B O 1
ATOM 2831 N N . VAL B 1 52 ? -2.461 -0.811 8.805 1 96.31 52 VAL B N 1
ATOM 2832 C CA . VAL B 1 52 ? -3.096 -1.962 9.438 1 96.31 52 VAL B CA 1
ATOM 2833 C C . VAL B 1 52 ? -2.031 -2.953 9.898 1 96.31 52 VAL B C 1
ATOM 2835 O O . VAL B 1 52 ? -1.111 -3.281 9.148 1 96.31 52 VAL B O 1
ATOM 2838 N N . GLY B 1 53 ? -2.174 -3.387 11.125 1 94 53 GLY B N 1
ATOM 2839 C CA . GLY B 1 53 ? -1.312 -4.445 11.633 1 94 53 GLY B CA 1
ATOM 2840 C C . GLY B 1 53 ? -0.069 -3.924 12.32 1 94 53 GLY B C 1
ATOM 2841 O O . GLY B 1 53 ? 0.653 -4.684 12.969 1 94 53 GLY B O 1
ATOM 2842 N N . TYR B 1 54 ? 0.201 -2.602 12.242 1 93 54 TYR B N 1
ATOM 2843 C CA . TYR B 1 54 ? 1.452 -2.084 12.781 1 93 54 TYR B CA 1
ATOM 2844 C C . TYR B 1 54 ? 1.299 -1.718 14.25 1 93 54 TYR B C 1
ATOM 2846 O O . TYR B 1 54 ? 2.287 -1.656 14.992 1 93 54 TYR B O 1
ATOM 2854 N N . GLY B 1 55 ? 0.067 -1.458 14.633 1 89.19 55 GLY B N 1
ATOM 2855 C CA . GLY B 1 55 ? -0.138 -1.09 16.031 1 89.19 55 GLY B CA 1
ATOM 2856 C C . GLY B 1 55 ? 0.646 0.142 16.438 1 89.19 55 GLY B C 1
ATOM 2857 O O . GLY B 1 55 ? 0.568 1.183 15.781 1 89.19 55 GLY B O 1
ATOM 2858 N N . ASN B 1 56 ? 1.422 -0.05 17.547 1 88.81 56 ASN B N 1
ATOM 2859 C CA . ASN B 1 56 ? 2.205 1.062 18.078 1 88.81 56 ASN B CA 1
ATOM 2860 C C . ASN B 1 56 ? 3.697 0.872 17.812 1 88.81 56 ASN B C 1
ATOM 2862 O O . ASN B 1 56 ? 4.531 1.475 18.5 1 88.81 56 ASN B O 1
ATOM 2866 N N . LYS B 1 57 ? 3.982 0.103 16.891 1 93 57 LYS B N 1
ATOM 2867 C CA . LYS B 1 57 ? 5.387 -0.146 16.578 1 93 57 LYS B CA 1
ATOM 2868 C C . LYS B 1 57 ? 6.02 1.058 15.883 1 93 57 LYS B C 1
ATOM 2870 O O . LYS B 1 57 ? 5.387 1.696 15.039 1 93 57 LYS B O 1
ATOM 2875 N N . SER B 1 58 ? 7.273 1.293 16.219 1 94.06 58 SER B N 1
ATOM 2876 C CA . SER B 1 58 ? 8.031 2.324 15.516 1 94.06 58 SER B CA 1
ATOM 2877 C C . SER B 1 58 ? 8.555 1.815 14.172 1 94.06 58 SER B C 1
ATOM 2879 O O . SER B 1 58 ? 8.719 0.608 13.984 1 94.06 58 SER B O 1
ATOM 2881 N N . PRO B 1 59 ? 8.844 2.725 13.273 1 94.38 59 PRO B N 1
ATOM 2882 C CA . PRO B 1 59 ? 9.445 2.314 12 1 94.38 59 PRO B CA 1
ATOM 2883 C C . PRO B 1 59 ? 10.734 1.508 12.195 1 94.38 59 PRO B C 1
ATOM 2885 O O . PRO B 1 59 ? 10.953 0.518 11.492 1 94.38 59 PRO B O 1
ATOM 2888 N N . HIS B 1 60 ? 11.5 1.895 13.164 1 93.31 60 HIS B N 1
ATOM 2889 C CA . HIS B 1 60 ? 12.75 1.186 13.43 1 93.31 60 HIS B CA 1
ATOM 2890 C C . HIS B 1 60 ? 12.484 -0.265 13.82 1 93.31 60 HIS B C 1
ATOM 2892 O O . HIS B 1 60 ? 13.172 -1.174 13.344 1 93.31 60 HIS B O 1
ATOM 2898 N N . GLN B 1 61 ? 11.492 -0.49 14.664 1 94.62 61 GLN B N 1
ATOM 2899 C CA . GL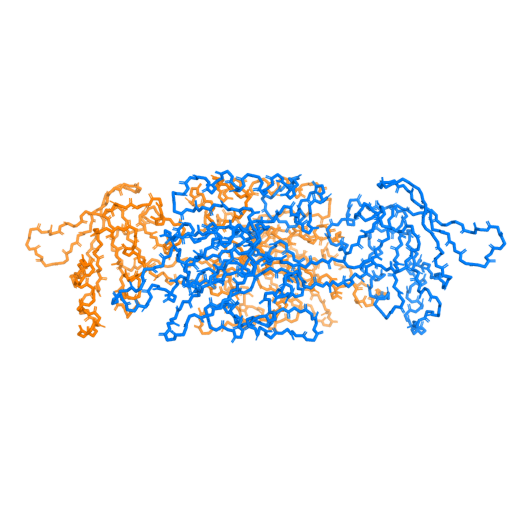N B 1 61 ? 11.141 -1.841 15.094 1 94.62 61 GLN B CA 1
ATOM 2900 C C . GLN B 1 61 ? 10.633 -2.672 13.914 1 94.62 61 GLN B C 1
ATOM 2902 O O . GLN B 1 61 ? 11.008 -3.838 13.766 1 94.62 61 GLN B O 1
ATOM 2907 N N . ILE B 1 62 ? 9.812 -2.092 13.102 1 96 62 ILE B N 1
ATOM 2908 C CA . ILE B 1 62 ? 9.234 -2.768 11.945 1 96 62 ILE B CA 1
ATOM 2909 C C . ILE B 1 62 ? 10.336 -3.18 10.977 1 96 62 ILE B C 1
ATOM 2911 O O . ILE B 1 62 ? 10.367 -4.316 10.5 1 96 62 ILE B O 1
ATOM 2915 N N . ILE B 1 63 ? 11.234 -2.266 10.75 1 94.94 63 ILE B N 1
ATOM 2916 C CA . ILE B 1 63 ? 12.352 -2.508 9.844 1 94.94 63 ILE B CA 1
ATOM 2917 C C . ILE B 1 63 ? 13.234 -3.623 10.398 1 94.94 63 ILE B C 1
ATOM 2919 O O . ILE B 1 63 ? 13.617 -4.543 9.672 1 94.94 63 ILE B O 1
ATOM 2923 N N . ALA B 1 64 ? 13.508 -3.559 11.688 1 94.12 64 ALA B N 1
ATOM 2924 C CA . ALA B 1 64 ? 14.344 -4.57 12.32 1 94.12 64 ALA B CA 1
ATOM 2925 C C . ALA B 1 64 ? 13.711 -5.953 12.219 1 94.12 64 ALA B C 1
ATOM 2927 O O . ALA B 1 64 ? 14.383 -6.926 11.859 1 94.12 64 ALA B O 1
ATOM 2928 N N . GLU B 1 65 ? 12.445 -6.027 12.469 1 94.44 65 GLU B N 1
ATOM 2929 C CA . GLU B 1 65 ? 11.727 -7.301 12.406 1 94.44 65 GLU B CA 1
ATOM 2930 C C . GLU B 1 65 ? 11.711 -7.852 10.984 1 94.44 65 GLU B C 1
ATOM 2932 O O . GLU B 1 65 ? 11.844 -9.062 10.781 1 94.44 65 GLU B O 1
ATOM 2937 N N . THR B 1 66 ? 11.555 -6.988 10.055 1 96 66 THR B N 1
ATOM 2938 C CA . THR B 1 66 ? 11.523 -7.41 8.656 1 96 66 THR B CA 1
ATOM 2939 C C . THR B 1 66 ? 12.898 -7.898 8.211 1 96 66 THR B C 1
ATOM 2941 O O . THR B 1 66 ? 13 -8.867 7.457 1 96 66 THR B O 1
ATOM 2944 N N . ASN B 1 67 ? 13.898 -7.215 8.672 1 94.88 67 ASN B N 1
ATOM 2945 C CA . ASN B 1 67 ? 15.25 -7.664 8.367 1 94.88 67 ASN B CA 1
ATOM 2946 C C . ASN B 1 67 ? 15.508 -9.07 8.906 1 94.88 67 ASN B C 1
ATOM 2948 O O . ASN B 1 67 ? 16.141 -9.891 8.242 1 94.88 67 ASN B O 1
ATOM 2952 N N . GLN B 1 68 ? 15.008 -9.336 10.031 1 95.5 68 GLN B N 1
ATOM 2953 C CA . GLN B 1 68 ? 15.133 -10.672 10.594 1 95.5 68 GLN B CA 1
ATOM 2954 C C . GLN B 1 68 ? 14.414 -11.703 9.727 1 95.5 68 GLN B C 1
ATOM 2956 O O . GLN B 1 68 ? 14.914 -12.812 9.523 1 95.5 68 GLN B O 1
ATOM 2961 N N . GLN B 1 69 ? 13.305 -11.336 9.25 1 94.62 69 GLN B N 1
ATOM 2962 C CA . GLN B 1 69 ? 12.547 -12.211 8.367 1 94.62 69 GLN B CA 1
ATOM 2963 C C . GLN B 1 69 ? 13.328 -12.531 7.102 1 94.62 69 GLN B C 1
ATOM 2965 O O . GLN B 1 69 ? 13.32 -13.664 6.629 1 94.62 69 GLN B O 1
ATOM 2970 N N . LEU B 1 70 ? 13.977 -11.547 6.59 1 96 70 LEU B N 1
ATOM 2971 C CA . LEU B 1 70 ? 14.703 -11.688 5.328 1 96 70 LEU B CA 1
ATOM 2972 C C . LEU B 1 70 ? 15.898 -12.625 5.488 1 96 70 LEU B C 1
ATOM 2974 O O . LEU B 1 70 ? 16.391 -13.188 4.508 1 96 70 LEU B O 1
ATOM 2978 N N . ASP B 1 71 ? 16.328 -12.797 6.711 1 94.94 71 ASP B N 1
ATOM 2979 C CA . ASP B 1 71 ? 17.484 -13.656 6.977 1 94.94 71 ASP B CA 1
ATOM 2980 C C . ASP B 1 71 ? 17.172 -15.117 6.648 1 94.94 71 ASP B C 1
ATOM 2982 O O . ASP B 1 71 ? 18.078 -15.922 6.465 1 94.94 71 ASP B O 1
ATOM 2986 N N . ARG B 1 72 ? 15.961 -15.43 6.492 1 92.25 72 ARG B N 1
ATOM 2987 C CA . ARG B 1 72 ? 15.562 -16.812 6.227 1 92.25 72 ARG B CA 1
ATOM 2988 C C . ARG B 1 72 ? 15.711 -17.156 4.746 1 92.25 72 ARG B C 1
ATOM 2990 O O . ARG B 1 72 ? 15.648 -18.328 4.363 1 92.25 72 ARG B O 1
ATOM 2997 N N . PHE B 1 73 ? 15.875 -16.156 3.951 1 95.75 73 PHE B N 1
ATOM 2998 C CA . PHE B 1 73 ? 16 -16.375 2.514 1 95.75 73 PHE B CA 1
ATOM 2999 C C . PHE B 1 73 ? 17.469 -16.438 2.104 1 95.75 73 PHE B C 1
ATOM 3001 O O . PHE B 1 73 ? 18.172 -15.422 2.109 1 95.75 73 PHE B O 1
ATOM 3008 N N . SER B 1 74 ? 17.906 -17.562 1.6 1 95.31 74 SER B N 1
ATOM 3009 C CA . SER B 1 74 ? 19.312 -17.797 1.313 1 95.31 74 SER B CA 1
ATOM 3010 C C . SER B 1 74 ? 19.781 -17 0.101 1 95.31 74 SER B C 1
ATOM 3012 O O . SER B 1 74 ? 20.969 -16.703 -0.037 1 95.31 74 SER B O 1
ATOM 3014 N N . LYS B 1 75 ? 18.812 -16.578 -0.725 1 97.06 75 LYS B N 1
ATOM 3015 C CA . LYS B 1 75 ? 19.188 -15.906 -1.968 1 97.06 75 LYS B CA 1
ATOM 3016 C C . LYS B 1 75 ? 19.172 -14.391 -1.805 1 97.06 75 LYS B C 1
ATOM 3018 O O . LYS B 1 75 ? 19.406 -13.656 -2.764 1 97.06 75 LYS B O 1
ATOM 3023 N N . VAL B 1 76 ? 18.891 -13.945 -0.572 1 98.06 76 VAL B N 1
ATOM 3024 C CA . VAL B 1 76 ? 18.906 -12.516 -0.291 1 98.06 76 VAL B CA 1
ATOM 3025 C C . VAL B 1 76 ? 20.172 -12.141 0.474 1 98.06 76 VAL B C 1
ATOM 3027 O O . VAL B 1 76 ? 20.484 -12.75 1.498 1 98.06 76 VAL B O 1
ATOM 3030 N N . LYS B 1 77 ? 20.906 -11.195 -0.068 1 97.81 77 LYS B N 1
ATOM 3031 C CA . LYS B 1 77 ? 22.062 -10.641 0.611 1 97.81 77 LYS B CA 1
ATOM 3032 C C . LYS B 1 77 ? 21.875 -9.148 0.896 1 97.81 77 LYS B C 1
ATOM 3034 O O . LYS B 1 77 ? 21.203 -8.453 0.146 1 97.81 77 LYS B O 1
ATOM 3039 N N . ARG B 1 78 ? 22.438 -8.75 1.971 1 96.19 78 ARG B N 1
ATOM 3040 C CA . ARG B 1 78 ? 22.391 -7.34 2.355 1 96.19 78 ARG B CA 1
ATOM 3041 C C . ARG B 1 78 ? 23.797 -6.75 2.424 1 96.19 78 ARG B C 1
ATOM 3043 O O . ARG B 1 78 ? 24.75 -7.422 2.846 1 96.19 78 ARG B O 1
ATOM 3050 N N . CYS B 1 79 ? 23.875 -5.531 1.99 1 94 79 CYS B N 1
ATOM 3051 C CA . CYS B 1 79 ? 25.125 -4.812 2.219 1 94 79 CYS B CA 1
ATOM 3052 C C . CYS B 1 79 ? 24.859 -3.352 2.566 1 94 79 CYS B C 1
ATOM 3054 O O . CYS B 1 79 ? 23.766 -2.836 2.295 1 94 79 CYS B O 1
ATOM 3056 N N . TYR B 1 80 ? 25.828 -2.691 3.18 1 92.81 80 TYR B N 1
ATOM 3057 C CA . TYR B 1 80 ? 25.688 -1.305 3.613 1 92.81 80 TYR B CA 1
ATOM 3058 C C . TYR B 1 80 ? 26.719 -0.415 2.922 1 92.81 80 TYR B C 1
ATOM 3060 O O . TYR B 1 80 ? 27.156 0.589 3.484 1 92.81 80 TYR B O 1
ATOM 3068 N N . LEU B 1 81 ? 27.047 -0.858 1.763 1 93.19 81 LEU B N 1
ATOM 3069 C CA . LEU B 1 81 ? 27.953 -0.069 0.933 1 93.19 81 LEU B CA 1
ATOM 3070 C C . LEU B 1 81 ? 27.188 0.944 0.098 1 93.19 81 LEU B C 1
ATOM 3072 O O . LEU B 1 81 ? 25.969 0.8 -0.096 1 93.19 81 LEU B O 1
ATOM 3076 N N . GLN B 1 82 ? 27.875 1.919 -0.341 1 94.06 82 GLN B N 1
ATOM 3077 C CA . GLN B 1 82 ? 27.281 2.9 -1.245 1 94.06 82 GLN B CA 1
ATOM 3078 C C . GLN B 1 82 ? 27.438 2.471 -2.701 1 94.06 82 GLN B C 1
ATOM 3080 O O . GLN B 1 82 ? 28.484 1.937 -3.088 1 94.06 82 GLN B O 1
ATOM 3085 N N . VAL B 1 83 ? 26.391 2.631 -3.451 1 96.31 83 VAL B N 1
ATOM 3086 C CA . VAL B 1 83 ? 26.484 2.438 -4.895 1 96.31 83 VAL B CA 1
ATOM 3087 C C . VAL B 1 83 ? 27.078 3.693 -5.543 1 96.31 83 VAL B C 1
ATOM 3089 O O . VAL B 1 83 ? 26.453 4.758 -5.516 1 96.31 83 VAL B O 1
ATOM 3092 N N . ASN B 1 84 ? 28.172 3.582 -6.168 1 95.81 84 ASN B N 1
ATOM 3093 C CA . ASN B 1 84 ? 28.859 4.742 -6.723 1 95.81 84 ASN B CA 1
ATOM 3094 C C . ASN B 1 84 ? 28.5 4.965 -8.188 1 95.81 84 ASN B C 1
ATOM 3096 O O . ASN B 1 84 ? 28.469 6.102 -8.664 1 95.81 84 ASN B O 1
ATOM 3100 N N . ARG B 1 85 ? 28.312 3.844 -8.844 1 97.06 85 ARG B N 1
ATOM 3101 C CA . ARG B 1 85 ? 28.062 3.941 -10.281 1 97.06 85 ARG B CA 1
ATOM 3102 C C . ARG B 1 85 ? 27.156 2.805 -10.758 1 97.06 85 ARG B C 1
ATOM 3104 O O . ARG B 1 85 ? 27.266 1.68 -10.258 1 97.06 85 ARG B O 1
ATOM 3111 N N . ILE B 1 86 ? 26.297 3.135 -11.648 1 97.69 86 ILE B N 1
ATOM 3112 C CA . ILE B 1 86 ? 25.484 2.152 -12.352 1 97.69 86 ILE B CA 1
ATOM 3113 C C . ILE B 1 86 ? 25.406 2.498 -13.836 1 97.69 86 ILE B C 1
ATOM 3115 O O . ILE B 1 86 ? 25.109 3.637 -14.203 1 97.69 86 ILE B O 1
ATOM 3119 N N . MET B 1 87 ? 25.688 1.567 -14.695 1 96.31 87 MET B N 1
ATOM 3120 C CA . MET B 1 87 ? 25.594 1.783 -16.141 1 96.31 87 MET B CA 1
ATOM 3121 C C . MET B 1 87 ? 25.141 0.514 -16.844 1 96.31 87 MET B C 1
ATOM 3123 O O . MET B 1 87 ? 25.547 -0.59 -16.484 1 96.31 87 MET B O 1
ATOM 3127 N N . GLN B 1 88 ? 24.281 0.684 -17.781 1 96.19 88 GLN B N 1
ATOM 3128 C CA . GLN B 1 88 ? 23.938 -0.462 -18.609 1 96.19 88 GLN B CA 1
ATOM 3129 C C . GLN B 1 88 ? 25.156 -0.924 -19.422 1 96.19 88 GLN B C 1
ATOM 3131 O O . GLN B 1 88 ? 25.844 -0.108 -20.031 1 96.19 88 GLN B O 1
ATOM 3136 N N . ARG B 1 89 ? 25.328 -2.26 -19.391 1 95.44 89 ARG B N 1
ATOM 3137 C CA . ARG B 1 89 ? 26.438 -2.787 -20.188 1 95.44 89 ARG B CA 1
ATOM 3138 C C . ARG B 1 89 ? 26.094 -2.746 -21.672 1 95.44 89 ARG B C 1
ATOM 3140 O O . ARG B 1 89 ? 25 -3.139 -22.078 1 95.44 89 ARG B O 1
ATOM 3147 N N . GLU B 1 90 ? 27.078 -2.312 -22.438 1 93.56 90 GLU B N 1
ATOM 3148 C CA . GLU B 1 90 ? 26.891 -2.201 -23.875 1 93.56 90 GLU B CA 1
ATOM 3149 C C . GLU B 1 90 ? 26.562 -3.557 -24.5 1 93.56 90 GLU B C 1
ATOM 3151 O O . GLU B 1 90 ? 27.266 -4.539 -24.266 1 93.56 90 GLU B O 1
ATOM 3156 N N . GLY B 1 91 ? 25.5 -3.605 -25.219 1 92.31 91 GLY B N 1
ATOM 3157 C CA . GLY B 1 91 ? 25.109 -4.809 -25.938 1 92.31 91 GLY B CA 1
ATOM 3158 C C . GLY B 1 91 ? 24.375 -5.812 -25.078 1 92.31 91 GLY B C 1
ATOM 3159 O O . GLY B 1 91 ? 24.016 -6.898 -25.547 1 92.31 91 GLY B O 1
ATOM 3160 N N . TYR B 1 92 ? 24.25 -5.441 -23.812 1 91.69 92 TYR B N 1
ATOM 3161 C CA . TYR B 1 92 ? 23.578 -6.363 -22.906 1 91.69 92 TYR B CA 1
ATOM 3162 C C . TYR B 1 92 ? 22.359 -5.707 -22.25 1 91.69 92 TYR B C 1
ATOM 3164 O O . TYR B 1 92 ? 22.234 -4.48 -22.25 1 91.69 92 TYR B O 1
ATOM 3172 N N . ASP B 1 93 ? 21.453 -6.551 -21.812 1 92.5 93 ASP B N 1
ATOM 3173 C CA . ASP B 1 93 ? 20.266 -6.102 -21.078 1 92.5 93 ASP B CA 1
ATOM 3174 C C . ASP B 1 93 ? 20.469 -6.25 -19.562 1 92.5 93 ASP B C 1
ATOM 3176 O O . ASP B 1 93 ? 19.688 -6.926 -18.891 1 92.5 93 ASP B O 1
ATOM 3180 N N . ASP B 1 94 ? 21.641 -5.84 -19.109 1 96.31 94 ASP B N 1
ATOM 3181 C CA . ASP B 1 94 ? 22 -5.863 -17.688 1 96.31 94 ASP B CA 1
ATOM 3182 C C . ASP B 1 94 ? 22.859 -4.66 -17.328 1 96.31 94 ASP B C 1
ATOM 3184 O O . ASP B 1 94 ? 23.078 -3.766 -18.141 1 96.31 94 ASP B O 1
ATOM 3188 N N . PHE B 1 95 ? 23.203 -4.539 -16.031 1 97.5 95 PHE B N 1
ATOM 3189 C CA . PHE B 1 95 ? 23.859 -3.336 -15.539 1 97.5 95 PHE B CA 1
ATOM 3190 C C . PHE B 1 95 ? 25.156 -3.684 -14.812 1 97.5 95 PHE B C 1
ATOM 3192 O O . PHE B 1 95 ? 25.219 -4.695 -14.109 1 97.5 95 PHE B O 1
ATOM 3199 N N . LEU B 1 96 ? 26.141 -2.826 -14.992 1 97.69 96 LEU B N 1
ATOM 3200 C CA . LEU B 1 96 ? 27.359 -2.84 -14.18 1 97.69 96 LEU B CA 1
ATOM 3201 C C . LEU B 1 96 ? 27.266 -1.829 -13.047 1 97.69 96 LEU B C 1
ATOM 3203 O O . LEU B 1 96 ? 27 -0.648 -13.281 1 97.69 96 LEU B O 1
ATOM 3207 N N . MET B 1 97 ? 27.344 -2.322 -11.812 1 97.5 97 MET B N 1
ATOM 3208 C CA . MET B 1 97 ? 27.25 -1.49 -10.617 1 97.5 97 MET B CA 1
ATOM 3209 C C . MET B 1 97 ? 28.562 -1.509 -9.836 1 97.5 97 MET B C 1
ATOM 3211 O O . MET B 1 97 ? 29.172 -2.566 -9.656 1 97.5 97 MET B O 1
ATOM 3215 N N . THR B 1 98 ? 29.031 -0.356 -9.469 1 97.62 98 THR B N 1
ATOM 3216 C CA . THR B 1 98 ? 30.234 -0.244 -8.648 1 97.62 98 THR B CA 1
ATOM 3217 C C . THR B 1 98 ? 29.906 0.252 -7.25 1 97.62 98 THR B C 1
ATOM 3219 O O . THR B 1 98 ? 29.141 1.212 -7.094 1 97.62 98 THR B O 1
ATOM 3222 N N . LEU B 1 99 ? 30.453 -0.449 -6.258 1 96.12 99 LEU B N 1
ATOM 3223 C CA . LEU B 1 99 ? 30.203 -0.108 -4.863 1 96.12 99 LEU B CA 1
ATOM 3224 C C . LEU B 1 99 ? 31.375 0.691 -4.285 1 96.12 99 LEU B C 1
ATOM 3226 O O . LEU B 1 99 ? 32.375 0.875 -4.949 1 96.12 99 LEU B O 1
ATOM 3230 N N . SER B 1 100 ? 31.141 1.197 -3.125 1 95.12 100 SER B N 1
ATOM 3231 C CA . SER B 1 100 ? 32.094 2.107 -2.496 1 95.12 100 SER B CA 1
ATOM 3232 C C . SER B 1 100 ? 33.375 1.39 -2.137 1 95.12 100 SER B C 1
ATOM 3234 O O . SER B 1 100 ? 34.406 2.031 -1.911 1 95.12 100 SER B O 1
ATOM 3236 N N . ASP B 1 101 ? 33.406 0.018 -2.043 1 94.56 101 ASP B N 1
ATOM 3237 C CA . ASP B 1 101 ? 34.656 -0.727 -1.78 1 94.56 101 ASP B CA 1
ATOM 3238 C C . ASP B 1 101 ? 35.344 -1.106 -3.082 1 94.56 101 ASP B C 1
ATOM 3240 O O . ASP B 1 101 ? 36.25 -1.947 -3.086 1 94.56 101 ASP B O 1
ATOM 3244 N N . ALA B 1 102 ? 34.844 -0.666 -4.191 1 94.31 102 ALA B N 1
ATOM 3245 C CA . ALA B 1 102 ? 35.406 -0.805 -5.527 1 94.31 102 ALA B CA 1
ATOM 3246 C C . ALA B 1 102 ? 35.031 -2.137 -6.156 1 94.31 102 ALA B C 1
ATOM 3248 O O . ALA B 1 102 ? 35.438 -2.457 -7.266 1 94.31 102 ALA B O 1
ATOM 3249 N N . SER B 1 103 ? 34.219 -2.811 -5.43 1 94.81 103 SER B N 1
ATOM 3250 C CA . SER B 1 103 ? 33.719 -4.027 -6.051 1 94.81 103 SER B CA 1
ATOM 3251 C C . SER B 1 103 ? 32.719 -3.701 -7.168 1 94.81 103 SER B C 1
ATOM 3253 O O . SER B 1 103 ? 32.062 -2.666 -7.137 1 94.81 103 SER B O 1
ATOM 3255 N N . SER B 1 104 ? 32.719 -4.582 -8.18 1 95.88 104 SER B N 1
ATOM 3256 C CA . SER B 1 104 ? 31.797 -4.461 -9.297 1 95.88 104 SER B CA 1
ATOM 3257 C C . SER B 1 104 ? 30.875 -5.668 -9.391 1 95.88 104 SER B C 1
ATOM 3259 O O . SER B 1 104 ? 31.297 -6.805 -9.164 1 95.88 104 SER B O 1
ATOM 3261 N N . LEU B 1 105 ? 29.609 -5.355 -9.672 1 96.56 105 LEU B N 1
ATOM 3262 C CA . LEU B 1 105 ? 28.594 -6.387 -9.773 1 96.56 105 LEU B CA 1
ATOM 3263 C C . LEU B 1 105 ? 27.812 -6.254 -11.078 1 96.56 105 LEU B C 1
ATOM 3265 O O . LEU B 1 105 ? 27.531 -5.141 -11.531 1 96.56 105 LEU B O 1
ATOM 3269 N N . ILE B 1 106 ? 27.531 -7.352 -11.648 1 97.81 106 ILE B N 1
ATOM 3270 C CA . ILE B 1 106 ? 26.609 -7.391 -12.789 1 97.81 106 ILE B CA 1
ATOM 3271 C C . ILE B 1 106 ? 25.219 -7.809 -12.312 1 97.81 106 ILE B C 1
ATOM 3273 O O . ILE B 1 106 ? 25.062 -8.859 -11.688 1 97.81 106 ILE B O 1
ATOM 3277 N N . VAL B 1 107 ? 24.25 -6.961 -12.625 1 97.44 107 VAL B N 1
ATOM 3278 C CA . VAL B 1 107 ? 22.906 -7.207 -12.141 1 97.44 107 VAL B CA 1
ATOM 3279 C C . VAL B 1 107 ? 21.906 -7.059 -13.289 1 97.44 107 VAL B C 1
ATOM 3281 O O . VAL B 1 107 ? 22.094 -6.23 -14.18 1 97.44 107 VAL B O 1
ATOM 3284 N N . LYS B 1 108 ? 20.828 -7.848 -13.258 1 97.19 108 LYS B N 1
ATOM 3285 C CA . LYS B 1 108 ? 19.859 -7.812 -14.344 1 97.19 108 LYS B CA 1
ATOM 3286 C C . LYS B 1 108 ? 18.938 -6.602 -14.219 1 97.19 108 LYS B C 1
ATOM 3288 O O . LYS B 1 108 ? 18.688 -5.898 -15.203 1 97.19 108 LYS B O 1
ATOM 3293 N N . ARG B 1 109 ? 18.422 -6.336 -13.047 1 98.38 109 ARG B N 1
ATOM 3294 C CA . ARG B 1 109 ? 17.469 -5.254 -12.812 1 98.38 109 ARG B CA 1
ATOM 3295 C C . ARG B 1 109 ? 17.828 -4.469 -11.555 1 98.38 109 ARG B C 1
ATOM 3297 O O . ARG B 1 109 ? 18.5 -4.988 -10.664 1 98.38 109 ARG B O 1
ATOM 3304 N N . VAL B 1 110 ? 17.391 -3.213 -11.516 1 98.69 110 VAL B N 1
ATOM 3305 C CA . VAL B 1 110 ? 17.672 -2.32 -10.398 1 98.69 110 VAL B CA 1
ATOM 3306 C C . VAL B 1 110 ? 16.391 -1.684 -9.898 1 98.69 110 VAL B C 1
ATOM 3308 O O . VAL B 1 110 ? 15.555 -1.241 -10.695 1 98.69 110 VAL B O 1
ATOM 3311 N N . ILE B 1 111 ? 16.156 -1.681 -8.617 1 98.88 111 ILE B N 1
ATOM 3312 C CA . ILE B 1 111 ? 15.062 -0.944 -7.996 1 98.88 111 ILE B CA 1
ATOM 3313 C C . ILE B 1 111 ? 15.625 0.15 -7.09 1 98.88 111 ILE B C 1
ATOM 3315 O O . ILE B 1 111 ? 16.328 -0.14 -6.117 1 98.88 111 ILE B O 1
ATOM 3319 N N . PHE B 1 112 ? 15.344 1.406 -7.461 1 98.69 112 PHE B N 1
ATOM 3320 C CA . PHE B 1 112 ? 15.664 2.531 -6.59 1 98.69 112 PHE B CA 1
ATOM 3321 C C . PHE B 1 112 ? 14.586 2.709 -5.523 1 98.69 112 PHE B C 1
ATOM 3323 O O . PHE B 1 112 ? 13.414 2.906 -5.848 1 98.69 112 PHE B O 1
ATOM 3330 N N . ALA B 1 113 ? 14.945 2.623 -4.305 1 98.38 113 ALA B N 1
ATOM 3331 C CA . ALA B 1 113 ? 14.094 2.842 -3.141 1 98.38 113 ALA B CA 1
ATOM 3332 C C . ALA B 1 113 ? 14.766 3.758 -2.125 1 98.38 113 ALA B C 1
ATOM 3334 O O . ALA B 1 113 ? 14.742 3.49 -0.922 1 98.38 113 ALA B O 1
ATOM 3335 N N . THR B 1 114 ? 15.352 4.875 -2.564 1 96.94 114 THR B N 1
ATOM 3336 C CA . THR B 1 114 ? 16.234 5.676 -1.726 1 96.94 114 THR B CA 1
ATOM 3337 C C . THR B 1 114 ? 15.469 6.828 -1.078 1 96.94 114 THR B C 1
ATOM 3339 O O . THR B 1 114 ? 15.984 7.504 -0.187 1 96.94 114 THR B O 1
ATOM 3342 N N . GLY B 1 115 ? 14.266 7.059 -1.525 1 96.81 115 GLY B N 1
ATOM 3343 C CA . GLY B 1 115 ? 13.398 8.023 -0.865 1 96.81 115 GLY B CA 1
ATOM 3344 C C . GLY B 1 115 ? 13.836 9.461 -1.074 1 96.81 115 GLY B C 1
ATOM 3345 O O . GLY B 1 115 ? 14.422 9.797 -2.109 1 96.81 115 GLY B O 1
ATOM 3346 N N . VAL B 1 116 ? 13.391 10.32 -0.191 1 97.12 116 VAL B N 1
ATOM 3347 C CA . VAL B 1 116 ? 13.617 11.758 -0.278 1 97.12 116 VAL B CA 1
ATOM 3348 C C . VAL B 1 116 ? 14.062 12.297 1.08 1 97.12 116 VAL B C 1
ATOM 3350 O O . VAL B 1 116 ? 13.961 11.602 2.092 1 97.12 116 VAL B O 1
ATOM 3353 N N . THR B 1 117 ? 14.609 13.453 1.066 1 95.56 117 THR B N 1
ATOM 3354 C CA . THR B 1 117 ? 14.969 14.188 2.279 1 95.56 117 THR B CA 1
ATOM 3355 C C . THR B 1 117 ? 14.188 15.492 2.373 1 95.56 117 THR B C 1
ATOM 3357 O O . THR B 1 117 ? 14.156 16.266 1.417 1 95.56 117 THR B O 1
ATOM 3360 N N . ASP B 1 118 ? 13.562 15.711 3.539 1 95.31 118 ASP B N 1
ATOM 3361 C CA . ASP B 1 118 ? 12.805 16.938 3.768 1 95.31 118 ASP B CA 1
ATOM 3362 C C . ASP B 1 118 ? 13.734 18.125 3.975 1 95.31 118 ASP B C 1
ATOM 3364 O O . ASP B 1 118 ? 14.789 18 4.598 1 95.31 118 ASP B O 1
ATOM 3368 N N . LEU B 1 119 ? 13.32 19.234 3.455 1 95.56 119 LEU B N 1
ATOM 3369 C CA . LEU B 1 119 ? 14.07 20.484 3.604 1 95.56 119 LEU B CA 1
ATOM 3370 C C . LEU B 1 119 ? 13.352 21.438 4.555 1 95.56 119 LEU B C 1
ATOM 3372 O O . LEU B 1 119 ? 12.195 21.797 4.328 1 95.56 119 LEU B O 1
ATOM 3376 N N . LEU B 1 120 ? 14.039 21.828 5.633 1 95.12 120 LEU B N 1
ATOM 3377 C CA . LEU B 1 120 ? 13.469 22.75 6.602 1 95.12 120 LEU B CA 1
ATOM 3378 C C . LEU B 1 120 ? 13.547 24.188 6.086 1 95.12 120 LEU B C 1
ATOM 3380 O O . LEU B 1 120 ? 14.43 24.516 5.289 1 95.12 120 LEU B O 1
ATOM 3384 N N . PRO B 1 121 ? 12.555 25.016 6.535 1 92.5 121 PRO B N 1
ATOM 3385 C CA . PRO B 1 121 ? 12.672 26.422 6.16 1 92.5 121 PRO B CA 1
ATOM 3386 C C . PRO B 1 121 ? 13.875 27.109 6.801 1 92.5 121 PRO B C 1
ATOM 3388 O O . PRO B 1 121 ? 14.438 26.594 7.77 1 92.5 121 PRO B O 1
ATOM 3391 N N . ASN B 1 122 ? 14.242 28.234 6.184 1 91.88 122 ASN B N 1
ATOM 3392 C CA . ASN B 1 122 ? 15.383 29 6.672 1 91.88 122 ASN B CA 1
ATOM 3393 C C . ASN B 1 122 ? 15.023 29.828 7.902 1 91.88 122 ASN B C 1
ATOM 3395 O O . ASN B 1 122 ? 14.938 31.062 7.828 1 91.88 122 ASN B O 1
ATOM 3399 N N . ILE B 1 123 ? 14.781 29.219 8.977 1 92 123 ILE B N 1
ATOM 3400 C CA . ILE B 1 123 ? 14.523 29.828 10.273 1 92 123 ILE B CA 1
ATOM 3401 C C . ILE 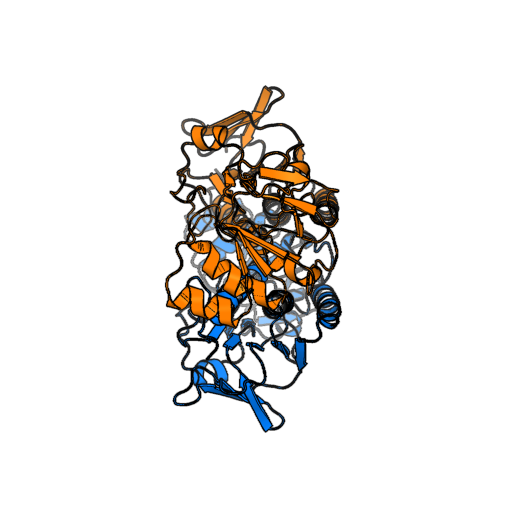B 1 123 ? 15.633 29.438 11.25 1 92 123 ILE B C 1
ATOM 3403 O O . ILE B 1 123 ? 15.93 28.266 11.422 1 92 123 ILE B O 1
ATOM 3407 N N . GLU B 1 124 ? 16.203 30.453 11.852 1 93.25 124 GLU B N 1
ATOM 3408 C CA . GLU B 1 124 ? 17.312 30.219 12.773 1 93.25 124 GLU B CA 1
ATOM 3409 C C . GLU B 1 124 ? 16.891 29.328 13.938 1 93.25 124 GLU B C 1
ATOM 3411 O O . GLU B 1 124 ? 15.844 29.562 14.555 1 93.25 124 GLU B O 1
ATOM 3416 N N . GLY B 1 125 ? 17.656 28.312 14.141 1 94.25 125 GLY B N 1
ATOM 3417 C CA . GLY B 1 125 ? 17.453 27.484 15.32 1 94.25 125 GLY B CA 1
ATOM 3418 C C . GLY B 1 125 ? 16.391 26.422 15.133 1 94.25 125 GLY B C 1
ATOM 3419 O O . GLY B 1 125 ? 16.062 25.688 16.078 1 94.25 125 GLY B O 1
ATOM 3420 N N . ILE B 1 126 ? 15.93 26.203 13.984 1 94.69 126 ILE B N 1
ATOM 3421 C CA . ILE B 1 126 ? 14.758 25.359 13.781 1 94.69 126 ILE B CA 1
ATOM 3422 C C . ILE B 1 126 ? 15.18 23.891 13.742 1 94.69 126 ILE B C 1
ATOM 3424 O O . ILE B 1 126 ? 14.383 23 14.055 1 94.69 126 ILE B O 1
ATOM 3428 N N . GLN B 1 127 ? 16.391 23.5 13.453 1 94.75 127 GLN B N 1
ATOM 3429 C CA . GLN B 1 127 ? 16.859 22.188 13.062 1 94.75 127 GLN B CA 1
ATOM 3430 C C . GLN B 1 127 ? 16.641 21.172 14.188 1 94.75 127 GLN B C 1
ATOM 3432 O O . GLN B 1 127 ? 16.156 20.062 13.945 1 94.75 127 GLN B O 1
ATOM 3437 N N . PRO B 1 128 ? 16.844 21.562 15.445 1 95.25 128 PRO B N 1
ATOM 3438 C CA . PRO B 1 128 ? 16.719 20.562 16.516 1 95.25 128 PRO B CA 1
ATOM 3439 C C . PRO B 1 128 ? 15.281 20.125 16.75 1 95.25 128 PRO B C 1
ATOM 3441 O O . PRO B 1 128 ? 15.039 19.109 17.406 1 95.25 128 PRO B O 1
ATOM 3444 N N . PHE B 1 129 ? 14.422 20.828 16.234 1 95.56 129 PHE B N 1
ATOM 3445 C CA . PHE B 1 129 ? 13.023 20.578 16.562 1 95.56 129 PHE B CA 1
ATOM 3446 C C . PHE B 1 129 ? 12.367 19.688 15.516 1 95.56 129 PHE B C 1
ATOM 3448 O O . PHE B 1 129 ? 11.203 19.312 15.664 1 95.56 129 PHE B O 1
ATOM 3455 N N . TRP B 1 130 ? 13.117 19.391 14.484 1 92.62 130 TRP B N 1
ATOM 3456 C CA . TRP B 1 130 ? 12.68 18.391 13.516 1 92.62 130 TRP B CA 1
ATOM 3457 C C . TRP B 1 130 ? 13.102 16.984 13.953 1 92.62 130 TRP B C 1
ATOM 3459 O O . TRP B 1 130 ? 14.273 16.766 14.273 1 92.62 130 TRP B O 1
ATOM 3469 N N . PRO B 1 131 ? 12.203 16.062 13.938 1 90.44 131 PRO B N 1
ATOM 3470 C CA . PRO B 1 131 ? 10.773 16.141 13.641 1 90.44 131 PRO B CA 1
ATOM 3471 C C . PRO B 1 131 ? 9.906 16.203 14.891 1 90.44 131 PRO B C 1
ATOM 3473 O O . PRO B 1 131 ? 8.711 15.891 14.844 1 90.44 131 PRO B O 1
ATOM 3476 N N . HIS B 1 132 ? 10.43 16.594 15.961 1 93.19 132 HIS B N 1
ATOM 3477 C CA . HIS B 1 132 ? 9.797 16.469 17.266 1 93.19 132 HIS B CA 1
ATOM 3478 C C . HIS B 1 132 ? 8.719 17.531 17.453 1 93.19 132 HIS B C 1
ATOM 3480 O O . HIS B 1 132 ? 7.793 17.344 18.25 1 93.19 132 HIS B O 1
ATOM 3486 N N . ASN B 1 133 ? 8.883 18.656 16.766 1 96.38 133 ASN B N 1
ATOM 3487 C CA . ASN B 1 133 ? 7.953 19.766 16.922 1 96.38 133 ASN B CA 1
ATOM 3488 C C . ASN B 1 133 ? 7.5 20.312 15.562 1 96.38 133 ASN B C 1
ATOM 3490 O O . ASN B 1 133 ? 6.547 21.078 15.484 1 96.38 133 ASN B O 1
ATOM 3494 N N . ILE B 1 134 ? 8.273 19.891 14.547 1 95.88 134 ILE B N 1
ATOM 3495 C CA . ILE B 1 134 ? 7.945 20.266 13.18 1 95.88 134 ILE B CA 1
ATOM 3496 C C . ILE B 1 134 ? 7.32 19.094 12.445 1 95.88 134 ILE B C 1
ATOM 3498 O O . ILE B 1 134 ? 7.949 18.031 12.297 1 95.88 134 ILE B O 1
ATOM 3502 N N . PHE B 1 135 ? 6.078 19.297 12.047 1 95.19 135 PHE B N 1
ATOM 3503 C CA . PHE B 1 135 ? 5.305 18.188 11.5 1 95.19 135 PHE B CA 1
ATOM 3504 C C . PHE B 1 135 ? 4.879 18.484 10.07 1 95.19 135 PHE B C 1
ATOM 3506 O O . PHE B 1 135 ? 4.438 19.594 9.758 1 95.19 135 PHE B O 1
ATOM 3513 N N . HIS B 1 136 ? 5.016 17.5 9.25 1 91.69 136 HIS B N 1
ATOM 3514 C CA . HIS B 1 136 ? 4.652 17.719 7.855 1 91.69 136 HIS B CA 1
ATOM 3515 C C . HIS B 1 136 ? 3.377 16.969 7.492 1 91.69 136 HIS B C 1
ATOM 3517 O O . HIS B 1 136 ? 2.807 17.188 6.418 1 91.69 136 HIS B O 1
ATOM 3523 N N . CYS B 1 137 ? 2.891 16.062 8.297 1 91.44 137 CYS B N 1
ATOM 3524 C CA . CYS B 1 137 ? 1.703 15.281 7.977 1 91.44 137 CYS B CA 1
ATOM 3525 C C . CYS B 1 137 ? 0.706 15.297 9.125 1 91.44 137 CYS B C 1
ATOM 3527 O O . CYS B 1 137 ? 0.856 14.547 10.094 1 91.44 137 CYS B O 1
ATOM 3529 N N . PRO B 1 138 ? -0.329 16.047 9.047 1 94.06 138 PRO B N 1
ATOM 3530 C CA . PRO B 1 138 ? -1.304 16.094 10.133 1 94.06 138 PRO B CA 1
ATOM 3531 C C . PRO B 1 138 ? -2.059 14.789 10.312 1 94.06 138 PRO B C 1
ATOM 3533 O O . PRO B 1 138 ? -2.455 14.445 11.43 1 94.06 138 PRO B O 1
ATOM 3536 N N . TYR B 1 139 ? -2.191 13.984 9.305 1 93.62 139 TYR B N 1
ATOM 3537 C CA . TYR B 1 139 ? -2.957 12.742 9.367 1 93.62 139 TYR B CA 1
ATOM 3538 C C . TYR B 1 139 ? -2.223 11.695 10.195 1 93.62 139 TYR B C 1
ATOM 3540 O O . TYR B 1 139 ? -2.812 10.688 10.602 1 93.62 139 TYR B O 1
ATOM 3548 N N . CYS B 1 140 ? -0.993 11.883 10.398 1 92.12 140 CYS B N 1
ATOM 3549 C CA . CYS B 1 140 ? -0.188 10.945 11.18 1 92.12 140 CYS B CA 1
ATOM 3550 C C . CYS B 1 140 ? -0.148 11.352 12.648 1 92.12 140 CYS B C 1
ATOM 3552 O O . CYS B 1 140 ? -0.661 10.633 13.508 1 92.12 140 CYS B O 1
ATOM 3554 N N . ILE B 1 141 ? 0.173 12.547 12.938 1 92.81 141 ILE B N 1
ATOM 3555 C CA . ILE B 1 141 ? 0.613 12.875 14.289 1 92.81 141 ILE B CA 1
ATOM 3556 C C . ILE B 1 141 ? -0.463 13.703 14.992 1 92.81 141 ILE B C 1
ATOM 3558 O O . ILE B 1 141 ? -0.452 13.82 16.219 1 92.81 141 ILE B O 1
ATOM 3562 N N . ALA B 1 142 ? -1.352 14.328 14.273 1 94.75 142 ALA B N 1
ATOM 3563 C CA . ALA B 1 142 ? -2.197 15.367 14.844 1 94.75 142 ALA B CA 1
ATOM 3564 C C . ALA B 1 142 ? -3.123 14.805 15.914 1 94.75 142 ALA B C 1
ATOM 3566 O O . ALA B 1 142 ? -3.418 15.477 16.906 1 94.75 142 ALA B O 1
ATOM 3567 N N . TYR B 1 143 ? -3.557 13.562 15.711 1 94.75 143 TYR B N 1
ATOM 3568 C CA . TYR B 1 143 ? -4.445 12.961 16.703 1 94.75 143 TYR B CA 1
ATOM 3569 C C . TYR B 1 143 ? -3.758 12.859 18.062 1 94.75 143 TYR B C 1
ATOM 3571 O O . TYR B 1 143 ? -4.402 13.023 19.094 1 94.75 143 TYR B O 1
ATOM 3579 N N . GLU B 1 144 ? -2.516 12.633 18.078 1 93 144 GLU B N 1
ATOM 3580 C CA . GLU B 1 144 ? -1.744 12.523 19.312 1 93 144 GLU B CA 1
ATOM 3581 C C . GLU B 1 144 ? -1.532 13.898 19.953 1 93 144 GLU B C 1
ATOM 3583 O O . GLU B 1 144 ? -1.196 13.984 21.125 1 93 144 GLU B O 1
ATOM 3588 N N . LEU B 1 145 ? -1.692 14.914 19.141 1 95.75 145 LEU B N 1
ATOM 3589 C CA . LEU B 1 145 ? -1.452 16.266 19.609 1 95.75 145 LEU B CA 1
ATOM 3590 C C . LEU B 1 145 ? -2.768 17 19.844 1 95.75 145 LEU B C 1
ATOM 3592 O O . LEU B 1 145 ? -2.783 18.234 19.984 1 95.75 145 LEU B O 1
ATOM 3596 N N . ARG B 1 146 ? -3.834 16.234 19.828 1 96.06 146 ARG B N 1
ATOM 3597 C CA . ARG B 1 146 ? -5.152 16.859 19.906 1 96.06 146 ARG B CA 1
ATOM 3598 C C . ARG B 1 146 ? -5.289 17.703 21.156 1 96.06 146 ARG B C 1
ATOM 3600 O O . ARG B 1 146 ? -4.785 17.344 22.219 1 96.06 146 ARG B O 1
ATOM 3607 N N . ASP B 1 147 ? -5.961 18.828 21.016 1 97 147 ASP B N 1
ATOM 3608 C CA . ASP B 1 147 ? -6.352 19.766 22.062 1 97 147 ASP B CA 1
ATOM 3609 C C . ASP B 1 147 ? -5.148 20.547 22.594 1 97 147 ASP B C 1
ATOM 3611 O O . ASP B 1 147 ? -5.25 21.266 23.578 1 97 147 ASP B O 1
ATOM 3615 N N . LEU B 1 148 ? -3.994 20.422 21.984 1 97.81 148 LEU B N 1
ATOM 3616 C CA . LEU B 1 148 ? -2.818 21.219 22.344 1 97.81 148 LEU B CA 1
ATOM 3617 C C . LEU B 1 148 ? -2.701 22.453 21.453 1 97.81 148 LEU B C 1
ATOM 3619 O O . LEU B 1 148 ? -3.246 22.469 20.344 1 97.81 148 LEU B O 1
ATOM 3623 N N . PRO B 1 149 ? -2.004 23.516 21.984 1 97.75 149 PRO B N 1
ATOM 3624 C CA . PRO B 1 149 ? -1.73 24.656 21.109 1 97.75 149 PRO B CA 1
ATOM 3625 C C . PRO B 1 149 ? -0.792 24.312 19.969 1 97.75 149 PRO B C 1
ATOM 3627 O O . PRO B 1 149 ? 0.332 23.859 20.188 1 97.75 149 PRO B O 1
ATOM 3630 N N . LEU B 1 150 ? -1.258 24.5 18.734 1 98 150 LEU B N 1
ATOM 3631 C CA . LEU B 1 150 ? -0.489 24.156 17.547 1 98 150 LEU B CA 1
ATOM 3632 C C . LEU B 1 150 ? -0.395 25.359 16.609 1 98 150 LEU B C 1
ATOM 3634 O O . LEU B 1 150 ? -1.113 26.344 16.781 1 98 150 LEU B O 1
ATOM 3638 N N . ALA B 1 151 ? 0.553 25.328 15.695 1 97.25 151 ALA B N 1
ATOM 3639 C CA . ALA B 1 151 ? 0.73 26.375 14.695 1 97.25 151 ALA B CA 1
ATOM 3640 C C . ALA B 1 151 ? 0.838 25.781 13.297 1 97.25 151 ALA B C 1
ATOM 3642 O O . ALA B 1 151 ? 1.033 24.578 13.133 1 97.25 151 ALA B O 1
ATOM 3643 N N . ILE B 1 152 ? 0.537 26.594 12.344 1 96.69 152 ILE B N 1
ATOM 3644 C CA . ILE B 1 152 ? 0.828 26.359 10.938 1 96.69 152 ILE B CA 1
ATOM 3645 C C . ILE B 1 152 ? 1.803 27.406 10.422 1 96.69 152 ILE B C 1
ATOM 3647 O O . ILE B 1 152 ? 1.672 28.594 10.75 1 96.69 152 ILE B O 1
ATOM 3651 N N . TYR B 1 153 ? 2.828 26.938 9.742 1 95.06 153 TYR B N 1
ATOM 3652 C CA . TYR B 1 153 ? 3.74 27.875 9.078 1 95.06 153 TYR B CA 1
ATOM 3653 C C . TYR B 1 153 ? 3.686 27.703 7.566 1 95.06 153 TYR B C 1
ATOM 3655 O O . TYR B 1 153 ? 4.062 26.656 7.035 1 95.06 153 TYR B O 1
ATOM 3663 N N . SER B 1 154 ? 3.174 28.688 6.898 1 91.62 154 SER B N 1
ATOM 3664 C CA . SER B 1 154 ? 3.152 28.703 5.441 1 91.62 154 SER B CA 1
ATOM 3665 C C . SER B 1 154 ? 3.059 30.141 4.91 1 91.62 154 SER B C 1
ATOM 3667 O O . SER B 1 154 ? 2.088 30.844 5.188 1 91.62 154 SER B O 1
ATOM 3669 N N . PRO B 1 155 ? 4.074 30.469 4.086 1 83.31 155 PRO B N 1
ATOM 3670 C CA . PRO B 1 155 ? 3.988 31.781 3.443 1 83.31 155 PRO B CA 1
ATOM 3671 C C . PRO B 1 155 ? 3.154 31.766 2.166 1 83.31 155 PRO B C 1
ATOM 3673 O O . PRO B 1 155 ? 3.084 32.781 1.456 1 83.31 155 PRO B O 1
ATOM 3676 N N . ASN B 1 156 ? 2.498 30.625 1.908 1 84.12 156 ASN B N 1
ATOM 3677 C CA . ASN B 1 156 ? 1.821 30.438 0.629 1 84.12 156 ASN B CA 1
ATOM 3678 C C . ASN B 1 156 ? 0.331 30.172 0.817 1 84.12 156 ASN B C 1
ATOM 3680 O O . ASN B 1 156 ? -0.18 30.234 1.937 1 84.12 156 ASN B O 1
ATOM 3684 N N . ASP B 1 157 ? -0.291 30 -0.289 1 81.75 157 ASP B N 1
ATOM 3685 C CA . ASP B 1 157 ? -1.743 29.859 -0.339 1 81.75 157 ASP B CA 1
ATOM 3686 C C . ASP B 1 157 ? -2.199 28.578 0.37 1 81.75 157 ASP B C 1
ATOM 3688 O O . ASP B 1 157 ? -3.354 28.484 0.79 1 81.75 157 ASP B O 1
ATOM 3692 N N . GLU B 1 158 ? -1.276 27.719 0.639 1 87.75 158 GLU B N 1
ATOM 3693 C CA . GLU B 1 158 ? -1.689 26.438 1.219 1 87.75 158 GLU B CA 1
ATOM 3694 C C . GLU B 1 158 ? -2.033 26.594 2.697 1 87.75 158 GLU B C 1
ATOM 3696 O O . GLU B 1 158 ? -2.615 25.688 3.301 1 87.75 158 GLU B O 1
ATOM 3701 N N . ALA B 1 159 ? -1.714 27.797 3.221 1 90.81 159 ALA B N 1
ATOM 3702 C CA . ALA B 1 159 ? -1.987 28.078 4.629 1 90.81 159 ALA B CA 1
ATOM 3703 C C . ALA B 1 159 ? -3.469 27.891 4.945 1 90.81 159 ALA B C 1
ATOM 3705 O O . ALA B 1 159 ? -3.822 27.281 5.957 1 90.81 159 ALA B O 1
ATOM 3706 N N . TYR B 1 160 ? -4.285 28.406 4.031 1 92.69 160 TYR B N 1
ATOM 3707 C CA . TYR B 1 160 ? -5.727 28.328 4.238 1 92.69 160 TYR B CA 1
ATOM 3708 C C . TYR B 1 160 ? -6.188 26.875 4.277 1 92.69 160 TYR B C 1
ATOM 3710 O O . TYR B 1 160 ? -6.883 26.469 5.207 1 92.69 160 TYR B O 1
ATOM 3718 N N . MET B 1 161 ? -5.75 26.047 3.346 1 92.06 161 MET B N 1
ATOM 3719 C CA . MET B 1 161 ? -6.129 24.641 3.27 1 92.06 161 MET B CA 1
ATOM 3720 C C . MET B 1 161 ? -5.656 23.875 4.504 1 92.06 161 MET B C 1
ATOM 3722 O O . MET B 1 161 ? -6.414 23.109 5.09 1 92.06 161 MET B O 1
ATOM 3726 N N . MET B 1 162 ? -4.461 24.125 4.895 1 94.44 162 MET B N 1
ATOM 3727 C CA . MET B 1 162 ? -3.91 23.453 6.066 1 94.44 162 MET B CA 1
ATOM 3728 C C . MET B 1 162 ? -4.711 23.797 7.316 1 94.44 162 MET B C 1
ATOM 3730 O O . MET B 1 162 ? -4.996 22.922 8.141 1 94.44 162 MET B O 1
ATOM 3734 N N . ALA B 1 163 ? -5.062 25.062 7.395 1 95.12 163 ALA B N 1
ATOM 3735 C CA . ALA B 1 163 ? -5.848 25.5 8.547 1 95.12 163 ALA B CA 1
ATOM 3736 C C . ALA B 1 163 ? -7.203 24.797 8.586 1 95.12 163 ALA B C 1
ATOM 3738 O O . ALA B 1 163 ? -7.633 24.344 9.648 1 95.12 163 ALA B O 1
ATOM 3739 N N . LYS B 1 164 ? -7.797 24.688 7.41 1 93.75 164 LYS B N 1
ATOM 3740 C CA . LYS B 1 164 ? -9.102 24.047 7.293 1 93.75 164 LYS B CA 1
ATOM 3741 C C . LYS B 1 164 ? -9.031 22.578 7.676 1 93.75 164 LYS B C 1
ATOM 3743 O O . LYS B 1 164 ? -10.008 22.016 8.18 1 93.75 164 LYS B O 1
ATOM 3748 N N . ILE B 1 165 ? -7.922 22 7.52 1 94.69 165 ILE B N 1
ATOM 3749 C CA . ILE B 1 165 ? -7.746 20.578 7.816 1 94.69 165 ILE B CA 1
ATOM 3750 C C . ILE B 1 165 ? -7.387 20.406 9.289 1 94.69 165 ILE B C 1
ATOM 3752 O O . ILE B 1 165 ? -7.984 19.578 9.984 1 94.69 165 ILE B O 1
ATOM 3756 N N . ILE B 1 166 ? -6.531 21.203 9.844 1 95.94 166 ILE B N 1
ATOM 3757 C CA . ILE B 1 166 ? -5.863 20.938 11.109 1 95.94 166 ILE B CA 1
ATOM 3758 C C . ILE B 1 166 ? -6.746 21.406 12.266 1 95.94 166 ILE B C 1
ATOM 3760 O O . ILE B 1 166 ? -6.629 20.906 13.383 1 95.94 166 ILE B O 1
ATOM 3764 N N . HIS B 1 167 ? -7.668 22.266 12.055 1 94.62 167 HIS B N 1
ATOM 3765 C CA . HIS B 1 167 ? -8.469 22.859 13.117 1 94.62 167 HIS B CA 1
ATOM 3766 C C . HIS B 1 167 ? -9.32 21.797 13.82 1 94.62 167 HIS B C 1
ATOM 3768 O O . HIS B 1 167 ? -9.766 22 14.953 1 94.62 167 HIS B O 1
ATOM 3774 N N . LYS B 1 168 ? -9.516 20.641 13.18 1 92.5 168 LYS B N 1
ATOM 3775 C CA . LYS B 1 168 ? -10.367 19.609 13.75 1 92.5 168 LYS B CA 1
ATOM 3776 C C . LYS B 1 168 ? -9.711 18.984 14.984 1 92.5 168 LYS B C 1
ATOM 3778 O O . LYS B 1 168 ? -10.391 18.328 15.789 1 92.5 168 LYS B O 1
ATOM 3783 N N . TRP B 1 169 ? -8.43 19.203 15.148 1 95.81 169 TRP B N 1
ATOM 3784 C CA . TRP B 1 169 ? -7.727 18.562 16.25 1 95.81 169 TRP B CA 1
ATOM 3785 C C . TRP B 1 169 ? -7.547 19.531 17.422 1 95.81 169 TRP B C 1
ATOM 3787 O O . TRP B 1 169 ? -7.277 19.109 18.547 1 95.81 169 TRP B O 1
ATOM 3797 N N . THR B 1 170 ? -7.668 20.875 17.172 1 96.5 170 THR B N 1
ATOM 3798 C CA . THR B 1 170 ? -7.41 21.812 18.25 1 96.5 170 THR B CA 1
ATOM 3799 C C . THR B 1 170 ? -8.164 23.125 18.016 1 96.5 170 THR B C 1
ATOM 3801 O O . THR B 1 170 ? -8.312 23.562 16.875 1 96.5 170 THR B O 1
ATOM 3804 N N . SER B 1 171 ? -8.578 23.797 19.141 1 95.5 171 SER B N 1
ATOM 3805 C CA . SER B 1 171 ? -9.227 25.109 19.078 1 95.5 171 SER B CA 1
ATOM 3806 C C . SER B 1 171 ? -8.211 26.234 19.219 1 95.5 171 SER B C 1
ATOM 3808 O O . SER B 1 171 ? -8.539 27.406 19.047 1 95.5 171 SER B O 1
ATOM 3810 N N . ASP B 1 172 ? -7.012 25.844 19.547 1 97.44 172 ASP B N 1
ATOM 3811 C CA . ASP B 1 172 ? -5.934 26.812 19.688 1 97.44 172 ASP B CA 1
ATOM 3812 C C . ASP B 1 172 ? -4.914 26.656 18.562 1 97.44 172 ASP B C 1
ATOM 3814 O O . ASP B 1 172 ? -3.852 26.062 18.766 1 97.44 172 ASP B O 1
ATOM 3818 N N . LEU B 1 173 ? -5.254 27.203 17.406 1 97.5 173 LEU B N 1
ATOM 3819 C CA . LEU B 1 173 ? -4.457 27.109 16.188 1 97.5 173 LEU B CA 1
ATOM 3820 C C . LEU B 1 173 ? -4.078 28.484 15.664 1 97.5 173 LEU B C 1
ATOM 3822 O O . LEU B 1 173 ? -4.934 29.375 15.547 1 97.5 173 LEU B O 1
ATOM 3826 N N . THR B 1 174 ? -2.793 28.703 15.43 1 96 174 THR B N 1
ATOM 3827 C CA . THR B 1 174 ? -2.307 29.953 14.859 1 96 174 THR B CA 1
ATOM 3828 C C . THR B 1 174 ? -1.621 29.703 13.516 1 96 174 THR B C 1
ATOM 3830 O O . THR B 1 174 ? -0.802 28.797 13.398 1 96 174 THR B O 1
ATOM 3833 N N . VAL B 1 175 ? -1.961 30.516 12.523 1 95.5 175 VAL B N 1
ATOM 3834 C CA . VAL B 1 175 ? -1.328 30.422 11.211 1 95.5 175 VAL B CA 1
ATOM 3835 C C . VAL B 1 175 ? -0.301 31.547 11.062 1 95.5 175 VAL B C 1
ATOM 3837 O O . VAL B 1 175 ? -0.648 32.719 11.117 1 95.5 175 VAL B O 1
ATOM 3840 N N . PHE B 1 176 ? 0.946 31.078 10.875 1 92.75 176 PHE B N 1
ATOM 3841 C CA . PHE B 1 176 ? 2.006 32.031 10.555 1 92.75 176 PHE B CA 1
ATOM 3842 C C . PHE B 1 176 ? 2.178 32.156 9.039 1 92.75 176 PHE B C 1
ATOM 3844 O O . PHE B 1 176 ? 2.467 31.172 8.359 1 92.75 176 PHE B O 1
ATOM 3851 N N . THR B 1 177 ? 2.139 33.375 8.445 1 88.69 177 THR B N 1
ATOM 3852 C CA . THR B 1 177 ? 2.195 33.562 7 1 88.69 177 THR B CA 1
ATOM 3853 C C . THR B 1 177 ? 3.477 34.281 6.594 1 88.69 177 THR B C 1
ATOM 3855 O O . THR B 1 177 ? 3.758 34.438 5.402 1 88.69 177 THR B O 1
ATOM 3858 N N . GLU B 1 178 ? 4.266 34.531 7.59 1 83.19 178 GLU B N 1
ATOM 3859 C CA . GLU B 1 178 ? 5.52 35.25 7.336 1 83.19 178 GLU B CA 1
ATOM 3860 C C . GLU B 1 178 ? 5.301 36.469 6.438 1 83.19 178 GLU B C 1
ATOM 3862 O O . GLU B 1 178 ? 5.887 36.562 5.359 1 83.19 178 GLU B O 1
ATOM 3867 N N . GLY B 1 179 ? 4.633 37.406 6.828 1 79.69 179 GLY B N 1
ATOM 3868 C CA . GLY B 1 179 ? 4.312 38.625 6.082 1 79.69 179 GLY B CA 1
ATOM 3869 C C . GLY B 1 179 ? 2.83 38.781 5.793 1 79.69 179 GLY B C 1
ATOM 3870 O O . GLY B 1 179 ? 1.996 38.531 6.672 1 79.69 179 GLY B O 1
ATOM 3871 N N . GLN B 1 180 ? 2.559 39.156 4.574 1 75.38 180 GLN B N 1
ATOM 3872 C CA . GLN B 1 180 ? 1.163 39.344 4.211 1 75.38 180 GLN B CA 1
ATOM 3873 C C . GLN B 1 180 ? 0.446 38.031 3.967 1 75.38 180 GLN B C 1
ATOM 3875 O O . GLN B 1 180 ? 0.972 37.156 3.279 1 75.38 180 GLN B O 1
ATOM 3880 N N . ALA B 1 181 ? -0.661 38 4.734 1 77.12 181 ALA B N 1
ATOM 3881 C CA . ALA B 1 181 ? -1.544 36.875 4.496 1 77.12 181 ALA B CA 1
ATOM 3882 C C . ALA B 1 181 ? -2.312 37.031 3.189 1 77.12 181 ALA B C 1
ATOM 3884 O O . ALA B 1 181 ? -3.002 38.031 2.99 1 77.12 181 ALA B O 1
ATOM 3885 N N . ASN B 1 182 ? -2.111 36.156 2.244 1 83.44 182 ASN B N 1
ATOM 3886 C CA . ASN B 1 182 ? -2.82 36.219 0.971 1 83.44 182 ASN B CA 1
ATOM 3887 C C . ASN B 1 182 ? -4.129 35.406 1.022 1 83.44 182 ASN B C 1
ATOM 3889 O O . ASN B 1 182 ? -4.344 34.5 0.224 1 83.44 182 ASN B O 1
ATOM 3893 N N . PHE B 1 183 ? -4.984 35.781 2.01 1 90.5 183 PHE B N 1
ATOM 3894 C CA . PHE B 1 183 ? -6.309 35.188 2.104 1 90.5 183 PHE B CA 1
ATOM 3895 C C . PHE B 1 183 ? -7.355 36.094 1.458 1 90.5 183 PHE B C 1
ATOM 3897 O O . PHE B 1 183 ? -7.305 37.312 1.598 1 90.5 183 PHE B O 1
ATOM 3904 N N . SER B 1 184 ? -8.188 35.469 0.754 1 91.5 184 SER B N 1
ATOM 3905 C CA . SER B 1 184 ? -9.359 36.25 0.32 1 91.5 184 SER B CA 1
ATOM 3906 C C . SER B 1 184 ? -10.219 36.656 1.508 1 91.5 184 SER B C 1
ATOM 3908 O O . SER B 1 184 ? -10.055 36.125 2.613 1 91.5 184 SER B O 1
ATOM 3910 N N . ALA B 1 185 ? -11.141 37.625 1.283 1 93 185 ALA B N 1
ATOM 3911 C CA . ALA B 1 185 ? -12.055 38.062 2.334 1 93 185 ALA B CA 1
ATOM 3912 C C . ALA B 1 185 ? -12.898 36.875 2.838 1 93 185 ALA B C 1
ATOM 3914 O O . ALA B 1 185 ? -13.141 36.75 4.043 1 93 185 ALA B O 1
ATOM 3915 N N . GLU B 1 186 ? -13.281 36.094 1.927 1 92.31 186 GLU B N 1
ATOM 3916 C CA . GLU B 1 186 ? -14.078 34.906 2.281 1 92.31 186 GLU B CA 1
ATOM 3917 C C . GLU B 1 186 ? -13.273 33.938 3.127 1 92.31 186 GLU B C 1
ATOM 3919 O O . GLU B 1 186 ? -13.773 33.406 4.117 1 92.31 186 GLU B O 1
ATOM 3924 N N . GLN B 1 187 ? -12.086 33.719 2.707 1 91.81 187 GLN B N 1
ATOM 3925 C CA . GLN B 1 187 ? -11.211 32.812 3.443 1 91.81 187 GLN B CA 1
ATOM 3926 C C . GLN B 1 187 ? -10.945 33.312 4.855 1 91.81 187 GLN B C 1
ATOM 3928 O O . GLN B 1 187 ? -11.016 32.562 5.824 1 91.81 187 GLN B O 1
ATOM 3933 N N . GLN B 1 188 ? -10.656 34.594 4.953 1 91.81 188 GLN B N 1
ATOM 3934 C CA . GLN B 1 188 ? -10.406 35.219 6.254 1 91.81 188 GLN B CA 1
ATOM 3935 C C . GLN B 1 188 ? -11.633 35.094 7.156 1 91.81 188 GLN B C 1
ATOM 3937 O O . GLN B 1 188 ? -11.508 34.812 8.344 1 91.81 188 GLN B O 1
ATOM 3942 N N . HIS B 1 189 ? -12.734 35.344 6.598 1 93.62 189 HIS B N 1
ATOM 3943 C CA . HIS B 1 189 ? -13.984 35.25 7.348 1 93.62 189 HIS B CA 1
ATOM 3944 C C . HIS B 1 189 ? -14.18 33.844 7.898 1 93.62 189 HIS B C 1
ATOM 3946 O O . HIS B 1 189 ? -14.555 33.688 9.062 1 93.62 189 HIS B O 1
ATOM 3952 N N . GLU B 1 190 ? -13.938 32.875 7.121 1 92.44 190 GLU B N 1
ATOM 3953 C CA . GLU B 1 190 ? -14.078 31.5 7.551 1 92.44 190 GLU B CA 1
ATOM 3954 C C . GLU B 1 190 ? -13.102 31.156 8.672 1 92.44 190 GLU B C 1
ATOM 3956 O O . GLU B 1 190 ? -13.461 30.484 9.641 1 92.44 190 GLU B O 1
ATOM 3961 N N . LEU B 1 191 ? -11.875 31.578 8.492 1 93.25 191 LEU B N 1
ATOM 3962 C CA . LEU B 1 191 ? -10.875 31.344 9.531 1 93.25 191 LEU B CA 1
ATOM 3963 C C . LEU B 1 191 ? -11.297 31.984 10.844 1 93.25 191 LEU B C 1
ATOM 3965 O O . LEU B 1 191 ? -11.156 31.375 11.914 1 93.25 191 LEU B O 1
ATOM 3969 N N . ASP B 1 192 ? -11.82 33.156 10.773 1 93.88 192 ASP B N 1
ATOM 3970 C CA . ASP B 1 192 ? -12.312 33.844 11.961 1 93.88 192 ASP B CA 1
ATOM 3971 C C . ASP B 1 192 ? -13.445 33.062 12.625 1 93.88 192 ASP B C 1
ATOM 3973 O O . ASP B 1 192 ? -13.492 32.969 13.852 1 93.88 192 ASP B O 1
ATOM 3977 N N . GLN B 1 193 ? -14.25 32.594 11.805 1 93.19 193 GLN B N 1
ATOM 3978 C CA . GLN B 1 193 ? -15.383 31.828 12.32 1 93.19 193 GLN B CA 1
ATOM 3979 C C . GLN B 1 193 ? -14.906 30.562 13.039 1 93.19 193 GLN B C 1
ATOM 3981 O O . GLN B 1 193 ? -15.523 30.141 14.016 1 93.19 193 GLN B O 1
ATOM 3986 N N . LEU B 1 194 ? -13.82 30.047 12.586 1 92.62 194 LEU B N 1
ATOM 3987 C CA . LEU B 1 194 ? -13.266 28.828 13.18 1 92.62 194 LEU B CA 1
ATOM 3988 C C . LEU B 1 194 ? -12.375 29.156 14.367 1 92.62 194 LEU B C 1
ATOM 3990 O O . LEU B 1 194 ? -11.852 28.25 15.023 1 92.62 194 LEU B O 1
ATOM 3994 N N . GLY B 1 195 ? -12.188 30.469 14.562 1 93.88 195 GLY B N 1
ATOM 3995 C CA . GLY B 1 195 ? -11.367 30.891 15.68 1 93.88 195 GLY B CA 1
ATOM 3996 C C . GLY B 1 195 ? -9.883 30.703 15.438 1 93.88 195 GLY B C 1
ATOM 3997 O O . GLY B 1 195 ? -9.102 30.578 16.391 1 93.88 195 GLY B O 1
ATOM 3998 N N . ILE B 1 196 ? -9.5 30.609 14.195 1 95.62 196 ILE B N 1
ATOM 3999 C CA . ILE B 1 196 ? -8.102 30.422 13.844 1 95.62 196 ILE B CA 1
ATOM 4000 C C . ILE B 1 196 ? -7.406 31.781 13.719 1 95.62 196 ILE B C 1
ATOM 4002 O O . ILE B 1 196 ? -7.852 32.625 12.961 1 95.62 196 ILE B O 1
ATOM 4006 N N . LYS B 1 197 ? -6.336 31.891 14.453 1 94.25 197 LYS B N 1
ATOM 4007 C CA . LYS B 1 197 ? -5.598 33.156 14.469 1 94.25 197 LYS B CA 1
ATOM 4008 C C . LYS B 1 197 ? -4.598 33.219 13.312 1 94.25 197 LYS B C 1
ATOM 4010 O O . LYS B 1 197 ? -3.961 32.219 12.984 1 94.25 197 LYS B O 1
ATOM 4015 N N . THR B 1 198 ? -4.512 34.406 12.703 1 93.56 198 THR B N 1
ATOM 4016 C CA . THR B 1 198 ? -3.502 34.656 11.672 1 93.56 198 THR B CA 1
ATOM 4017 C C . THR B 1 198 ? -2.447 35.625 12.172 1 93.56 198 THR B C 1
ATOM 4019 O O . THR B 1 198 ? -2.779 36.719 12.656 1 93.56 198 THR B O 1
ATOM 4022 N N . ASN B 1 199 ? -1.286 35.188 12.188 1 92.19 199 ASN B N 1
ATOM 4023 C CA . ASN B 1 199 ? -0.148 36.031 12.562 1 92.19 199 ASN B CA 1
ATOM 4024 C C . ASN B 1 199 ? 0.782 36.281 11.383 1 92.19 199 ASN B C 1
ATOM 4026 O O . ASN B 1 199 ? 1.374 35.344 10.844 1 92.19 199 ASN B O 1
ATOM 4030 N N . THR B 1 200 ? 1.023 37.531 10.984 1 90.56 200 THR B N 1
ATOM 4031 C CA . THR B 1 200 ? 1.789 37.844 9.789 1 90.56 200 THR B CA 1
ATOM 4032 C C . THR B 1 200 ? 3.242 38.156 10.141 1 90.56 200 THR B C 1
ATOM 4034 O O . THR B 1 200 ? 4.074 38.344 9.258 1 90.56 200 THR B O 1
ATOM 4037 N N . GLN B 1 201 ? 3.539 38.094 11.406 1 89.75 201 GLN B N 1
ATOM 4038 C CA . GLN B 1 201 ? 4.898 38.406 11.836 1 89.75 201 GLN B CA 1
ATOM 4039 C C . GLN B 1 201 ? 5.875 37.312 11.422 1 89.75 201 GLN B C 1
ATOM 4041 O O . GLN B 1 201 ? 5.512 36.125 11.383 1 89.75 201 GLN B O 1
ATOM 4046 N N . LYS B 1 202 ? 7.051 37.75 11.148 1 90.31 202 LYS B N 1
ATOM 4047 C CA . LYS B 1 202 ? 8.117 36.812 10.805 1 90.31 202 LYS B CA 1
ATOM 4048 C C . LYS B 1 202 ? 8.641 36.094 12.055 1 90.31 202 LYS B C 1
ATOM 4050 O O . LYS B 1 202 ? 8.812 36.719 13.102 1 90.31 202 LYS B O 1
ATOM 4055 N N . ILE B 1 203 ? 8.867 34.844 11.891 1 90.81 203 ILE B N 1
ATOM 4056 C CA . ILE B 1 203 ? 9.531 34.094 12.953 1 90.81 203 ILE B CA 1
ATOM 4057 C C . ILE B 1 203 ? 11.047 34.281 12.852 1 90.81 203 ILE B C 1
ATOM 4059 O O . ILE B 1 203 ? 11.656 33.969 11.836 1 90.81 203 ILE B O 1
ATOM 4063 N N . CYS B 1 204 ? 11.641 34.75 13.938 1 91 204 CYS B N 1
ATOM 4064 C CA . CYS B 1 204 ? 13.07 35.031 13.938 1 91 204 CYS B CA 1
ATOM 4065 C C . CYS B 1 204 ? 13.867 33.812 14.383 1 91 204 CYS B C 1
ATOM 4067 O O . CYS B 1 204 ? 14.898 33.5 13.789 1 91 204 CYS B O 1
ATOM 4069 N N . THR B 1 205 ? 13.438 33.281 15.414 1 92.75 205 THR B N 1
ATOM 4070 C CA . THR B 1 205 ? 14.125 32.094 15.969 1 92.75 205 THR B CA 1
ATOM 4071 C C . THR B 1 205 ? 13.156 31.219 16.734 1 92.75 205 THR B C 1
ATOM 4073 O O . THR B 1 205 ? 12.039 31.641 17.047 1 92.75 205 THR B O 1
ATOM 4076 N N . VAL B 1 206 ? 13.539 29.984 16.891 1 93.69 206 VAL B N 1
ATOM 4077 C CA . VAL B 1 206 ? 12.797 29.031 17.703 1 93.69 206 VAL B CA 1
ATOM 4078 C C . VAL B 1 206 ? 13.664 28.547 18.859 1 93.69 206 VAL B C 1
ATOM 4080 O O . VAL B 1 206 ? 14.859 28.312 18.688 1 93.69 206 VAL B O 1
ATOM 4083 N N . SER B 1 207 ? 13.078 28.484 20.078 1 94.56 207 SER B N 1
ATOM 4084 C CA . SER B 1 207 ? 13.828 28.016 21.234 1 94.56 207 SER B CA 1
ATOM 4085 C C . SER B 1 207 ? 12.992 27.047 22.078 1 94.56 207 SER B C 1
ATOM 4087 O O . SER B 1 207 ? 11.773 26.969 21.906 1 94.56 207 SER B O 1
ATOM 4089 N N . GLY B 1 208 ? 13.703 26.312 22.953 1 95.75 208 GLY B N 1
ATOM 4090 C CA . GLY B 1 208 ? 13.062 25.344 23.828 1 95.75 208 GLY B CA 1
ATOM 4091 C C . GLY B 1 208 ? 13.742 23.984 23.828 1 95.75 208 GLY B C 1
ATOM 4092 O O . GLY B 1 208 ? 14.938 23.875 23.531 1 95.75 208 GLY B O 1
ATOM 4093 N N . GLU B 1 209 ? 12.961 23 24.25 1 96.31 209 GLU B N 1
ATOM 4094 C CA . GLU B 1 209 ? 13.43 21.609 24.266 1 96.31 209 GLU B CA 1
ATOM 4095 C C . GLU B 1 209 ? 12.641 20.766 23.266 1 96.31 209 GLU B C 1
ATOM 4097 O O . GLU B 1 209 ? 11.406 20.766 23.281 1 96.31 209 GLU B O 1
ATOM 4102 N N . PRO B 1 210 ? 13.406 20.062 22.422 1 95.19 210 PRO B N 1
ATOM 4103 C CA . PRO B 1 210 ? 12.703 19.219 21.469 1 95.19 210 PRO B CA 1
ATOM 4104 C C . PRO B 1 210 ? 11.703 18.281 22.125 1 95.19 210 PRO B C 1
ATOM 4106 O O . PRO B 1 210 ? 12.016 17.656 23.141 1 95.19 210 PRO B O 1
ATOM 4109 N N . GLY B 1 211 ? 10.508 18.234 21.516 1 94.5 211 GLY B N 1
ATOM 4110 C CA . GLY B 1 211 ? 9.492 17.312 22.031 1 94.5 211 GLY B CA 1
ATOM 4111 C C . GLY B 1 211 ? 8.625 17.938 23.109 1 94.5 211 GLY B C 1
ATOM 4112 O O . GLY B 1 211 ? 7.617 17.344 23.516 1 94.5 211 GLY B O 1
ATOM 4113 N N . GLN B 1 212 ? 8.992 19.078 23.547 1 96.62 212 GLN B N 1
ATOM 4114 C CA . GLN B 1 212 ? 8.203 19.844 24.516 1 96.62 212 GLN B CA 1
ATOM 4115 C C . GLN B 1 212 ? 7.594 21.078 23.875 1 96.62 212 GLN B C 1
ATOM 4117 O O . GLN B 1 212 ? 7.625 21.234 22.656 1 96.62 212 GLN B O 1
ATOM 4122 N N . PHE B 1 213 ? 6.938 21.812 24.703 1 97.19 213 PHE B N 1
ATOM 4123 C CA . PHE B 1 213 ? 6.488 23.109 24.203 1 97.19 213 PHE B CA 1
ATOM 4124 C C . PHE B 1 213 ? 7.672 23.984 23.828 1 97.19 213 PHE B C 1
ATOM 4126 O O . PHE B 1 213 ? 8.68 24.016 24.531 1 97.19 213 PHE B O 1
ATOM 4133 N N . ILE B 1 214 ? 7.508 24.656 22.672 1 95.81 214 ILE B N 1
ATOM 4134 C CA . ILE B 1 214 ? 8.617 25.484 22.188 1 95.81 214 ILE B CA 1
ATOM 4135 C C . ILE B 1 214 ? 8.141 26.906 21.953 1 95.81 214 ILE B C 1
ATOM 4137 O O . ILE B 1 214 ? 6.934 27.172 21.859 1 95.81 214 ILE B O 1
ATOM 4141 N N . ASN B 1 215 ? 9.133 27.828 21.875 1 94.44 215 ASN B N 1
ATOM 4142 C CA . ASN B 1 215 ? 8.867 29.25 21.719 1 94.44 215 ASN B CA 1
ATOM 4143 C C . ASN B 1 215 ? 9.211 29.734 20.312 1 94.44 215 ASN B C 1
ATOM 4145 O O . ASN B 1 215 ? 10.336 29.531 19.844 1 94.44 215 ASN B O 1
ATOM 4149 N N . PHE B 1 216 ? 8.289 30.328 19.656 1 93.31 216 PHE B N 1
ATOM 4150 C CA . PHE B 1 216 ? 8.547 31.078 18.438 1 93.31 216 PHE B CA 1
ATOM 4151 C C . PHE B 1 216 ? 8.781 32.562 18.734 1 93.31 216 PHE B C 1
ATOM 4153 O O . PHE B 1 216 ? 7.895 33.219 19.25 1 93.31 216 PHE B O 1
ATOM 4160 N N . HIS B 1 217 ? 9.984 32.969 18.391 1 93 217 HIS B N 1
ATOM 4161 C CA . HIS B 1 217 ? 10.32 34.375 18.562 1 93 217 HIS B CA 1
ATOM 4162 C C . HIS B 1 217 ? 9.984 35.188 17.312 1 93 217 HIS B C 1
ATOM 4164 O O . HIS B 1 217 ? 10.484 34.906 16.234 1 93 217 HIS B O 1
ATOM 4170 N N . LEU B 1 218 ? 9.188 36.188 17.469 1 90.94 218 LEU B N 1
ATOM 4171 C CA . LEU B 1 218 ? 8.656 36.938 16.328 1 90.94 218 LEU B CA 1
ATOM 4172 C C . LEU B 1 218 ? 9.359 38.281 16.172 1 90.94 218 LEU B C 1
ATOM 4174 O O . LEU B 1 218 ? 9.891 38.812 17.141 1 90.94 218 LEU B O 1
ATOM 4178 N N . GLU B 1 219 ? 9.469 38.688 14.852 1 86.12 219 GLU B N 1
ATOM 4179 C CA . GLU B 1 219 ? 10.078 39.969 14.547 1 86.12 219 GLU B CA 1
ATOM 4180 C C . GLU B 1 219 ? 9.242 41.125 15.102 1 86.12 219 GLU B C 1
ATOM 4182 O O . GLU B 1 219 ? 8.008 41.094 15.016 1 86.12 219 GLU B O 1
ATOM 4187 N N . GLY B 1 220 ? 9.969 42.375 15.352 1 72.25 220 GLY B N 1
ATOM 4188 C CA . GLY B 1 220 ? 9.414 43.656 15.68 1 72.25 220 GLY B CA 1
ATOM 4189 C C . GLY B 1 220 ? 9.273 43.906 17.172 1 72.25 220 GLY B C 1
ATOM 4190 O O . GLY B 1 220 ? 9.508 45 17.672 1 72.25 220 GLY B O 1
ATOM 4191 N N . ASP B 1 221 ? 8.156 43.156 17.828 1 54.59 221 ASP B N 1
ATOM 4192 C CA . ASP B 1 221 ? 7.727 43.844 19.047 1 54.59 221 ASP B CA 1
ATOM 4193 C C . ASP B 1 221 ? 8.82 43.812 20.109 1 54.59 221 ASP B C 1
ATOM 4195 O O . ASP B 1 221 ? 9.602 42.875 20.188 1 54.59 221 ASP B O 1
ATOM 4199 N N . LYS B 1 222 ? 8.977 45.062 20.5 1 54.84 222 LYS B N 1
ATOM 4200 C CA . LYS B 1 222 ? 9.883 45.406 21.594 1 54.84 222 LYS B CA 1
ATOM 4201 C C . LYS B 1 222 ? 10.008 44.25 22.594 1 54.84 222 LYS B C 1
ATOM 4203 O O . LYS B 1 222 ? 11.086 44.031 23.125 1 54.84 222 LYS B O 1
ATOM 4208 N N . ASP B 1 223 ? 8.977 43.719 23.109 1 51.28 223 ASP B N 1
ATOM 4209 C CA . ASP B 1 223 ? 8.984 42.781 24.234 1 51.28 223 ASP B CA 1
ATOM 4210 C C . ASP B 1 223 ? 9.008 41.344 23.75 1 51.28 223 ASP B C 1
ATOM 4212 O O . ASP B 1 223 ? 8.758 40.406 24.531 1 51.28 223 ASP B O 1
ATOM 4216 N N . HIS B 1 224 ? 9.789 41.156 22.594 1 58.34 224 HIS B N 1
ATOM 4217 C CA . HIS B 1 224 ? 10.055 39.812 22.062 1 58.34 224 HIS B CA 1
ATOM 4218 C C . HIS B 1 224 ? 8.828 38.938 22.188 1 58.34 224 HIS B C 1
ATOM 4220 O O . HIS B 1 224 ? 8.711 38.156 23.125 1 58.34 224 HIS B O 1
ATOM 4226 N N . ASP B 1 225 ? 7.793 39.156 21.562 1 72.56 225 ASP B N 1
ATOM 4227 C CA . ASP B 1 225 ? 6.621 38.281 21.625 1 72.56 225 ASP B CA 1
ATOM 4228 C C . ASP B 1 225 ? 6.992 36.844 21.328 1 72.56 225 ASP B C 1
ATOM 4230 O O . ASP B 1 225 ? 7.812 36.594 20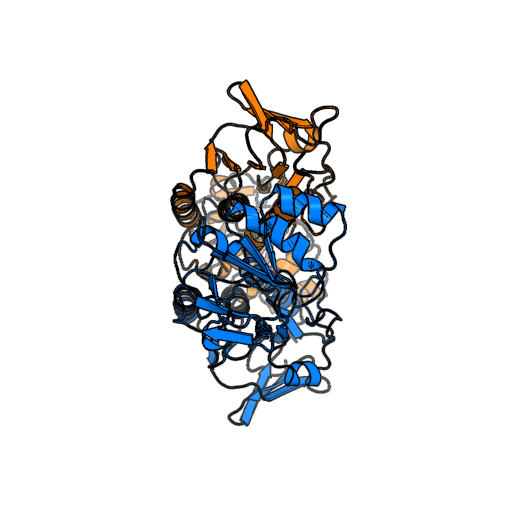.438 1 72.56 225 ASP B O 1
ATOM 4234 N N . VAL B 1 226 ? 6.75 36.125 22.281 1 84.81 226 VAL B N 1
ATOM 4235 C CA . VAL B 1 226 ? 6.98 34.688 22.25 1 84.81 226 VAL B CA 1
ATOM 4236 C C . VAL B 1 226 ? 5.641 33.938 22.188 1 84.81 226 VAL B C 1
ATOM 4238 O O . VAL B 1 226 ? 4.695 34.312 22.891 1 84.81 226 VAL B O 1
ATOM 4241 N N . LEU B 1 227 ? 5.551 33.156 21.203 1 90.81 227 LEU B N 1
ATOM 4242 C CA . LEU B 1 227 ? 4.371 32.281 21.125 1 90.81 227 LEU B CA 1
ATOM 4243 C C . LEU B 1 227 ? 4.723 30.844 21.469 1 90.81 227 LEU B C 1
ATOM 4245 O O . LEU B 1 227 ? 5.52 30.219 20.766 1 90.81 227 LEU B O 1
ATOM 4249 N N . LEU B 1 228 ? 4.133 30.422 22.531 1 95 228 LEU B N 1
ATOM 4250 C CA . LEU B 1 228 ? 4.348 29.047 23 1 95 228 LEU B CA 1
ATOM 4251 C C . LEU B 1 228 ? 3.441 28.078 22.25 1 95 228 LEU B C 1
ATOM 4253 O O . LEU B 1 228 ? 2.221 28.25 22.234 1 95 228 LEU B O 1
ATOM 4257 N N . ARG B 1 229 ? 4.055 27.078 21.547 1 97.25 229 ARG B N 1
ATOM 4258 C CA . ARG B 1 229 ? 3.324 26.047 20.812 1 97.25 229 ARG B CA 1
ATOM 4259 C C . ARG B 1 229 ? 3.918 24.656 21.078 1 97.25 229 ARG B C 1
ATOM 4261 O O . ARG B 1 229 ? 5.117 24.531 21.328 1 97.25 229 ARG B O 1
ATOM 4268 N N . ARG B 1 230 ? 3.109 23.594 21.062 1 97.62 230 ARG B N 1
ATOM 4269 C CA . ARG B 1 230 ? 3.617 22.219 21.125 1 97.62 230 ARG B CA 1
ATOM 4270 C C . ARG B 1 230 ? 4.27 21.812 19.812 1 97.62 230 ARG B C 1
ATOM 4272 O O . ARG B 1 230 ? 5.219 21.031 19.812 1 97.62 230 ARG B O 1
ATOM 4279 N N . GLY B 1 231 ? 3.746 22.344 18.75 1 95.75 231 GLY B N 1
ATOM 4280 C CA . GLY B 1 231 ? 4.297 22.016 17.453 1 95.75 231 GLY B CA 1
ATOM 4281 C C . GLY B 1 231 ? 3.773 22.906 16.328 1 95.75 231 GLY B C 1
ATOM 4282 O O . GLY B 1 231 ? 2.869 23.703 16.547 1 95.75 231 GLY B O 1
ATOM 4283 N N . VAL B 1 232 ? 4.473 22.812 15.18 1 97.06 232 VAL B N 1
ATOM 4284 C CA . VAL B 1 232 ? 4.113 23.609 14.008 1 97.06 232 VAL B CA 1
ATOM 4285 C C . VAL B 1 232 ? 4.047 22.688 12.781 1 97.06 232 VAL B C 1
ATOM 4287 O O . VAL B 1 232 ? 4.918 21.844 12.586 1 97.06 232 VAL B O 1
ATOM 4290 N N . PHE B 1 233 ? 2.91 22.75 12.086 1 97.12 233 PHE B N 1
ATOM 4291 C CA . PHE B 1 233 ? 2.771 22.047 10.82 1 97.12 233 PHE B CA 1
ATOM 4292 C C . PHE B 1 233 ? 3.32 22.891 9.672 1 97.12 233 PHE B C 1
ATOM 4294 O O . PHE B 1 233 ? 2.994 24.078 9.555 1 97.12 233 PHE B O 1
ATOM 4301 N N . ILE B 1 234 ? 4.227 22.281 8.883 1 95 234 ILE B N 1
ATOM 4302 C CA . ILE B 1 234 ? 4.848 22.938 7.742 1 95 234 ILE B CA 1
ATOM 4303 C C . ILE B 1 234 ? 4.777 22.031 6.52 1 95 234 ILE B C 1
ATOM 4305 O O . ILE B 1 234 ? 5.043 20.828 6.617 1 95 234 ILE B O 1
ATOM 4309 N N . HIS B 1 235 ? 4.289 22.547 5.395 1 92.5 235 HIS B N 1
ATOM 4310 C CA . HIS B 1 235 ? 4.512 21.828 4.145 1 92.5 235 HIS B CA 1
ATOM 4311 C C . HIS B 1 235 ? 5.98 21.875 3.734 1 92.5 235 HIS B C 1
ATOM 4313 O O . HIS B 1 235 ? 6.445 22.906 3.217 1 92.5 235 HIS B O 1
ATOM 4319 N N . LEU B 1 236 ? 6.641 20.812 3.887 1 93 236 LEU B N 1
ATOM 4320 C CA . LEU B 1 236 ? 8.078 20.797 3.639 1 93 236 LEU B CA 1
ATOM 4321 C C . LEU B 1 236 ? 8.375 20.469 2.184 1 93 236 LEU B C 1
ATOM 4323 O O . LEU B 1 236 ? 7.758 19.562 1.612 1 93 236 LEU B O 1
ATOM 4327 N N . GLU B 1 237 ? 9.266 21.234 1.644 1 93.12 237 GLU B N 1
ATOM 4328 C CA . GLU B 1 237 ? 9.898 20.781 0.409 1 93.12 237 GLU B CA 1
ATOM 4329 C C . GLU B 1 237 ? 10.789 19.562 0.658 1 93.12 237 GLU B C 1
ATOM 4331 O O . GLU B 1 237 ? 11.086 19.234 1.807 1 93.12 237 GLU B O 1
ATOM 4336 N N . PHE B 1 238 ? 11.039 18.844 -0.446 1 96.44 238 PHE B N 1
ATOM 4337 C CA . PHE B 1 238 ? 11.93 17.703 -0.32 1 96.44 238 PHE B CA 1
ATOM 4338 C C . PHE B 1 238 ? 12.836 17.594 -1.541 1 96.44 238 PHE B C 1
ATOM 4340 O O . PHE B 1 238 ? 12.594 18.234 -2.562 1 96.44 238 PHE B O 1
ATOM 4347 N N . GLN B 1 239 ? 13.938 16.891 -1.362 1 97.06 239 GLN B N 1
ATOM 4348 C CA . GLN B 1 239 ? 14.836 16.562 -2.467 1 97.06 239 GLN B CA 1
ATOM 4349 C C . GLN B 1 239 ? 15.039 15.062 -2.594 1 97.06 239 GLN B C 1
ATOM 4351 O O . GLN B 1 239 ? 15.016 14.336 -1.594 1 97.06 239 GLN B O 1
ATOM 4356 N N . LEU B 1 240 ? 15.234 14.602 -3.854 1 97.81 240 LEU B N 1
ATOM 4357 C CA . LEU B 1 240 ? 15.5 13.195 -4.113 1 97.81 240 LEU B CA 1
ATOM 4358 C C . LEU B 1 240 ? 16.844 12.773 -3.508 1 97.81 240 LEU B C 1
ATOM 4360 O O . LEU B 1 240 ? 17.812 13.516 -3.59 1 97.81 240 LEU B O 1
ATOM 4364 N N . ASN B 1 241 ? 16.797 11.586 -2.877 1 96.19 241 ASN B N 1
ATOM 4365 C CA . ASN B 1 241 ? 18.078 11.008 -2.482 1 96.19 241 ASN B CA 1
ATOM 4366 C C . ASN B 1 241 ? 18.781 10.352 -3.666 1 96.19 241 ASN B C 1
ATOM 4368 O O . ASN B 1 241 ? 18.141 9.961 -4.641 1 96.19 241 ASN B O 1
ATOM 4372 N N . ASN B 1 242 ? 20.141 10.32 -3.637 1 94.25 242 ASN B N 1
ATOM 4373 C CA . ASN B 1 242 ? 20.984 9.664 -4.641 1 94.25 242 ASN B CA 1
ATOM 4374 C C . ASN B 1 242 ? 20.797 10.305 -6.016 1 94.25 242 ASN B C 1
ATOM 4376 O O . ASN B 1 242 ? 20.719 9.594 -7.023 1 94.25 242 ASN B O 1
ATOM 4380 N N . ARG B 1 243 ? 20.75 11.578 -6.031 1 95.44 243 ARG B N 1
ATOM 4381 C CA . ARG B 1 243 ? 20.531 12.336 -7.266 1 95.44 243 ARG B CA 1
ATOM 4382 C C . ARG B 1 243 ? 21.625 12.039 -8.281 1 95.44 243 ARG B C 1
ATOM 4384 O O . ARG B 1 243 ? 21.375 12 -9.484 1 95.44 243 ARG B O 1
ATOM 4391 N N . ALA B 1 244 ? 22.797 11.805 -7.832 1 95.75 244 ALA B N 1
ATOM 4392 C CA . ALA B 1 244 ? 23.938 11.539 -8.719 1 95.75 244 ALA B CA 1
ATOM 4393 C C . ALA B 1 244 ? 23.688 10.281 -9.547 1 95.75 244 ALA B C 1
ATOM 4395 O O . ALA B 1 244 ? 23.906 10.273 -10.766 1 95.75 244 ALA B O 1
ATOM 4396 N N . LEU B 1 245 ? 23.219 9.234 -8.938 1 96.75 245 LEU B N 1
ATOM 4397 C CA . LEU B 1 245 ? 22.938 7.98 -9.641 1 96.75 245 LEU B CA 1
ATOM 4398 C C . LEU B 1 245 ? 21.766 8.148 -10.602 1 96.75 245 LEU B C 1
ATOM 4400 O O . LEU B 1 245 ? 21.781 7.609 -11.711 1 96.75 245 LEU B O 1
ATOM 4404 N N . ILE B 1 246 ? 20.766 8.898 -10.125 1 97.44 246 ILE B N 1
ATOM 4405 C CA . ILE B 1 246 ? 19.594 9.188 -10.945 1 97.44 246 ILE B CA 1
ATOM 4406 C C . ILE B 1 246 ? 20.031 9.883 -12.234 1 97.44 246 ILE B C 1
ATOM 4408 O O . ILE B 1 246 ? 19.609 9.492 -13.328 1 97.44 246 ILE B O 1
ATOM 4412 N N . ASN B 1 247 ? 20.891 10.859 -12.07 1 96.81 247 ASN B N 1
ATOM 4413 C CA . ASN B 1 247 ? 21.406 11.609 -13.211 1 96.81 247 ASN B CA 1
ATOM 4414 C C . ASN B 1 247 ? 22.266 10.742 -14.117 1 96.81 247 ASN B C 1
ATOM 4416 O O . ASN B 1 247 ? 22.172 10.836 -15.344 1 96.81 247 ASN B O 1
ATOM 4420 N N . GLN B 1 248 ? 23.062 9.93 -13.531 1 95.75 248 GLN B N 1
ATOM 4421 C CA . GLN B 1 248 ? 23.953 9.047 -14.273 1 95.75 248 GLN B CA 1
ATOM 4422 C C . GLN B 1 248 ? 23.172 8.109 -15.188 1 95.75 248 GLN B C 1
ATOM 4424 O O . GLN B 1 248 ? 23.594 7.828 -16.312 1 95.75 248 GLN B O 1
ATOM 4429 N N . LEU B 1 249 ? 22.047 7.66 -14.734 1 96.69 249 LEU B N 1
ATOM 4430 C CA . LEU B 1 249 ? 21.219 6.727 -15.492 1 96.69 249 LEU B CA 1
ATOM 4431 C C . LEU B 1 249 ? 20.281 7.469 -16.438 1 96.69 249 LEU B C 1
ATOM 4433 O O . LEU B 1 249 ? 19.562 6.844 -17.234 1 96.69 249 LEU B O 1
ATOM 4437 N N . GLY B 1 250 ? 20.281 8.805 -16.328 1 96.56 250 GLY B N 1
ATOM 4438 C CA . GLY B 1 250 ? 19.422 9.609 -17.188 1 96.56 250 GLY B CA 1
ATOM 4439 C C . GLY B 1 250 ? 17.953 9.453 -16.875 1 96.56 250 GLY B C 1
ATOM 4440 O O . GLY B 1 250 ? 17.109 9.5 -17.781 1 96.56 250 GLY B O 1
ATOM 4441 N N . LEU B 1 251 ? 17.609 9.195 -15.648 1 98.44 251 LEU B N 1
ATOM 4442 C CA . LEU B 1 251 ? 16.203 9.055 -15.289 1 98.44 251 LEU B CA 1
ATOM 4443 C C . LEU B 1 251 ? 15.492 10.398 -15.344 1 98.44 251 LEU B C 1
ATOM 4445 O O . LEU B 1 251 ? 16.062 11.422 -14.953 1 98.44 251 LEU B O 1
ATOM 4449 N N . VAL B 1 252 ? 14.266 10.398 -15.805 1 98.75 252 VAL B N 1
ATOM 4450 C CA . VAL B 1 252 ? 13.469 11.617 -15.914 1 98.75 252 VAL B CA 1
ATOM 4451 C C . VAL B 1 252 ? 12.898 11.984 -14.547 1 98.75 252 VAL B C 1
ATOM 4453 O O . VAL B 1 252 ? 12.312 11.141 -13.867 1 98.75 252 VAL B O 1
ATOM 4456 N N . VAL B 1 253 ? 13.109 13.133 -14.125 1 98.62 253 VAL B N 1
ATOM 4457 C CA . VAL B 1 253 ? 12.539 13.695 -12.906 1 98.62 253 VAL B CA 1
ATOM 4458 C C . VAL B 1 253 ? 11.445 14.703 -13.258 1 98.62 253 VAL B C 1
ATOM 4460 O O . VAL B 1 253 ? 11.648 15.578 -14.109 1 98.62 253 VAL B O 1
ATOM 4463 N N . THR B 1 254 ? 10.281 14.562 -12.625 1 98.44 254 THR B N 1
ATOM 4464 C CA . THR B 1 254 ? 9.133 15.414 -12.93 1 98.44 254 THR B CA 1
ATOM 4465 C C . THR B 1 254 ? 9.328 16.812 -12.336 1 98.44 254 THR B C 1
ATOM 4467 O O . THR B 1 254 ? 10.266 17.031 -11.562 1 98.44 254 THR B O 1
ATOM 4470 N N . ALA B 1 255 ? 8.414 17.703 -12.664 1 97.69 255 ALA B N 1
ATOM 4471 C CA . ALA B 1 255 ? 8.438 19.062 -12.133 1 97.69 255 ALA B CA 1
ATOM 4472 C C . ALA B 1 255 ? 8.203 19.078 -10.625 1 97.69 255 ALA B C 1
ATOM 4474 O O . ALA B 1 255 ? 8.672 19.969 -9.914 1 97.69 255 ALA B O 1
ATOM 4475 N N . GLU B 1 256 ? 7.555 18.047 -10.117 1 96.5 256 GLU B N 1
ATOM 4476 C CA . GLU B 1 256 ? 7.238 17.938 -8.695 1 96.5 256 GLU B CA 1
ATOM 4477 C C . GLU B 1 256 ? 8.43 17.406 -7.906 1 96.5 256 GLU B C 1
ATOM 4479 O O . GLU B 1 256 ? 8.375 17.328 -6.68 1 96.5 256 GLU B O 1
ATOM 4484 N N . GLY B 1 257 ? 9.469 17.016 -8.555 1 97.56 257 GLY B N 1
ATOM 4485 C CA . GLY B 1 257 ? 10.695 16.625 -7.879 1 97.56 257 GLY B CA 1
ATOM 4486 C C . GLY B 1 257 ? 10.773 15.141 -7.582 1 97.56 257 GLY B C 1
ATOM 4487 O O . GLY B 1 257 ? 11.508 14.711 -6.688 1 97.56 257 GLY B O 1
ATOM 4488 N N . ILE B 1 258 ? 9.969 14.312 -8.305 1 98.56 258 ILE B N 1
ATOM 4489 C CA . ILE B 1 258 ? 10.008 12.867 -8.117 1 98.56 258 ILE B CA 1
ATOM 4490 C C . ILE B 1 258 ? 10.453 12.188 -9.414 1 98.56 258 ILE B C 1
ATOM 4492 O O . ILE B 1 258 ? 10.391 12.789 -10.492 1 98.56 258 ILE B O 1
ATOM 4496 N N . VAL B 1 259 ? 10.914 10.969 -9.328 1 98.88 259 VAL B N 1
ATOM 4497 C CA . VAL B 1 259 ? 11.289 10.211 -10.516 1 98.88 259 VAL B CA 1
ATOM 4498 C C . VAL B 1 259 ? 10.039 9.805 -11.289 1 98.88 259 VAL B C 1
ATOM 4500 O O . VAL B 1 259 ? 9.078 9.297 -10.703 1 98.88 259 VAL B O 1
ATOM 4503 N N . SER B 1 260 ? 10.047 10.094 -12.641 1 98.88 260 SER B N 1
ATOM 4504 C CA . SER B 1 260 ? 8.93 9.68 -13.484 1 98.88 260 SER B CA 1
ATOM 4505 C C . SER B 1 260 ? 8.906 8.164 -13.664 1 98.88 260 SER B C 1
ATOM 4507 O O . SER B 1 260 ? 9.922 7.559 -14.008 1 98.88 260 SER B O 1
ATOM 4509 N N . VAL B 1 261 ? 7.746 7.516 -13.438 1 98.81 261 VAL B N 1
ATOM 4510 C CA . VAL B 1 261 ? 7.605 6.074 -13.602 1 98.81 261 VAL B CA 1
ATOM 4511 C C . VAL B 1 261 ? 6.297 5.762 -14.32 1 98.81 261 VAL B C 1
ATOM 4513 O O . VAL B 1 261 ? 5.379 6.586 -14.344 1 98.81 261 VAL B O 1
ATOM 4516 N N . ASP B 1 262 ? 6.223 4.645 -14.938 1 98.5 262 ASP B N 1
ATOM 4517 C CA . ASP B 1 262 ? 4.98 4.184 -15.547 1 98.5 262 ASP B CA 1
ATOM 4518 C C . ASP B 1 262 ? 4.145 3.379 -14.555 1 98.5 262 ASP B C 1
ATOM 4520 O O . ASP B 1 262 ? 4.402 3.406 -13.352 1 98.5 262 ASP B O 1
ATOM 4524 N N . SER B 1 263 ? 3.115 2.623 -15 1 97.38 263 SER B N 1
ATOM 4525 C CA . SER B 1 263 ? 2.178 1.919 -14.133 1 97.38 263 SER B CA 1
ATOM 4526 C C . SER B 1 263 ? 2.848 0.734 -13.445 1 97.38 263 SER B C 1
ATOM 4528 O O . SER B 1 263 ? 2.336 0.217 -12.445 1 97.38 263 SER B O 1
ATOM 4530 N N . SER B 1 264 ? 3.965 0.282 -13.953 1 98.44 264 SER B N 1
ATOM 4531 C CA . SER B 1 264 ? 4.719 -0.805 -13.344 1 98.44 264 SER B CA 1
ATOM 4532 C C . SER B 1 264 ? 5.848 -0.269 -12.469 1 98.44 264 SER B C 1
ATOM 4534 O O . SER B 1 264 ? 6.625 -1.043 -11.906 1 98.44 264 SER B O 1
ATOM 4536 N N . TYR B 1 265 ? 6.004 1.082 -12.422 1 98.81 265 TYR B N 1
ATOM 4537 C CA . TYR B 1 265 ? 7.008 1.807 -11.656 1 98.81 265 TYR B CA 1
ATOM 4538 C C . TYR B 1 265 ? 8.383 1.681 -12.297 1 98.81 265 TYR B C 1
ATOM 4540 O O . TYR B 1 265 ? 9.406 1.817 -11.625 1 98.81 265 TYR B O 1
ATOM 4548 N N . GLN B 1 266 ? 8.367 1.311 -13.586 1 98.81 266 GLN B N 1
ATOM 4549 C CA . GLN B 1 266 ? 9.609 1.385 -14.344 1 98.81 266 GLN B CA 1
ATOM 4550 C C . GLN B 1 266 ? 9.93 2.826 -14.727 1 98.81 266 GLN B C 1
ATOM 4552 O O . GLN B 1 266 ? 9.039 3.592 -15.094 1 98.81 266 GLN B O 1
ATOM 4557 N N . THR B 1 267 ? 11.172 3.135 -14.617 1 98.75 267 THR B N 1
ATOM 4558 C CA . THR B 1 267 ? 11.633 4.48 -14.945 1 98.75 267 THR B CA 1
ATOM 4559 C C . THR B 1 267 ? 11.82 4.637 -16.453 1 98.75 267 THR B C 1
ATOM 4561 O O . THR B 1 267 ? 11.391 3.777 -17.234 1 98.75 267 THR B O 1
ATOM 4564 N N . SER B 1 268 ? 12.391 5.797 -16.828 1 98.44 268 SER B N 1
ATOM 4565 C CA . SER B 1 268 ? 12.656 6.059 -18.234 1 98.44 268 SER B CA 1
ATOM 4566 C C . SER B 1 268 ? 13.758 5.145 -18.766 1 98.44 268 SER B C 1
ATOM 4568 O O . SER B 1 268 ? 13.969 5.055 -19.984 1 98.44 268 SER B O 1
ATOM 4570 N N . GLN B 1 269 ? 14.516 4.473 -17.891 1 97.75 269 GLN B N 1
ATOM 4571 C CA . GLN B 1 269 ? 15.523 3.488 -18.266 1 97.75 269 GLN B CA 1
ATOM 4572 C C . GLN B 1 269 ? 14.984 2.066 -18.109 1 97.75 269 GLN B C 1
ATOM 4574 O O . GLN B 1 269 ? 14.633 1.647 -17.016 1 97.75 269 GLN B O 1
ATOM 4579 N N . ALA B 1 270 ? 14.93 1.339 -19.266 1 96.81 270 ALA B N 1
ATOM 4580 C CA . ALA B 1 270 ? 14.469 -0.047 -19.219 1 96.81 270 ALA B CA 1
ATOM 4581 C C . ALA B 1 270 ? 15.273 -0.858 -18.219 1 96.81 270 ALA B C 1
ATOM 4583 O O . ALA B 1 270 ? 16.5 -0.752 -18.156 1 96.81 270 ALA B O 1
ATOM 4584 N N . GLY B 1 271 ? 14.539 -1.598 -17.344 1 97.56 271 GLY B N 1
ATOM 4585 C CA . GLY B 1 271 ? 15.195 -2.461 -16.375 1 97.56 271 GLY B CA 1
ATOM 4586 C C . GLY B 1 271 ? 15.484 -1.765 -15.062 1 97.56 271 GLY B C 1
ATOM 4587 O O . GLY B 1 271 ? 16.016 -2.379 -14.133 1 97.56 271 GLY B O 1
ATOM 4588 N N . VAL B 1 272 ? 15.172 -0.461 -14.984 1 98.81 272 VAL B N 1
ATOM 4589 C CA . VAL B 1 272 ? 15.367 0.318 -13.766 1 98.81 272 VAL B CA 1
ATOM 4590 C C . VAL B 1 272 ? 14.023 0.797 -13.234 1 98.81 272 VAL B C 1
ATOM 4592 O O . VAL B 1 272 ? 13.242 1.417 -13.961 1 98.81 272 VAL B O 1
ATOM 4595 N N . TYR B 1 273 ? 13.742 0.496 -11.984 1 98.94 273 TYR B N 1
ATOM 4596 C CA . TYR B 1 273 ? 12.492 0.846 -11.32 1 98.94 273 TYR B CA 1
ATOM 4597 C C . TYR B 1 273 ? 12.734 1.813 -10.172 1 98.94 273 TYR B C 1
ATOM 4599 O O . TYR B 1 273 ? 13.844 1.878 -9.625 1 98.94 273 TYR B O 1
ATOM 4607 N N . ALA B 1 274 ? 11.773 2.621 -9.852 1 98.94 274 ALA B N 1
ATOM 4608 C CA . ALA B 1 274 ? 11.797 3.51 -8.695 1 98.94 274 ALA B CA 1
ATOM 4609 C C . ALA B 1 274 ? 10.5 3.393 -7.895 1 98.94 274 ALA B C 1
ATOM 4611 O O . ALA B 1 274 ? 9.406 3.428 -8.461 1 98.94 274 ALA B O 1
ATOM 4612 N N . VAL B 1 275 ? 10.633 3.264 -6.555 1 98.88 275 VAL B N 1
ATOM 4613 C CA . VAL B 1 275 ? 9.461 2.988 -5.727 1 98.88 275 VAL B CA 1
ATOM 4614 C C . VAL B 1 275 ? 9.516 3.832 -4.457 1 98.88 275 VAL B C 1
ATOM 4616 O O . VAL B 1 275 ? 10.586 4.305 -4.062 1 98.88 275 VAL B O 1
ATOM 4619 N N . GLY B 1 276 ? 8.359 4.023 -3.785 1 98.44 276 GLY B N 1
ATOM 4620 C CA . GLY B 1 276 ? 8.273 4.766 -2.539 1 98.44 276 GLY B CA 1
ATOM 4621 C C . GLY B 1 276 ? 8.203 6.27 -2.74 1 98.44 276 GLY B C 1
ATOM 4622 O O . GLY B 1 276 ? 7.656 6.742 -3.738 1 98.44 276 GLY B O 1
ATOM 4623 N N . ASP B 1 277 ? 8.781 6.949 -1.838 1 98 277 ASP B N 1
ATOM 4624 C CA . ASP B 1 277 ? 8.617 8.398 -1.76 1 98 277 ASP B CA 1
ATOM 4625 C C . ASP B 1 277 ? 9.266 9.086 -2.953 1 98 277 ASP B C 1
ATOM 4627 O O . ASP B 1 277 ? 8.875 10.195 -3.328 1 98 277 ASP B O 1
ATOM 4631 N N . MET B 1 278 ? 10.148 8.453 -3.619 1 98.5 278 MET B N 1
ATOM 4632 C CA . MET B 1 278 ? 10.859 9.125 -4.707 1 98.5 278 MET B CA 1
ATOM 4633 C C . MET B 1 278 ? 10.062 9.047 -6.004 1 98.5 278 MET B C 1
ATOM 4635 O O . MET B 1 278 ? 10.422 9.68 -6.996 1 98.5 278 MET B O 1
ATOM 4639 N N . SER B 1 279 ? 8.938 8.273 -5.961 1 98.56 279 SER B N 1
ATOM 4640 C CA . SER B 1 279 ? 8.273 8.016 -7.234 1 98.56 279 SER B CA 1
ATOM 4641 C C . SER B 1 279 ? 6.824 8.492 -7.203 1 98.56 279 SER B C 1
ATOM 4643 O O . SER B 1 279 ? 6.082 8.297 -8.172 1 98.56 279 SER B O 1
ATOM 4645 N N . HIS B 1 280 ? 6.387 9.047 -6.125 1 97.31 280 HIS B N 1
ATOM 4646 C CA . HIS B 1 280 ? 5.008 9.516 -6.023 1 97.31 280 HIS B CA 1
ATOM 4647 C C . HIS B 1 280 ? 4.852 10.539 -4.906 1 97.31 280 HIS B C 1
ATOM 4649 O O . HIS B 1 280 ? 5.594 10.516 -3.922 1 97.31 280 HIS B O 1
ATOM 4655 N N . LEU B 1 281 ? 3.85 11.43 -5.09 1 96.44 281 LEU B N 1
ATOM 4656 C CA . LEU B 1 281 ? 3.664 12.516 -4.137 1 96.44 281 LEU B CA 1
ATOM 4657 C C . LEU B 1 281 ? 2.873 12.039 -2.922 1 96.44 281 LEU B C 1
ATOM 4659 O O . LEU B 1 281 ? 2.906 12.68 -1.867 1 96.44 281 LEU B O 1
ATOM 4663 N N . PHE B 1 282 ? 2.035 11.031 -3.076 1 96.5 282 PHE B N 1
ATOM 4664 C CA . PHE B 1 282 ? 1.4 10.422 -1.914 1 96.5 282 PHE B CA 1
ATOM 4665 C C . PHE B 1 282 ? 2.4 9.586 -1.127 1 96.5 282 PHE B C 1
ATOM 4667 O O . PHE B 1 282 ? 2.436 8.359 -1.264 1 96.5 282 PHE B O 1
ATOM 4674 N N . GLN B 1 283 ? 3.162 10.242 -0.249 1 96.69 283 GLN B N 1
ATOM 4675 C CA . GLN B 1 283 ? 4.324 9.656 0.411 1 96.69 283 GLN B CA 1
ATOM 4676 C C . GLN B 1 283 ? 3.955 9.086 1.775 1 96.69 283 GLN B C 1
ATOM 4678 O O . GLN B 1 283 ? 4.129 9.742 2.801 1 96.69 283 GLN B O 1
ATOM 4683 N N . LYS B 1 284 ? 3.43 7.898 1.803 1 96.88 284 LYS B N 1
ATOM 4684 C CA . LYS B 1 284 ? 2.984 7.121 2.955 1 96.88 284 LYS B CA 1
ATOM 4685 C C . LYS B 1 284 ? 3.557 5.707 2.916 1 96.88 284 LYS B C 1
ATOM 4687 O O . LYS B 1 284 ? 3.92 5.207 1.85 1 96.88 284 LYS B O 1
ATOM 4692 N N . ILE B 1 285 ? 3.627 5.082 4.09 1 97.12 285 ILE B N 1
ATOM 4693 C CA . ILE B 1 285 ? 4.109 3.705 4.164 1 97.12 285 ILE B CA 1
ATOM 4694 C C . ILE B 1 285 ? 3.275 2.816 3.244 1 97.12 285 ILE B C 1
ATOM 4696 O O . ILE B 1 285 ? 3.816 1.953 2.547 1 97.12 285 ILE B O 1
ATOM 4700 N N . SER B 1 286 ? 1.945 3.031 3.188 1 97.75 286 SER B N 1
ATOM 4701 C CA . SER B 1 286 ? 1.07 2.215 2.354 1 97.75 286 SER B CA 1
ATOM 4702 C C . SER B 1 286 ? 1.464 2.307 0.883 1 97.75 286 SER B C 1
ATOM 4704 O O . SER B 1 286 ? 1.464 1.301 0.171 1 97.75 286 SER B O 1
ATOM 4706 N N . HIS B 1 287 ? 1.81 3.488 0.451 1 98.12 287 HIS B N 1
ATOM 4707 C CA . HIS B 1 287 ? 2.273 3.645 -0.922 1 98.12 287 HIS B CA 1
ATOM 4708 C C . HIS B 1 287 ? 3.629 2.973 -1.125 1 98.12 287 HIS B C 1
ATOM 4710 O O . HIS B 1 287 ? 3.873 2.361 -2.168 1 98.12 287 HIS B O 1
ATOM 4716 N N . ALA B 1 288 ? 4.512 3.207 -0.172 1 98.19 288 ALA B N 1
ATOM 4717 C CA . ALA B 1 288 ? 5.828 2.578 -0.252 1 98.19 288 ALA B CA 1
ATOM 4718 C C . ALA B 1 288 ? 5.707 1.073 -0.475 1 98.19 288 ALA B C 1
ATOM 4720 O O . ALA B 1 288 ? 6.348 0.517 -1.37 1 98.19 288 ALA B O 1
ATOM 4721 N N . LEU B 1 289 ? 4.863 0.42 0.271 1 98.44 289 LEU B N 1
ATOM 4722 C CA . LEU B 1 289 ? 4.66 -1.021 0.173 1 98.44 289 LEU B CA 1
ATOM 4723 C C . LEU B 1 289 ? 4.039 -1.392 -1.169 1 98.44 289 LEU B C 1
ATOM 4725 O O . LEU B 1 289 ? 4.488 -2.328 -1.83 1 98.44 289 LEU B O 1
ATOM 4729 N N . HIS B 1 290 ? 3.021 -0.648 -1.568 1 98.62 290 HIS B N 1
ATOM 4730 C CA . HIS B 1 290 ? 2.281 -0.926 -2.793 1 98.62 290 HIS B CA 1
ATOM 4731 C C . HIS B 1 290 ? 3.172 -0.774 -4.023 1 98.62 290 HIS B C 1
ATOM 4733 O O . HIS B 1 290 ? 3.246 -1.678 -4.855 1 98.62 290 HIS B O 1
ATOM 4739 N N . SER B 1 291 ? 3.846 0.389 -4.117 1 98.81 291 SER B N 1
ATOM 4740 C CA . SER B 1 291 ? 4.699 0.644 -5.273 1 98.81 291 SER B CA 1
ATOM 4741 C C . SER B 1 291 ? 5.777 -0.425 -5.41 1 98.81 291 SER B C 1
ATOM 4743 O O . SER B 1 291 ? 6.062 -0.89 -6.516 1 98.81 291 SER B O 1
ATOM 4745 N N . ALA B 1 292 ? 6.316 -0.837 -4.297 1 98.88 292 ALA B N 1
ATOM 4746 C CA . ALA B 1 292 ? 7.375 -1.844 -4.293 1 98.88 292 ALA B CA 1
ATOM 4747 C C . ALA B 1 292 ? 6.848 -3.195 -4.77 1 98.88 292 ALA B C 1
ATOM 4749 O O . ALA B 1 292 ? 7.492 -3.867 -5.578 1 98.88 292 ALA B O 1
ATOM 4750 N N . ASN B 1 293 ? 5.695 -3.592 -4.242 1 98.69 293 ASN B N 1
ATOM 4751 C CA . ASN B 1 293 ? 5.113 -4.867 -4.645 1 98.69 293 ASN B CA 1
ATOM 4752 C C . ASN B 1 293 ? 4.77 -4.883 -6.133 1 98.69 293 ASN B C 1
ATOM 4754 O O . ASN B 1 293 ? 5.004 -5.883 -6.816 1 98.69 293 ASN B O 1
ATOM 4758 N N . VAL B 1 294 ? 4.215 -3.787 -6.629 1 98.75 294 VAL B N 1
ATOM 4759 C CA . VAL B 1 294 ? 3.867 -3.697 -8.047 1 98.75 294 VAL B CA 1
ATOM 4760 C C . VAL B 1 294 ? 5.129 -3.807 -8.891 1 98.75 294 VAL B C 1
ATOM 4762 O O . VAL B 1 294 ? 5.176 -4.582 -9.852 1 98.75 294 VAL B O 1
ATOM 4765 N N . ALA B 1 295 ? 6.145 -3.051 -8.531 1 98.88 295 ALA B N 1
ATOM 4766 C CA . ALA B 1 295 ? 7.398 -3.082 -9.281 1 98.88 295 ALA B CA 1
ATOM 4767 C C . ALA B 1 295 ? 8 -4.484 -9.281 1 98.88 295 ALA B C 1
ATOM 4769 O O . ALA B 1 295 ? 8.414 -4.992 -10.328 1 98.88 295 ALA B O 1
ATOM 4770 N N . ALA B 1 296 ? 8.047 -5.09 -8.094 1 98.75 296 ALA B N 1
ATOM 4771 C CA . ALA B 1 296 ? 8.633 -6.422 -7.957 1 98.75 296 ALA B CA 1
ATOM 4772 C C . ALA B 1 296 ? 7.863 -7.449 -8.781 1 98.75 296 ALA B C 1
ATOM 4774 O O . ALA B 1 296 ? 8.461 -8.328 -9.406 1 98.75 296 ALA B O 1
ATOM 4775 N N . PHE B 1 297 ? 6.566 -7.328 -8.766 1 98.31 297 PHE B N 1
ATOM 4776 C CA . PHE B 1 297 ? 5.711 -8.234 -9.523 1 98.31 297 PHE B CA 1
ATOM 4777 C C . PHE B 1 297 ? 6.02 -8.148 -11.016 1 98.31 297 PHE B C 1
ATOM 4779 O O . PHE B 1 297 ? 6.273 -9.172 -11.656 1 98.31 297 PHE B O 1
ATOM 4786 N N . HIS B 1 298 ? 6.027 -6.965 -11.547 1 97.94 298 HIS B N 1
ATOM 4787 C CA . HIS B 1 298 ? 6.238 -6.766 -12.969 1 97.94 298 HIS B CA 1
ATOM 4788 C C . HIS B 1 298 ? 7.656 -7.145 -13.375 1 97.94 298 HIS B C 1
ATOM 4790 O O . HIS B 1 298 ? 7.867 -7.758 -14.43 1 97.94 298 HIS B O 1
ATOM 4796 N N . LEU B 1 299 ? 8.555 -6.75 -12.539 1 97.94 299 LEU B N 1
ATOM 4797 C CA . LEU B 1 299 ? 9.953 -7.098 -12.766 1 97.94 299 LEU B CA 1
ATOM 4798 C C . LEU B 1 299 ? 10.133 -8.609 -12.844 1 97.94 299 LEU B C 1
ATOM 4800 O O . LEU B 1 299 ? 10.75 -9.117 -13.789 1 97.94 299 LEU B O 1
ATOM 4804 N N . ASP B 1 300 ? 9.602 -9.312 -11.906 1 97.31 300 ASP B N 1
ATOM 4805 C CA . ASP B 1 300 ? 9.742 -10.766 -11.891 1 97.31 300 ASP B CA 1
ATOM 4806 C C . ASP B 1 300 ? 9.039 -11.398 -13.094 1 97.31 300 ASP B C 1
ATOM 4808 O O . ASP B 1 300 ? 9.547 -12.352 -13.68 1 97.31 300 ASP B O 1
ATOM 4812 N N . HIS B 1 301 ? 7.863 -10.898 -13.422 1 95.38 301 HIS B N 1
ATOM 4813 C CA . HIS B 1 301 ? 7.152 -11.391 -14.602 1 95.38 301 HIS B CA 1
ATOM 4814 C C . HIS B 1 301 ? 7.988 -11.219 -15.859 1 95.38 301 HIS B C 1
ATOM 4816 O O . HIS B 1 301 ? 8.086 -12.141 -16.672 1 95.38 301 HIS B O 1
ATOM 4822 N N . GLU B 1 302 ? 8.562 -10.078 -15.977 1 94.94 302 GLU B N 1
ATOM 4823 C CA . GLU B 1 302 ? 9.414 -9.805 -17.125 1 94.94 302 GLU B CA 1
ATOM 4824 C C . GLU B 1 302 ? 10.594 -10.773 -17.188 1 94.94 302 GLU B C 1
ATOM 4826 O O . GLU B 1 302 ? 10.867 -11.359 -18.234 1 94.94 302 GLU B O 1
ATOM 4831 N N . LEU B 1 303 ? 11.297 -10.93 -16.078 1 95.19 303 LEU B N 1
ATOM 4832 C CA . LEU B 1 303 ? 12.453 -11.812 -16.031 1 95.19 303 LEU B CA 1
ATOM 4833 C C . LEU B 1 303 ? 12.047 -13.25 -16.344 1 95.19 303 LEU B C 1
ATOM 4835 O O . LEU B 1 303 ? 12.781 -13.969 -17.031 1 95.19 303 LEU B O 1
ATOM 4839 N N . ALA B 1 304 ? 10.875 -13.648 -15.852 1 92.62 304 ALA B N 1
ATOM 4840 C CA . ALA B 1 304 ? 10.391 -15.016 -16.062 1 92.62 304 ALA B CA 1
ATOM 4841 C C . ALA B 1 304 ? 10.102 -15.273 -17.531 1 92.62 304 ALA B C 1
ATOM 4843 O O . ALA B 1 304 ? 10.242 -16.406 -18.016 1 92.62 304 ALA B O 1
ATOM 4844 N N . MET B 1 305 ? 9.711 -14.266 -18.25 1 89.5 305 MET B N 1
ATOM 4845 C CA . MET B 1 305 ? 9.281 -14.43 -19.641 1 89.5 305 MET B CA 1
ATOM 4846 C C . MET B 1 305 ? 10.469 -14.281 -20.594 1 89.5 305 MET B C 1
ATOM 4848 O O . MET B 1 305 ? 10.336 -14.523 -21.797 1 89.5 305 MET B O 1
ATOM 4852 N N . MET B 1 306 ? 11.609 -13.852 -20.062 1 84.44 306 MET B N 1
ATOM 4853 C CA . MET B 1 306 ? 12.805 -13.781 -20.891 1 84.44 306 MET B CA 1
ATOM 4854 C C . MET B 1 306 ? 13.281 -15.172 -21.281 1 84.44 306 MET B C 1
ATOM 4856 O O . MET B 1 306 ? 13.156 -16.125 -20.5 1 84.44 306 MET B O 1
ATOM 4860 N N . PRO B 1 307 ? 13.648 -15.266 -22.641 1 66 307 PRO B N 1
ATOM 4861 C CA . PRO B 1 307 ? 14.156 -16.562 -23.078 1 66 307 PRO B CA 1
ATOM 4862 C C . PRO B 1 307 ? 15.344 -17.047 -22.25 1 66 307 PRO B C 1
ATOM 4864 O O . PRO B 1 307 ? 16.141 -16.234 -21.781 1 66 307 PRO B O 1
ATOM 4867 N N . TYR B 1 308 ? 15.234 -18.25 -21.688 1 54.78 308 TYR B N 1
ATOM 4868 C CA . TYR B 1 308 ? 16.359 -18.875 -21 1 54.78 308 TYR B CA 1
ATOM 4869 C C . TYR B 1 308 ? 17.516 -19.125 -21.969 1 54.78 308 TYR B C 1
ATOM 4871 O O . TYR B 1 308 ? 17.438 -20.031 -22.797 1 54.78 308 TYR B O 1
ATOM 4879 N N . TYR B 1 309 ? 18 -18.25 -22.719 1 42.53 309 TYR B N 1
ATOM 4880 C CA . TYR B 1 309 ? 19.125 -18.672 -23.547 1 42.53 309 TYR B CA 1
ATOM 4881 C C . TYR B 1 309 ? 20.391 -18.797 -22.703 1 42.53 309 TYR B C 1
ATOM 4883 O O . TYR B 1 309 ? 20.562 -18.078 -21.719 1 42.53 309 TYR B O 1
#

Secondary structure (DSSP, 8-state):
----SEEEEEE--SHHHHHHHHHHHHTT--EEEE--SSPPTTTT-SS--S-TT-TT--HHHHHHHHHHHHTT-TTEEEE-PPEEEEEEPTTSSSEEEEETTS-EEEEEEEEE---EEEE--S-BT-GGGTTTTEES-HHHHGGGGTTS-EEEE-SSTHHHHHHHHHGGG-S-EEEE-SS-----HHHHHHHHHTT-EEE-SPEEEEEE-TTS-EEEEESS-TT--EEEESEEEE--EEEETTHHHHHHTT--B-TTSSB---TT-B-SSTTEEE-GGGT-SS-SHHHHHHHHHHHHHHHHHHHHHS---/----SEEEEEE--SHHHHHHHHHHHHTT--EEEE--SSPPTTTT-SS--S-TT-TT--HHHHHHHHHHHHTT-TTEEEE-PPEEEEEEPTTSSSEEEEETTS-EEEEEEEEE---EEEE--S-BT-GGGTTTTEES-HHHHGGGGTTS-EEEE-SSTHHHHHHHHHGGG-S-EEEE-SS-----HHHHHHHHHTT-EEE-SPEEEEEE-TTS-EEEEESS-TT--EEEESEEEE--EEEESSHHHHHHTT--B-TTSSB---TT-B-SSTTEEE-GGGS-SS-SHHHHHHHHHHHHHHHHHHHHHS---

Sequence (618 aa):
MSYCDYDVVVIGAGFSGLAATLFLANANRRVLLVGSQQGTRNHHALKAYNVVGYGNKSPHQIIAETNQQLDRFSKVKRCYLQVNRIMQREGYDDFLMTLSDASSLIVKRVIFATGVTDLLPNIEGIQPFWPHNIFHCPYCIAYELRDLPLAIYSPNDEAYMMAKIIHKWTSDLTVFTEGQANFSAEQQHELDQLGIKTNTQKICTVSGEPGQFINFHLEGDKDHDVLLRRGVFIHLEFQLNNRALINQLGLVVTAEGIVSVDSSYQTSQAGVYAVGDMSHLFQKISHALHSANVAAFHLDHELAMMPYYMSYCDYDVVVIGAGFSGLAATLFLANANRRVLLVGSQQGTRNHHALKAYNVVGYGNKSPHQIIAETNQQLDRFSKVKRCYLQVNRIMQREGYDDFLMTLSDASSLIVKRVIFATGVTDLLPNIEGIQPFWPHNIFHCPYCIAYELRDLPLAIYSPNDEAYMMAKIIHKWTSDLTVFTEGQANFSAEQQHELDQLGIKTNTQKICTVSGEPGQFINFHLEGDKDHDVLLRRGVFIHLEFQLNNRALINQLGLVVTAEGIVSVDSSYQTSQAGVYAVGDMSHLFQKISHALHSANVAAFHLDHELAMMPYY

InterPro domains:
  IPR023753 FAD/NAD(P)-binding domain [PF07992] (6-290)
  IPR036188 FAD/NAD(P)-binding domain superfamily [G3DSA:3.50.50.60] (7-296)
  IPR036188 FAD/NAD(P)-binding domain superfamily [G3DSA:3.50.50.60] (121-235)
  IPR036188 FAD/NAD(P)-binding domain superfamily [SSF51905] (5-303)
  IPR050097 Ferredoxin--NADP reductase type 2 [PTHR48105] (5-298)

Nearest PDB structures (foldseek):
  4fk1-assembly2_C  TM=9.185E-01  e=1.680E-26  Bacillus anthracis str. 'Ames Ancestor'
  4ntd-assembly1_A-2  TM=9.046E-01  e=8.334E-26  Streptomyces clavuligerus
  4ntc-assembly1_B  TM=8.845E-01  e=7.185E-25  Aspergillus fumigatus
  3ish-assembly2_C  TM=8.316E-01  e=1.831E-21  Helicobacter pylori 26695
  5j60-assembly2_A  TM=5.618E-01  e=7.160E-22  Gloeobacter violaceus PCC 7421

Organism: Piscirickettsia salmonis (NCBI:txid1238)

Solvent-accessible surface area (backbone atoms only — not comparable to full-atom values): 31960 Å² total; per-residue (Å²): 98,85,85,52,79,24,54,31,36,30,38,20,63,39,65,19,19,45,13,24,49,45,36,35,46,36,59,70,39,38,33,37,38,27,26,59,91,61,73,49,88,54,50,81,41,73,48,42,63,68,44,76,56,45,68,75,40,23,45,56,56,34,50,52,54,36,52,58,58,49,66,74,36,88,46,49,44,77,45,69,54,48,79,71,44,59,43,70,38,87,98,50,88,30,30,42,33,30,35,68,87,68,49,74,42,37,26,44,29,40,35,41,18,58,27,50,44,80,46,79,76,100,41,49,66,45,70,74,26,58,70,54,26,43,37,70,52,60,62,61,51,36,56,81,48,45,72,39,45,35,34,34,49,33,73,52,73,59,39,60,58,50,48,49,54,55,47,82,42,24,75,45,38,36,37,32,17,57,41,74,69,84,61,51,72,67,55,48,51,51,35,53,74,66,51,42,42,78,39,40,55,38,66,53,36,43,50,77,48,70,66,38,62,26,35,40,31,38,53,83,51,86,80,54,50,62,47,76,27,48,32,32,38,33,86,62,51,65,42,56,45,65,52,68,58,40,56,66,57,61,48,48,63,44,95,87,55,29,42,44,52,53,98,49,22,38,33,74,35,88,59,33,29,42,20,22,48,27,42,40,87,75,68,43,71,40,35,10,33,24,39,11,43,44,27,38,50,48,50,50,52,51,60,40,69,45,80,85,90,96,84,85,53,79,24,52,30,36,29,39,20,64,37,66,19,20,46,12,24,49,46,36,34,44,36,60,71,39,37,33,38,40,28,25,60,88,61,73,47,89,52,50,82,41,71,48,41,63,68,45,75,55,45,69,75,40,23,46,56,56,34,51,53,54,36,53,59,58,49,66,74,38,87,47,49,45,76,45,70,52,48,78,69,44,59,42,70,38,88,98,49,88,32,29,43,33,29,34,68,87,68,48,74,43,37,28,46,29,38,36,42,19,60,25,49,44,77,44,80,75,99,41,49,66,48,69,75,26,56,70,54,26,43,37,69,52,59,62,60,53,37,56,82,49,46,72,39,45,34,33,35,48,32,73,50,72,60,41,59,58,51,48,49,55,53,49,81,40,22,76,46,39,36,36,31,17,59,37,73,72,85,61,51,72,67,54,48,51,52,36,52,73,66,52,42,42,79,40,40,54,39,67,54,36,44,49,76,48,69,65,38,61,27,34,40,32,37,54,83,54,86,80,53,51,65,47,76,26,46,30,33,38,34,84,61,51,65,43,56,45,66,52,67,58,41,56,66,57,59,48,49,64,44,95,87,55,28,42,44,54,53,99,48,22,37,35,72,36,89,60,31,29,42,21,22,49,27,40,41,86,74,69,43,71,40,35,10,32,23,40,11,42,46,27,36,50,49,50,50,51,51,60,40,69,45,80,88,87